Protein AF-A0A835SM93-F1 (afdb_monomer_lite)

Structure (mmCIF, N/CA/C/O backbone):
data_AF-A0A835SM93-F1
#
_entry.id   AF-A0A835SM93-F1
#
loop_
_atom_site.group_PDB
_atom_site.id
_atom_site.type_symbol
_atom_site.label_atom_id
_atom_site.label_alt_id
_atom_site.label_comp_id
_atom_site.label_asym_id
_atom_site.label_entity_id
_atom_site.label_seq_id
_atom_site.pdbx_PDB_ins_code
_atom_site.Cartn_x
_atom_site.Cartn_y
_atom_site.Cartn_z
_atom_site.occupancy
_atom_site.B_iso_or_equiv
_atom_site.auth_seq_id
_atom_site.auth_comp_id
_atom_site.auth_asym_id
_atom_site.auth_atom_id
_atom_site.pdbx_PDB_model_num
ATOM 1 N N . MET A 1 1 ? 12.686 -13.646 3.441 1.00 88.31 1 MET A N 1
ATOM 2 C CA . MET A 1 1 ? 11.476 -13.352 2.632 1.00 88.31 1 MET A CA 1
ATOM 3 C C . MET A 1 1 ? 10.496 -14.499 2.816 1.00 88.31 1 MET A C 1
ATOM 5 O O . MET A 1 1 ? 10.968 -15.622 2.887 1.00 88.31 1 MET A O 1
ATOM 9 N N . THR A 1 2 ? 9.187 -14.256 2.920 1.00 92.12 2 THR A N 1
ATOM 10 C CA . THR A 1 2 ? 8.188 -15.347 3.016 1.00 92.12 2 THR A CA 1
ATOM 11 C C . THR A 1 2 ? 7.530 -15.619 1.652 1.00 92.12 2 THR A C 1
ATOM 13 O O . THR A 1 2 ? 7.617 -14.755 0.773 1.00 92.12 2 THR A O 1
ATOM 16 N N . PRO A 1 3 ? 6.853 -16.768 1.450 1.00 95.62 3 PRO A N 1
ATOM 17 C CA . PRO A 1 3 ? 6.221 -17.107 0.168 1.00 95.62 3 PRO A CA 1
ATOM 18 C C . PRO A 1 3 ? 5.255 -16.037 -0.363 1.00 95.62 3 PRO A C 1
ATOM 20 O O . PRO A 1 3 ? 5.251 -15.752 -1.559 1.00 95.62 3 PRO A O 1
ATOM 23 N N . ILE A 1 4 ? 4.506 -15.365 0.521 1.00 96.00 4 ILE A N 1
ATOM 24 C CA . ILE A 1 4 ? 3.588 -14.283 0.128 1.00 96.00 4 ILE A CA 1
ATOM 25 C C . ILE A 1 4 ? 4.323 -13.075 -0.477 1.00 96.00 4 ILE A C 1
ATOM 27 O O . ILE A 1 4 ? 3.801 -12.450 -1.393 1.00 96.00 4 ILE A O 1
ATOM 31 N N . HIS A 1 5 ? 5.559 -12.780 -0.052 1.00 95.00 5 HIS A N 1
ATOM 32 C CA . HIS A 1 5 ? 6.361 -11.701 -0.646 1.00 95.00 5 HIS A CA 1
ATOM 33 C C . HIS A 1 5 ? 6.790 -12.038 -2.078 1.00 95.00 5 HIS A C 1
ATOM 35 O O . HIS A 1 5 ? 6.758 -11.169 -2.946 1.00 95.00 5 HIS A O 1
ATOM 41 N N . LEU A 1 6 ? 7.186 -13.293 -2.325 1.00 95.19 6 LEU A N 1
ATOM 42 C CA . LEU A 1 6 ? 7.558 -13.769 -3.661 1.00 95.19 6 LEU A CA 1
ATOM 43 C C . LEU A 1 6 ? 6.355 -13.726 -4.603 1.00 95.19 6 LEU A C 1
ATOM 45 O O . LEU A 1 6 ? 6.448 -13.154 -5.686 1.00 95.19 6 LEU A O 1
ATOM 49 N N . ALA A 1 7 ? 5.216 -14.267 -4.166 1.00 97.19 7 ALA A N 1
ATOM 50 C CA . ALA A 1 7 ? 3.980 -14.248 -4.941 1.00 97.19 7 ALA A CA 1
ATOM 51 C C . ALA A 1 7 ? 3.511 -12.813 -5.234 1.00 97.19 7 ALA A C 1
ATOM 53 O O . ALA A 1 7 ? 3.139 -12.511 -6.370 1.00 97.19 7 ALA A O 1
ATOM 54 N N . ALA A 1 8 ? 3.604 -11.917 -4.243 1.00 96.75 8 ALA A N 1
ATOM 55 C CA . ALA A 1 8 ? 3.247 -10.514 -4.406 1.00 96.75 8 ALA A CA 1
ATOM 56 C C . ALA A 1 8 ? 4.185 -9.777 -5.369 1.00 96.75 8 ALA A C 1
ATOM 58 O O . ALA A 1 8 ? 3.712 -9.065 -6.250 1.00 96.75 8 ALA A O 1
ATOM 59 N N . SER A 1 9 ? 5.503 -9.991 -5.267 1.00 95.06 9 SER A N 1
ATOM 60 C CA . SER A 1 9 ? 6.461 -9.418 -6.222 1.00 95.06 9 SER A CA 1
ATOM 61 C C . SER A 1 9 ? 6.273 -9.971 -7.637 1.00 95.06 9 SER A C 1
ATOM 63 O O . SER A 1 9 ? 6.574 -9.268 -8.600 1.00 95.06 9 SER A O 1
ATOM 65 N N . ALA A 1 10 ? 5.821 -11.218 -7.773 1.00 95.88 10 ALA A N 1
ATOM 66 C CA . ALA A 1 10 ? 5.598 -11.874 -9.057 1.00 95.88 10 ALA A CA 1
ATOM 67 C C . ALA A 1 10 ? 4.234 -11.548 -9.691 1.00 95.88 10 ALA A C 1
ATOM 69 O O . ALA A 1 10 ? 3.959 -12.032 -10.783 1.00 95.88 10 ALA A O 1
ATOM 70 N N . GLY A 1 11 ? 3.366 -10.780 -9.021 1.00 96.94 11 GLY A N 1
ATOM 71 C CA . GLY A 1 11 ? 2.047 -10.430 -9.560 1.00 96.94 11 GLY A CA 1
ATOM 72 C C . GLY A 1 11 ? 1.027 -11.574 -9.528 1.00 96.94 11 GLY A C 1
ATOM 73 O O . GLY A 1 11 ? 0.002 -11.504 -10.194 1.00 96.94 11 GLY A O 1
ATOM 74 N N . ARG A 1 12 ? 1.274 -12.650 -8.767 1.00 98.06 12 ARG A N 1
ATOM 75 C CA . ARG A 1 12 ? 0.413 -13.847 -8.756 1.00 98.06 12 ARG A CA 1
ATOM 76 C C . ARG A 1 12 ? -0.746 -13.697 -7.768 1.00 98.06 12 ARG A C 1
ATOM 78 O O . ARG A 1 12 ? -0.719 -14.283 -6.685 1.00 98.06 12 ARG A O 1
ATOM 85 N N . ALA A 1 13 ? -1.769 -12.927 -8.143 1.00 97.75 13 ALA A N 1
ATOM 86 C CA . ALA A 1 13 ? -2.907 -12.598 -7.275 1.00 97.75 13 ALA A CA 1
ATOM 87 C C . ALA A 1 13 ? -3.620 -13.834 -6.688 1.00 97.75 13 ALA A C 1
ATOM 89 O O . ALA A 1 13 ? -3.911 -13.856 -5.493 1.00 97.75 13 ALA A O 1
ATOM 90 N N . HIS A 1 14 ? -3.817 -14.892 -7.481 1.00 97.75 14 HIS A N 1
ATOM 91 C CA . HIS A 1 14 ? -4.445 -16.141 -7.026 1.00 97.75 14 HIS A CA 1
ATOM 92 C C . HIS A 1 14 ? -3.629 -16.862 -5.939 1.00 97.75 14 HIS A C 1
ATOM 94 O O . HIS A 1 14 ? -4.188 -17.295 -4.934 1.00 97.75 14 HIS A O 1
ATOM 100 N N . VAL A 1 15 ? -2.298 -16.935 -6.087 1.00 97.75 15 VAL A N 1
ATOM 101 C CA . VAL A 1 15 ? -1.414 -17.535 -5.070 1.00 97.75 15 VAL A CA 1
ATOM 102 C C . VAL A 1 15 ? -1.450 -16.708 -3.792 1.00 97.75 15 VAL A C 1
ATOM 104 O O . VAL A 1 15 ? -1.527 -17.266 -2.702 1.00 97.75 15 VAL A O 1
ATOM 107 N N . VAL A 1 16 ? -1.424 -15.377 -3.912 1.00 97.62 16 VAL A N 1
ATOM 108 C CA . VAL A 1 16 ? -1.524 -14.481 -2.752 1.00 97.62 16 VAL A CA 1
ATOM 109 C C . VAL A 1 16 ? -2.851 -14.691 -2.021 1.00 97.62 16 VAL A C 1
ATOM 111 O O . VAL A 1 16 ? -2.835 -14.842 -0.803 1.00 97.62 16 VAL A O 1
ATOM 114 N N . ALA A 1 17 ? -3.974 -14.777 -2.739 1.00 96.50 17 ALA A N 1
ATOM 115 C CA . ALA A 1 17 ? -5.285 -15.044 -2.146 1.00 96.50 17 ALA A CA 1
ATOM 116 C C . ALA A 1 17 ? -5.317 -16.390 -1.404 1.00 96.50 17 ALA A C 1
ATOM 118 O O . ALA A 1 17 ? -5.751 -16.447 -0.255 1.00 96.50 17 ALA A O 1
ATOM 119 N N . HIS A 1 18 ? -4.786 -17.453 -2.019 1.00 96.75 18 HIS A N 1
ATOM 120 C CA . HIS A 1 18 ? -4.710 -18.776 -1.398 1.00 96.75 18 HIS A CA 1
ATOM 121 C C . HIS A 1 18 ? -3.828 -18.777 -0.140 1.00 96.75 18 HIS A C 1
ATOM 123 O O . HIS A 1 18 ? -4.218 -19.317 0.890 1.00 96.75 18 HIS A O 1
ATOM 129 N N . LEU A 1 19 ? -2.656 -18.132 -0.184 1.00 95.81 19 LEU A N 1
ATOM 130 C CA . LEU A 1 19 ? -1.766 -18.015 0.978 1.00 95.81 19 LEU A CA 1
ATOM 131 C C . LEU A 1 19 ? -2.404 -17.206 2.116 1.00 95.81 19 LEU A C 1
ATOM 133 O O . LEU A 1 19 ? -2.233 -17.557 3.283 1.00 95.81 19 LEU A O 1
ATOM 137 N N . CYS A 1 20 ? -3.146 -16.143 1.794 1.00 94.44 20 CYS A N 1
ATOM 138 C CA . CYS A 1 20 ? -3.901 -15.370 2.779 1.00 94.44 20 CYS A CA 1
ATOM 139 C C . CYS A 1 20 ? -5.024 -16.198 3.417 1.00 94.44 20 CYS A C 1
ATOM 141 O O . CYS A 1 20 ? -5.178 -16.157 4.636 1.00 94.44 20 CYS A O 1
ATOM 143 N N . ALA A 1 21 ? -5.785 -16.954 2.618 1.00 93.50 21 ALA A N 1
ATOM 144 C CA . ALA A 1 21 ? -6.846 -17.833 3.108 1.00 93.50 21 ALA A CA 1
ATOM 145 C C . ALA A 1 21 ? -6.283 -18.936 4.017 1.00 93.50 21 ALA A C 1
ATOM 147 O O . ALA A 1 21 ? -6.725 -19.079 5.154 1.00 93.50 21 ALA A O 1
ATOM 148 N N . TRP A 1 22 ? -5.230 -19.623 3.565 1.00 94.00 22 TRP A N 1
ATOM 149 C CA . TRP A 1 22 ? -4.547 -20.654 4.345 1.00 94.00 22 TRP A CA 1
ATOM 150 C C . TRP A 1 22 ? -4.009 -20.108 5.677 1.00 94.00 22 TRP A C 1
ATOM 152 O O . TRP A 1 22 ? -4.176 -20.729 6.726 1.00 94.00 22 TRP A O 1
ATOM 162 N N . SER A 1 23 ? -3.417 -18.906 5.660 1.00 91.31 23 SER A N 1
ATOM 163 C CA . SER A 1 23 ? -2.930 -18.240 6.874 1.00 91.31 23 SER A CA 1
ATOM 164 C C . SER A 1 23 ? -4.042 -17.880 7.855 1.00 91.31 23 SER A C 1
ATOM 166 O O . SER A 1 23 ? -3.779 -17.862 9.056 1.00 91.31 23 SER A O 1
ATOM 168 N N . ALA A 1 24 ? -5.232 -17.525 7.366 1.00 89.88 24 ALA A N 1
ATOM 169 C CA . ALA A 1 24 ? -6.360 -17.171 8.221 1.00 89.88 24 ALA A CA 1
ATOM 170 C C . ALA A 1 24 ? -6.893 -18.394 8.985 1.00 89.88 24 ALA A C 1
ATOM 172 O O . ALA A 1 24 ? -7.287 -18.260 10.137 1.00 89.88 24 ALA A O 1
ATOM 173 N N . GLU A 1 25 ? -6.850 -19.574 8.364 1.00 90.94 25 GLU A N 1
ATOM 174 C CA . GLU A 1 25 ? -7.295 -20.838 8.959 1.00 90.94 25 GLU A CA 1
ATOM 175 C C . GLU A 1 25 ? -6.279 -21.406 9.965 1.00 90.94 25 GLU A C 1
ATOM 177 O O . GLU A 1 25 ? -6.645 -21.825 11.059 1.00 90.94 25 GLU A O 1
ATOM 182 N N . HIS A 1 26 ? -4.986 -21.378 9.631 1.00 88.31 26 HIS A N 1
ATOM 183 C CA . HIS A 1 26 ? -3.964 -22.124 10.379 1.00 88.31 26 HIS A CA 1
ATOM 184 C C . HIS A 1 26 ? -3.197 -21.293 11.413 1.00 88.31 26 HIS A C 1
ATOM 186 O O . HIS A 1 26 ? -2.392 -21.833 12.175 1.00 88.31 26 HIS A O 1
ATOM 192 N N . ALA A 1 27 ? -3.379 -19.972 11.435 1.00 79.19 27 ALA A N 1
ATOM 193 C CA . ALA A 1 27 ? -2.607 -19.096 12.309 1.00 79.19 27 ALA A CA 1
ATOM 194 C C . ALA A 1 27 ? -3.456 -18.011 12.998 1.00 79.19 27 ALA A C 1
ATOM 196 O O . ALA A 1 27 ? -3.082 -16.838 12.936 1.00 79.19 27 ALA A O 1
ATOM 197 N N . PRO A 1 28 ? -4.541 -18.373 13.716 1.00 67.75 28 PRO A N 1
ATOM 198 C CA . PRO A 1 28 ? -5.418 -17.402 14.381 1.00 67.75 28 PRO A CA 1
ATOM 199 C C . PRO A 1 28 ? -4.686 -16.548 15.432 1.00 67.75 28 PRO A C 1
ATOM 201 O O . PRO A 1 28 ? -5.064 -15.406 15.671 1.00 67.75 28 PRO A O 1
ATOM 204 N N . GLN A 1 29 ? -3.599 -17.068 16.016 1.00 60.97 29 GLN A N 1
ATOM 205 C CA . GLN A 1 29 ? -2.785 -16.372 17.021 1.00 60.97 29 GLN A CA 1
ATOM 206 C C . GLN A 1 29 ? -1.531 -15.683 16.455 1.00 60.97 29 GLN A C 1
ATOM 208 O O . GLN A 1 29 ? -0.891 -14.900 17.159 1.00 60.97 29 GLN A O 1
ATOM 213 N N . ARG A 1 30 ? -1.125 -15.941 15.199 1.00 55.41 30 ARG A N 1
ATOM 214 C CA . ARG A 1 30 ? 0.058 -15.260 14.642 1.00 55.41 30 ARG A CA 1
ATOM 215 C C . ARG A 1 30 ? -0.357 -13.952 13.986 1.00 55.41 30 ARG A C 1
ATOM 217 O O . ARG A 1 30 ? -1.356 -13.876 13.280 1.00 55.41 30 ARG A O 1
ATOM 224 N N . ARG A 1 31 ? 0.479 -12.922 14.169 1.00 65.44 31 ARG A N 1
ATOM 225 C CA . ARG A 1 31 ? 0.413 -11.658 13.418 1.00 65.44 31 ARG A CA 1
ATOM 226 C C . ARG A 1 31 ? 0.125 -11.959 11.945 1.00 65.44 31 ARG A C 1
ATOM 228 O O . ARG A 1 31 ? 0.890 -12.700 11.330 1.00 65.44 31 ARG A O 1
ATOM 235 N N . SER A 1 32 ? -0.956 -11.378 11.418 1.00 81.81 32 SER A N 1
ATOM 236 C CA . SER A 1 32 ? -1.393 -11.548 10.028 1.00 81.81 32 SER A CA 1
ATOM 237 C C . SER A 1 32 ? -0.194 -11.501 9.077 1.00 81.81 32 SER A C 1
ATOM 239 O O . SER A 1 32 ? 0.492 -10.477 8.991 1.00 81.81 32 SER A O 1
ATOM 241 N N . LEU A 1 33 ? 0.071 -12.615 8.376 1.00 88.06 33 LEU A N 1
ATOM 242 C CA . LEU A 1 33 ? 1.203 -12.749 7.445 1.00 88.06 33 LEU A CA 1
ATOM 243 C C . LEU A 1 33 ? 1.197 -11.663 6.363 1.00 88.06 33 LEU A C 1
ATOM 245 O O . LEU A 1 33 ? 2.248 -11.309 5.833 1.00 88.06 33 LEU A O 1
ATOM 249 N N . VAL A 1 34 ? 0.021 -11.100 6.087 1.00 92.81 34 VAL A N 1
ATOM 250 C CA . VAL A 1 34 ? -0.216 -9.995 5.155 1.00 92.81 34 VAL A CA 1
ATOM 251 C C . VAL A 1 34 ? 0.557 -8.728 5.552 1.00 92.81 34 VAL A C 1
ATOM 253 O O . VAL A 1 34 ? 0.983 -7.965 4.689 1.00 92.81 34 VAL A O 1
ATOM 256 N N . ASN A 1 35 ? 0.787 -8.530 6.852 1.00 93.25 35 ASN A N 1
ATOM 257 C CA . ASN A 1 35 ? 1.483 -7.371 7.417 1.00 93.25 35 ASN A CA 1
ATOM 258 C C . ASN A 1 35 ? 2.913 -7.689 7.869 1.00 93.25 35 ASN A C 1
ATOM 260 O O . ASN A 1 35 ? 3.593 -6.827 8.424 1.00 93.25 35 ASN A O 1
ATOM 264 N N . LEU A 1 36 ? 3.386 -8.920 7.662 1.00 92.50 36 LEU A N 1
ATOM 265 C CA . LEU A 1 36 ? 4.725 -9.303 8.080 1.00 92.50 36 LEU A CA 1
ATOM 266 C C . LEU A 1 36 ? 5.759 -8.691 7.136 1.00 92.50 36 LEU A C 1
ATOM 268 O O . LEU A 1 36 ? 5.773 -8.990 5.947 1.00 92.50 36 LEU A O 1
ATOM 272 N N . ALA A 1 37 ? 6.642 -7.861 7.678 1.00 91.62 37 ALA A N 1
ATOM 273 C CA . ALA A 1 37 ? 7.753 -7.281 6.942 1.00 91.62 37 ALA A CA 1
ATOM 274 C C . ALA A 1 37 ? 8.840 -8.324 6.623 1.00 91.62 37 ALA A C 1
ATOM 276 O O . ALA A 1 37 ? 9.130 -9.217 7.425 1.00 91.62 37 ALA A O 1
ATOM 277 N N . CYS A 1 38 ? 9.490 -8.202 5.465 1.00 88.44 38 CYS A N 1
ATOM 278 C CA . CYS A 1 38 ? 10.579 -9.094 5.091 1.00 88.44 38 CYS A CA 1
ATOM 279 C C . CYS A 1 38 ? 11.847 -8.826 5.928 1.00 88.44 38 CYS A C 1
ATOM 281 O O . CYS A 1 38 ? 12.328 -7.705 6.030 1.00 88.44 38 CYS A O 1
ATOM 283 N N . GLY A 1 39 ? 12.460 -9.872 6.487 1.00 81.12 39 GLY A N 1
ATOM 284 C CA . GLY A 1 39 ? 13.705 -9.741 7.264 1.00 81.12 39 GLY A CA 1
ATOM 285 C C . GLY A 1 39 ? 14.975 -9.442 6.450 1.00 81.12 39 GLY A C 1
ATOM 286 O O . GLY A 1 39 ? 16.063 -9.483 7.006 1.00 81.12 39 GLY A O 1
ATOM 287 N N . LEU A 1 40 ? 14.879 -9.171 5.142 1.00 72.31 40 LEU A N 1
ATOM 288 C CA . LEU A 1 40 ? 16.038 -8.977 4.251 1.00 72.31 40 LEU A CA 1
ATOM 289 C C . LEU A 1 40 ? 16.563 -7.527 4.280 1.00 72.31 40 LEU A C 1
ATOM 291 O O . LEU A 1 40 ? 16.772 -6.917 3.237 1.00 72.31 40 LEU A O 1
ATOM 295 N N . GLY A 1 41 ? 16.698 -6.943 5.473 1.00 72.00 41 GLY A N 1
ATOM 296 C CA . GLY A 1 41 ? 17.219 -5.583 5.683 1.00 72.00 41 GLY A CA 1
ATOM 297 C C . GLY A 1 41 ? 16.263 -4.434 5.327 1.00 72.00 41 GLY A C 1
ATOM 298 O O . GLY A 1 41 ? 16.320 -3.391 5.967 1.00 72.00 41 GLY A O 1
ATOM 299 N N . ALA A 1 42 ? 15.344 -4.627 4.376 1.00 72.00 42 ALA A N 1
ATOM 300 C CA . ALA A 1 42 ? 14.434 -3.575 3.907 1.00 72.00 42 ALA A CA 1
ATOM 301 C C . ALA A 1 42 ? 13.049 -3.551 4.594 1.00 72.00 42 ALA A C 1
ATOM 303 O O . ALA A 1 42 ? 12.248 -2.663 4.310 1.00 72.00 42 ALA A O 1
ATOM 304 N N . GLN A 1 43 ? 12.730 -4.530 5.456 1.00 88.75 43 GLN A N 1
ATOM 305 C CA . GLN A 1 43 ? 11.437 -4.647 6.159 1.00 88.75 43 GLN A CA 1
ATOM 306 C C . GLN A 1 43 ? 10.215 -4.319 5.281 1.00 88.75 43 GLN A C 1
ATOM 308 O O . GLN A 1 43 ? 9.262 -3.673 5.713 1.00 88.75 43 GLN A O 1
ATOM 313 N N . LEU A 1 44 ? 10.246 -4.758 4.024 1.00 90.75 44 LEU A N 1
ATOM 314 C CA . LEU A 1 44 ? 9.181 -4.485 3.070 1.00 90.75 44 LEU A CA 1
ATOM 315 C C . LEU A 1 44 ? 8.008 -5.399 3.348 1.00 90.75 44 LEU A C 1
ATOM 317 O O . LEU A 1 44 ? 8.183 -6.605 3.507 1.00 90.75 44 LEU A O 1
ATOM 321 N N . THR A 1 45 ? 6.815 -4.829 3.353 1.00 94.62 45 THR A N 1
ATOM 322 C CA . THR A 1 45 ? 5.582 -5.603 3.426 1.00 94.62 45 THR A CA 1
ATOM 323 C C . THR A 1 45 ? 5.256 -6.187 2.045 1.00 94.62 45 THR A C 1
ATOM 325 O O . THR A 1 45 ? 5.661 -5.621 1.020 1.00 94.62 45 THR A O 1
ATOM 328 N N . PRO A 1 46 ? 4.481 -7.283 1.970 1.00 96.06 46 PRO A N 1
ATOM 329 C CA . PRO A 1 46 ? 3.975 -7.797 0.698 1.00 96.06 46 PRO A CA 1
ATOM 330 C C . PRO A 1 46 ? 3.219 -6.724 -0.100 1.00 96.06 46 PRO A C 1
ATOM 332 O O . PRO A 1 46 ? 3.360 -6.647 -1.320 1.00 96.06 46 PRO A O 1
ATOM 335 N N . LEU A 1 47 ? 2.478 -5.850 0.596 1.00 96.62 47 LEU A N 1
ATOM 336 C CA . LEU A 1 47 ? 1.750 -4.732 -0.007 1.00 96.62 47 LEU A CA 1
ATOM 337 C C . LEU A 1 47 ? 2.699 -3.727 -0.669 1.00 96.62 47 LEU A C 1
ATOM 339 O O . LEU A 1 47 ? 2.469 -3.344 -1.814 1.00 96.62 47 LEU A O 1
ATOM 343 N N . ALA A 1 48 ? 3.784 -3.335 0.007 1.00 94.62 48 ALA A N 1
ATOM 344 C CA . ALA A 1 48 ? 4.771 -2.415 -0.553 1.00 94.62 48 ALA A CA 1
ATOM 345 C C . ALA A 1 48 ? 5.464 -2.997 -1.798 1.00 94.62 48 ALA A C 1
ATOM 347 O O . ALA A 1 48 ? 5.645 -2.280 -2.779 1.00 94.62 48 ALA A O 1
ATOM 348 N N . LEU A 1 49 ? 5.788 -4.298 -1.800 1.00 94.31 49 LEU A N 1
ATOM 349 C CA . LEU A 1 49 ? 6.360 -4.976 -2.974 1.00 94.31 49 LEU A CA 1
ATOM 350 C C . LEU A 1 49 ? 5.394 -4.998 -4.163 1.00 94.31 49 LEU A C 1
ATOM 352 O O . LEU A 1 49 ? 5.801 -4.716 -5.288 1.00 94.31 49 LEU A O 1
ATOM 356 N N . ALA A 1 50 ? 4.117 -5.304 -3.925 1.00 96.50 50 ALA A N 1
ATOM 357 C CA . ALA A 1 50 ? 3.104 -5.273 -4.976 1.00 96.50 50 ALA A CA 1
ATOM 358 C C . ALA A 1 50 ? 2.931 -3.855 -5.550 1.00 96.50 50 ALA A C 1
ATOM 360 O O . ALA A 1 50 ? 2.834 -3.692 -6.766 1.00 96.50 50 ALA A O 1
ATOM 361 N N . CYS A 1 51 ? 2.975 -2.828 -4.689 1.00 95.94 51 CYS A N 1
ATOM 362 C CA . CYS A 1 51 ? 2.927 -1.428 -5.111 1.00 95.94 51 CYS A CA 1
ATOM 363 C C . CYS A 1 51 ? 4.141 -1.049 -5.961 1.00 95.94 51 CYS A C 1
ATOM 365 O O . CYS A 1 51 ? 3.966 -0.470 -7.029 1.00 95.94 51 CYS A O 1
ATOM 367 N N . ALA A 1 52 ? 5.352 -1.426 -5.539 1.00 93.62 52 ALA A N 1
ATOM 368 C CA . ALA A 1 52 ? 6.588 -1.156 -6.278 1.00 93.62 52 ALA A CA 1
ATOM 369 C C . ALA A 1 52 ? 6.562 -1.732 -7.703 1.00 93.62 52 ALA A C 1
ATOM 371 O O . ALA A 1 52 ? 7.083 -1.140 -8.642 1.00 93.62 52 ALA A O 1
ATOM 372 N N . ARG A 1 53 ? 5.914 -2.889 -7.868 1.00 94.12 53 ARG A N 1
ATOM 373 C CA . ARG A 1 53 ? 5.802 -3.606 -9.143 1.00 94.12 53 ARG A CA 1
ATOM 374 C C . ARG A 1 53 ? 4.564 -3.257 -9.964 1.00 94.12 53 ARG A C 1
ATOM 376 O O . ARG A 1 53 ? 4.406 -3.813 -11.046 1.00 94.12 53 ARG A O 1
ATOM 383 N N . ARG A 1 54 ? 3.712 -2.348 -9.478 1.00 95.44 54 ARG A N 1
ATOM 384 C CA . ARG A 1 54 ? 2.456 -1.933 -10.133 1.00 95.44 54 ARG A CA 1
ATOM 385 C C . ARG A 1 54 ? 1.427 -3.069 -10.277 1.00 95.44 54 ARG A C 1
ATOM 387 O O . ARG A 1 54 ? 0.581 -3.045 -11.165 1.00 95.44 54 ARG A O 1
ATOM 394 N N . HIS A 1 55 ? 1.461 -4.059 -9.381 1.00 97.12 55 HIS A N 1
ATOM 395 C CA . HIS A 1 55 ? 0.548 -5.211 -9.404 1.00 97.12 55 HIS A CA 1
ATOM 396 C C . HIS A 1 55 ? -0.788 -4.883 -8.726 1.00 97.12 55 HIS A C 1
ATOM 398 O O . HIS A 1 55 ? -1.042 -5.297 -7.593 1.00 97.12 55 HIS A O 1
ATOM 404 N N . ALA A 1 56 ? -1.648 -4.129 -9.415 1.00 96.69 56 ALA A N 1
ATOM 405 C CA . ALA A 1 56 ? -2.924 -3.634 -8.884 1.00 96.69 56 ALA A CA 1
ATOM 406 C C . ALA A 1 56 ? -3.848 -4.742 -8.337 1.00 96.69 56 ALA A C 1
ATOM 408 O O . ALA A 1 56 ? -4.427 -4.588 -7.262 1.00 96.69 56 ALA A O 1
ATOM 409 N N . GLU A 1 57 ? -3.936 -5.888 -9.018 1.00 97.00 57 GLU A N 1
ATOM 410 C CA . GLU A 1 57 ? -4.754 -7.030 -8.580 1.00 97.00 57 GLU A CA 1
ATOM 411 C C . GLU A 1 57 ? -4.246 -7.649 -7.273 1.00 97.00 57 GLU A C 1
ATOM 413 O O . GLU A 1 57 ? -5.023 -7.975 -6.375 1.00 97.00 57 GLU A O 1
ATOM 418 N N . VAL A 1 58 ? -2.926 -7.772 -7.123 1.00 97.62 58 VAL A N 1
ATOM 419 C CA . VAL A 1 58 ? -2.317 -8.255 -5.879 1.00 97.62 58 VAL A CA 1
ATOM 420 C C . VAL A 1 58 ? -2.580 -7.270 -4.744 1.00 97.62 58 VAL A C 1
ATOM 422 O O . VAL A 1 58 ? -2.923 -7.691 -3.640 1.00 97.62 58 VAL A O 1
ATOM 425 N N . VAL A 1 59 ? -2.445 -5.965 -5.005 1.00 97.50 59 VAL A N 1
ATOM 426 C CA . VAL A 1 59 ? -2.745 -4.909 -4.026 1.00 97.50 59 VAL A CA 1
ATOM 427 C C . VAL A 1 59 ? -4.196 -5.019 -3.559 1.00 97.50 59 VAL A C 1
ATOM 429 O O . VAL A 1 59 ? -4.443 -5.054 -2.356 1.00 97.50 59 VAL A O 1
ATOM 432 N N . ALA A 1 60 ? -5.140 -5.164 -4.488 1.00 96.25 60 ALA A N 1
ATOM 433 C CA . ALA A 1 60 ? -6.552 -5.380 -4.193 1.00 96.25 60 ALA A CA 1
ATOM 434 C C . ALA A 1 60 ? -6.787 -6.591 -3.274 1.00 96.25 60 ALA A C 1
ATOM 436 O O . ALA A 1 60 ? -7.473 -6.477 -2.255 1.00 96.25 60 ALA A O 1
ATOM 437 N N . VAL A 1 61 ? -6.193 -7.743 -3.603 1.00 96.69 61 VAL A N 1
ATOM 438 C CA . VAL A 1 61 ? -6.293 -8.966 -2.791 1.00 96.69 61 VAL A CA 1
ATOM 439 C C . VAL A 1 61 ? -5.720 -8.741 -1.390 1.00 96.69 61 VAL A C 1
ATOM 441 O O . VAL A 1 61 ? -6.395 -9.022 -0.402 1.00 96.69 61 VAL A O 1
ATOM 444 N N . LEU A 1 62 ? -4.512 -8.186 -1.276 1.00 96.75 62 LEU A N 1
ATOM 445 C CA . LEU A 1 62 ? -3.871 -7.928 0.017 1.00 96.75 62 LEU A CA 1
ATOM 446 C C . LEU A 1 62 ? -4.717 -6.994 0.897 1.00 96.75 62 LEU A C 1
ATOM 448 O O . LEU A 1 62 ? -4.911 -7.281 2.079 1.00 96.75 62 LEU A O 1
ATOM 452 N N . LEU A 1 63 ? -5.270 -5.917 0.330 1.00 95.31 63 LEU A N 1
ATOM 453 C CA . LEU A 1 63 ? -6.143 -4.986 1.053 1.00 95.31 63 LEU A CA 1
ATOM 454 C C . LEU A 1 63 ? -7.419 -5.676 1.557 1.00 95.31 63 LEU A C 1
ATOM 456 O O . LEU A 1 63 ? -7.752 -5.548 2.736 1.00 95.31 63 LEU A O 1
ATOM 460 N N . ARG A 1 64 ? -8.081 -6.492 0.721 1.00 93.81 64 ARG A N 1
ATOM 461 C CA . ARG A 1 64 ? -9.256 -7.290 1.133 1.00 93.81 64 ARG A CA 1
ATOM 462 C C . ARG A 1 64 ? -8.948 -8.232 2.303 1.00 93.81 64 ARG A C 1
ATOM 464 O O . ARG A 1 64 ? -9.817 -8.451 3.143 1.00 93.81 64 ARG A O 1
ATOM 471 N N . HIS A 1 65 ? -7.719 -8.744 2.386 1.00 94.19 65 HIS A N 1
ATOM 472 C CA . HIS A 1 65 ? -7.242 -9.599 3.480 1.00 94.19 65 HIS A CA 1
ATOM 473 C C . HIS A 1 65 ? -6.634 -8.824 4.668 1.00 94.19 65 HIS A C 1
ATOM 475 O O . HIS A 1 65 ? -5.988 -9.417 5.531 1.00 94.19 65 HIS A O 1
ATOM 481 N N . GLY A 1 66 ? -6.855 -7.507 4.758 1.00 92.88 66 GLY A N 1
ATOM 482 C CA . GLY A 1 66 ? -6.476 -6.708 5.927 1.00 92.88 66 GLY A CA 1
ATOM 483 C C . GLY A 1 66 ? -5.025 -6.223 5.928 1.00 92.88 66 GLY A C 1
ATOM 484 O O . GLY A 1 66 ? -4.455 -5.985 6.999 1.00 92.88 66 GLY A O 1
ATOM 485 N N . ALA A 1 67 ? -4.412 -6.067 4.751 1.00 94.69 67 ALA A N 1
ATOM 486 C CA . ALA A 1 67 ? -3.129 -5.384 4.642 1.00 94.69 67 ALA A CA 1
ATOM 487 C C . ALA A 1 67 ? -3.238 -3.939 5.151 1.00 94.69 67 ALA A C 1
ATOM 489 O O . ALA A 1 67 ? -4.134 -3.185 4.770 1.00 94.69 67 ALA A O 1
ATOM 490 N N . SER A 1 68 ? -2.295 -3.539 5.996 1.00 93.12 68 SER A N 1
ATOM 491 C CA . SER A 1 68 ? -2.218 -2.189 6.533 1.00 93.12 68 SER A CA 1
ATOM 492 C C . SER A 1 68 ? -1.524 -1.258 5.542 1.00 93.12 68 SER A C 1
ATOM 494 O O . SER A 1 68 ? -0.353 -1.439 5.211 1.00 93.12 68 SER A O 1
ATOM 496 N N . ILE A 1 69 ? -2.239 -0.217 5.111 1.00 94.06 69 ILE A N 1
ATOM 497 C CA . ILE A 1 69 ? -1.704 0.844 4.239 1.00 94.06 69 ILE A CA 1
ATOM 498 C C . ILE A 1 69 ? -0.701 1.725 4.996 1.00 94.06 69 ILE A C 1
ATOM 500 O O . ILE A 1 69 ? 0.228 2.277 4.407 1.00 94.06 69 ILE A O 1
ATOM 504 N N . THR A 1 70 ? -0.890 1.870 6.308 1.00 93.25 70 THR A N 1
ATOM 505 C CA . THR A 1 70 ? -0.103 2.770 7.159 1.00 93.25 70 THR A CA 1
ATOM 506 C C . THR A 1 70 ? 1.183 2.135 7.669 1.00 93.25 70 THR A C 1
ATOM 508 O O . THR A 1 70 ? 1.999 2.824 8.281 1.00 93.25 70 THR A O 1
ATOM 511 N N . LEU A 1 71 ? 1.382 0.835 7.431 1.00 93.06 71 LEU A N 1
ATOM 512 C CA . LEU A 1 71 ? 2.586 0.149 7.862 1.00 93.06 71 LEU A CA 1
ATOM 513 C C . LEU A 1 71 ? 3.788 0.670 7.067 1.00 93.06 71 LEU A C 1
ATOM 515 O O . LEU A 1 71 ? 3.787 0.687 5.833 1.00 93.06 71 LEU A O 1
ATOM 519 N N . ARG A 1 72 ? 4.807 1.124 7.796 1.00 91.69 72 ARG A N 1
ATOM 520 C CA . ARG A 1 72 ? 6.034 1.679 7.226 1.00 91.69 72 ARG A CA 1
ATOM 521 C C . ARG A 1 72 ? 7.045 0.564 7.010 1.00 91.69 72 ARG A C 1
ATOM 523 O O . ARG A 1 72 ? 7.346 -0.180 7.939 1.00 91.69 72 ARG A O 1
ATOM 530 N N . GLY A 1 73 ? 7.571 0.473 5.795 1.00 84.94 73 GLY A N 1
ATOM 531 C CA . GLY A 1 73 ? 8.719 -0.371 5.494 1.00 84.94 73 GLY A CA 1
ATOM 532 C C . GLY A 1 73 ? 10.010 0.369 5.818 1.00 84.94 73 GLY A C 1
ATOM 533 O O . GLY A 1 73 ? 10.200 1.512 5.401 1.00 84.94 73 GLY A O 1
ATOM 534 N N . HIS A 1 74 ? 10.916 -0.263 6.560 1.00 79.19 74 HIS A N 1
ATOM 535 C CA . HIS A 1 74 ? 12.251 0.289 6.784 1.00 79.19 74 HIS A CA 1
ATOM 536 C C . HIS A 1 74 ? 13.153 0.002 5.584 1.00 79.19 74 HIS A C 1
ATOM 538 O O . HIS A 1 74 ? 14.002 -0.881 5.628 1.00 79.19 74 HIS A O 1
ATOM 544 N N . CYS A 1 75 ? 13.016 0.786 4.518 1.00 66.62 75 CYS A N 1
ATOM 545 C CA . CYS A 1 75 ? 13.918 0.724 3.373 1.00 66.62 75 CYS A CA 1
ATOM 546 C C . CYS A 1 75 ? 15.269 1.395 3.680 1.00 66.62 75 CYS A C 1
ATOM 548 O O . CYS A 1 75 ? 15.641 2.367 3.034 1.00 66.62 75 CYS A O 1
ATOM 550 N N . VAL A 1 76 ? 16.024 0.897 4.664 1.00 59.69 76 VAL A N 1
ATOM 551 C CA . VAL A 1 76 ? 17.397 1.383 4.936 1.00 59.69 76 VAL A CA 1
ATOM 552 C C . VAL A 1 76 ? 18.311 1.127 3.727 1.00 59.69 76 VAL A C 1
ATOM 554 O O . VAL A 1 76 ? 19.294 1.826 3.506 1.00 59.69 76 VAL A O 1
ATOM 557 N N . CYS A 1 77 ? 17.945 0.159 2.889 1.00 53.84 77 CYS A N 1
ATOM 558 C CA . CYS A 1 77 ? 18.762 -0.339 1.794 1.00 53.84 77 CYS A CA 1
ATOM 559 C C . CYS A 1 77 ? 18.678 0.456 0.475 1.00 53.84 77 CYS A C 1
ATOM 561 O O . CYS A 1 77 ? 19.315 0.047 -0.489 1.00 53.84 77 CYS A O 1
ATOM 563 N N . LEU A 1 78 ? 17.883 1.531 0.385 1.00 53.03 78 LEU A N 1
ATOM 564 C CA . LEU A 1 78 ? 17.716 2.277 -0.877 1.00 53.03 78 LEU A CA 1
ATOM 565 C C . LEU A 1 78 ? 18.627 3.509 -0.999 1.00 53.03 78 LEU A C 1
ATOM 567 O O . LEU A 1 78 ? 18.952 3.905 -2.115 1.00 53.03 78 LEU A O 1
ATOM 571 N N . GLY A 1 79 ? 19.034 4.105 0.127 1.00 48.34 79 GLY A N 1
ATOM 572 C CA . GLY A 1 79 ? 19.775 5.374 0.140 1.00 48.34 79 GLY A CA 1
ATOM 573 C C . GLY A 1 79 ? 21.297 5.228 0.168 1.00 48.34 79 GLY A C 1
ATOM 574 O O . GLY A 1 79 ? 22.016 6.079 -0.354 1.00 48.34 79 GLY A O 1
ATOM 575 N N . THR A 1 80 ? 21.824 4.144 0.736 1.00 46.97 80 THR A N 1
ATOM 576 C CA . THR A 1 80 ? 23.253 3.850 0.636 1.00 46.97 80 THR A CA 1
ATOM 577 C C . THR A 1 80 ? 23.480 3.063 -0.641 1.00 46.97 80 THR A C 1
ATOM 579 O O . THR A 1 80 ? 22.711 2.159 -0.958 1.00 46.97 80 THR A O 1
ATOM 582 N N . ARG A 1 81 ? 24.521 3.426 -1.399 1.00 48.97 81 ARG A N 1
ATOM 583 C CA . ARG A 1 81 ? 25.045 2.653 -2.532 1.00 48.97 81 ARG A CA 1
ATOM 584 C C . ARG A 1 81 ? 25.445 1.263 -2.038 1.00 48.97 81 ARG A C 1
ATOM 586 O O . ARG A 1 81 ? 26.625 0.991 -1.835 1.00 48.97 81 ARG A O 1
ATOM 593 N N . LEU A 1 82 ? 24.476 0.397 -1.767 1.00 46.56 82 LEU A N 1
ATOM 594 C CA . LEU A 1 82 ? 24.766 -0.973 -1.426 1.00 46.56 82 LEU A CA 1
ATOM 595 C C . LEU A 1 82 ? 25.437 -1.567 -2.664 1.00 46.56 82 LEU A C 1
ATOM 597 O O . LEU A 1 82 ? 24.886 -1.461 -3.763 1.00 46.56 82 LEU A O 1
ATOM 601 N N . PRO A 1 83 ? 26.610 -2.198 -2.513 1.00 49.88 83 PRO A N 1
ATOM 602 C CA . PRO A 1 83 ? 27.373 -2.781 -3.615 1.00 49.88 83 PRO A CA 1
ATOM 603 C C . PRO A 1 83 ? 26.687 -4.028 -4.200 1.00 49.88 83 PRO A C 1
ATOM 605 O O . PRO A 1 83 ? 27.329 -4.881 -4.803 1.00 49.88 83 PRO A O 1
ATOM 608 N N . HIS A 1 84 ? 25.385 -4.202 -3.968 1.00 49.12 84 HIS A N 1
ATOM 609 C CA . HIS A 1 84 ? 24.610 -5.358 -4.380 1.00 49.12 84 HIS A CA 1
ATOM 610 C C . HIS A 1 84 ? 23.571 -4.908 -5.410 1.00 49.12 84 HIS A C 1
ATOM 612 O O . HIS A 1 84 ? 22.482 -4.464 -5.032 1.00 49.12 84 HIS A O 1
ATOM 618 N N . PRO A 1 85 ? 23.872 -5.049 -6.718 1.00 55.66 85 PRO A N 1
ATOM 619 C CA . PRO A 1 85 ? 22.949 -4.697 -7.802 1.00 55.66 85 PRO A CA 1
ATOM 620 C C . PRO A 1 85 ? 21.602 -5.440 -7.719 1.00 55.66 85 PRO A C 1
ATOM 622 O O . PRO A 1 85 ? 20.622 -5.020 -8.333 1.00 55.66 85 PRO A O 1
ATOM 625 N N . GLY A 1 86 ? 21.512 -6.493 -6.901 1.00 53.66 86 GLY A N 1
ATOM 626 C CA . GLY A 1 86 ? 20.303 -7.275 -6.671 1.00 53.66 86 GLY A CA 1
ATOM 627 C C . GLY A 1 86 ? 19.161 -6.547 -5.956 1.00 53.66 86 GLY A C 1
ATOM 628 O O . GLY A 1 86 ? 18.039 -7.004 -6.056 1.00 53.66 86 GLY A O 1
ATOM 629 N N . LEU A 1 87 ? 19.333 -5.412 -5.268 1.00 52.91 87 LEU A N 1
ATOM 630 C CA . LEU A 1 87 ? 18.158 -4.722 -4.688 1.00 52.91 87 LEU A CA 1
ATOM 631 C C . LEU A 1 87 ? 17.365 -3.909 -5.721 1.00 52.91 87 LEU A C 1
ATOM 633 O O . LEU A 1 87 ? 16.147 -3.774 -5.576 1.00 52.91 87 LEU A O 1
ATOM 637 N N . SER A 1 88 ? 18.011 -3.498 -6.822 1.00 61.03 88 SER A N 1
ATOM 638 C CA . SER A 1 88 ? 17.303 -3.016 -8.018 1.00 61.03 88 SER A CA 1
ATOM 639 C C . SER A 1 88 ? 16.326 -4.067 -8.550 1.00 61.03 88 SER A C 1
ATOM 641 O O . SER A 1 88 ? 15.289 -3.718 -9.114 1.00 61.03 88 SER A O 1
ATOM 643 N N . GLN A 1 89 ? 16.599 -5.357 -8.286 1.00 65.69 89 GLN A N 1
ATOM 644 C CA . GLN A 1 89 ? 15.779 -6.457 -8.773 1.00 65.69 89 GLN A CA 1
ATOM 645 C C . GLN A 1 89 ? 14.346 -6.354 -8.281 1.00 65.69 89 GLN A C 1
ATOM 647 O O . GLN A 1 89 ? 13.483 -6.872 -8.972 1.00 65.69 89 GLN A O 1
ATOM 652 N N . TYR A 1 90 ? 14.082 -5.704 -7.138 1.00 69.25 90 TYR A N 1
ATOM 653 C CA . TYR A 1 90 ? 12.739 -5.550 -6.573 1.00 69.25 90 TYR A CA 1
ATOM 654 C C . TYR A 1 90 ? 11.966 -4.350 -7.135 1.00 69.25 90 TYR A C 1
ATOM 656 O O . TYR A 1 90 ? 10.783 -4.214 -6.830 1.00 69.25 90 TYR A O 1
ATOM 664 N N . GLY A 1 91 ? 12.596 -3.520 -7.974 1.00 72.38 91 GLY A N 1
ATOM 665 C CA . GLY A 1 91 ? 11.950 -2.386 -8.640 1.00 72.38 91 GLY A CA 1
ATOM 666 C C . GLY A 1 91 ? 11.527 -1.259 -7.697 1.00 72.38 91 GLY A C 1
ATOM 667 O O . GLY A 1 91 ? 10.612 -0.511 -8.023 1.00 72.38 91 GLY A O 1
ATOM 668 N N . LEU A 1 92 ? 12.141 -1.150 -6.515 1.00 79.31 92 LEU A N 1
ATOM 669 C CA . LEU A 1 92 ? 11.831 -0.066 -5.588 1.00 79.31 92 LEU A CA 1
ATOM 670 C C . LEU A 1 92 ? 12.526 1.224 -6.024 1.00 79.31 92 LEU A C 1
ATOM 672 O O . LEU A 1 92 ? 13.739 1.207 -6.247 1.00 79.31 92 LEU A O 1
ATOM 676 N N . PRO A 1 93 ? 11.792 2.342 -6.119 1.00 79.38 93 PRO A N 1
ATOM 677 C CA . PRO A 1 93 ? 12.388 3.608 -6.489 1.00 79.38 93 PRO A CA 1
ATOM 678 C C . PRO A 1 93 ? 13.283 4.096 -5.338 1.00 79.38 93 PRO A C 1
ATOM 680 O O . PRO A 1 93 ? 12.833 4.124 -4.188 1.00 79.38 93 PRO A O 1
ATOM 683 N N . PRO A 1 94 ? 14.534 4.506 -5.614 1.00 79.00 94 PRO A N 1
ATOM 684 C CA . PRO A 1 94 ? 15.446 5.001 -4.581 1.00 79.00 94 PRO A CA 1
ATOM 685 C C . PRO A 1 94 ? 14.905 6.260 -3.892 1.00 79.00 94 PRO A C 1
ATOM 687 O O . PRO A 1 94 ? 15.220 6.513 -2.736 1.00 79.00 94 PRO A O 1
ATOM 690 N N . SER A 1 95 ? 14.035 7.006 -4.578 1.00 81.50 95 SER A N 1
ATOM 691 C CA . SER A 1 95 ? 13.392 8.215 -4.070 1.00 81.50 95 SER A CA 1
ATOM 692 C C . SER A 1 95 ? 12.368 7.969 -2.967 1.00 81.50 95 SER A C 1
ATOM 694 O O . SER A 1 95 ? 12.025 8.915 -2.282 1.00 81.50 95 SER A O 1
ATOM 696 N N . ALA A 1 96 ? 11.860 6.747 -2.756 1.00 84.50 96 ALA A N 1
ATOM 697 C CA . ALA A 1 96 ? 10.835 6.524 -1.728 1.00 84.50 96 ALA A CA 1
ATOM 698 C C . ALA A 1 96 ? 11.332 6.817 -0.298 1.00 84.50 96 ALA A C 1
ATOM 700 O O . ALA A 1 96 ? 10.514 7.056 0.596 1.00 84.50 96 ALA A O 1
ATOM 701 N N . GLY A 1 97 ? 12.651 6.803 -0.091 1.00 85.81 97 GLY A N 1
ATOM 702 C CA . GLY A 1 97 ? 13.301 7.065 1.185 1.00 85.81 97 GLY A CA 1
ATOM 703 C C . GLY A 1 97 ? 13.110 5.957 2.223 1.00 85.81 97 GLY A C 1
ATOM 704 O O . GLY A 1 97 ? 12.543 4.887 1.970 1.00 85.81 97 GLY A O 1
ATOM 705 N N . THR A 1 98 ? 13.611 6.204 3.432 1.00 89.06 98 THR A N 1
ATOM 706 C CA . THR A 1 98 ? 13.424 5.296 4.575 1.00 89.06 98 THR A CA 1
ATOM 707 C C . THR A 1 98 ? 12.002 5.404 5.135 1.00 89.06 98 THR A C 1
ATOM 709 O O . THR A 1 98 ? 11.308 6.388 4.906 1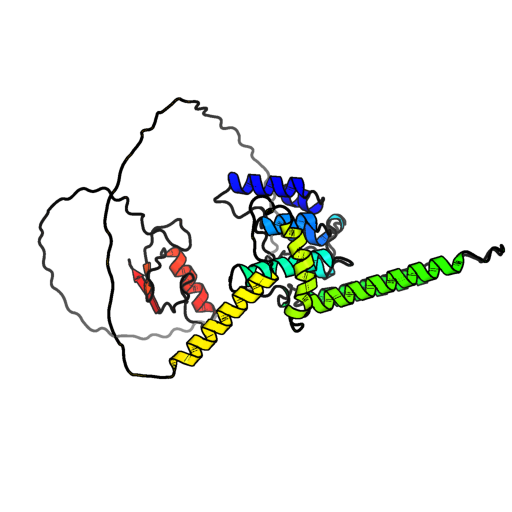.00 89.06 98 THR A O 1
ATOM 712 N N . HIS A 1 99 ? 11.526 4.396 5.874 1.00 90.25 99 HIS A N 1
ATOM 713 C CA . HIS A 1 99 ? 10.200 4.408 6.523 1.00 90.25 99 HIS A CA 1
ATOM 714 C C . HIS A 1 99 ? 9.008 4.726 5.593 1.00 90.25 99 HIS A C 1
ATOM 716 O O . HIS A 1 99 ? 7.994 5.274 6.037 1.00 90.25 99 HIS A O 1
ATOM 722 N N . ALA A 1 100 ? 9.113 4.389 4.308 1.00 92.88 100 ALA A N 1
ATOM 723 C CA . ALA A 1 100 ? 8.068 4.626 3.324 1.00 92.88 100 ALA A CA 1
ATOM 724 C C . ALA A 1 100 ? 6.840 3.740 3.596 1.00 92.88 100 ALA A C 1
ATOM 726 O O . ALA A 1 100 ? 6.962 2.546 3.884 1.00 92.88 100 ALA A O 1
ATOM 727 N N . THR A 1 101 ? 5.637 4.307 3.490 1.00 95.00 101 THR A N 1
ATOM 728 C CA . THR A 1 101 ? 4.398 3.506 3.443 1.00 95.00 101 THR A CA 1
ATOM 729 C C . THR A 1 101 ? 4.152 2.972 2.033 1.00 95.00 101 THR A C 1
ATOM 731 O O . THR A 1 101 ? 4.766 3.432 1.069 1.00 95.00 101 THR A O 1
ATOM 734 N N . ALA A 1 102 ? 3.191 2.056 1.885 1.00 95.44 102 ALA A N 1
ATOM 735 C CA . ALA A 1 102 ? 2.762 1.575 0.570 1.00 95.44 102 ALA A CA 1
ATOM 736 C C . ALA A 1 102 ? 2.353 2.721 -0.379 1.00 95.44 102 ALA A C 1
ATOM 738 O O . ALA A 1 102 ? 2.646 2.658 -1.570 1.00 95.44 102 ALA A O 1
ATOM 739 N N . LEU A 1 103 ? 1.751 3.797 0.152 1.00 96.31 103 LEU A N 1
ATOM 740 C CA . LEU A 1 103 ? 1.372 4.970 -0.641 1.00 96.31 103 LEU A CA 1
ATOM 741 C C . LEU A 1 103 ? 2.589 5.774 -1.123 1.00 96.31 103 LEU A C 1
ATOM 743 O O . LEU A 1 103 ? 2.599 6.205 -2.270 1.00 96.31 103 LEU A O 1
ATOM 747 N N . HIS A 1 104 ? 3.628 5.935 -0.294 1.00 95.56 104 HIS A N 1
ATOM 748 C CA . HIS A 1 104 ? 4.879 6.586 -0.716 1.00 95.56 104 HIS A CA 1
ATOM 749 C C . HIS A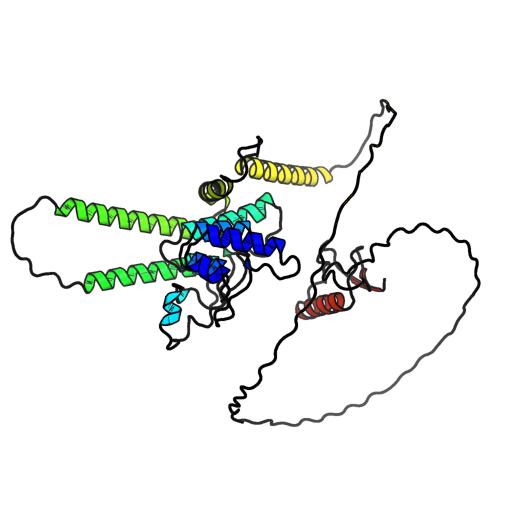 1 104 ? 5.558 5.792 -1.836 1.00 95.56 104 HIS A C 1
ATOM 751 O O . HIS A 1 104 ? 5.974 6.369 -2.836 1.00 95.56 104 HIS A O 1
ATOM 757 N N . VAL A 1 105 ? 5.618 4.463 -1.693 1.00 94.75 105 VAL A N 1
ATOM 758 C CA . VAL A 1 105 ? 6.169 3.577 -2.727 1.00 94.75 105 VAL A CA 1
ATOM 759 C C . VAL A 1 105 ? 5.356 3.686 -4.014 1.00 94.75 105 VAL A C 1
ATOM 761 O O . VAL A 1 105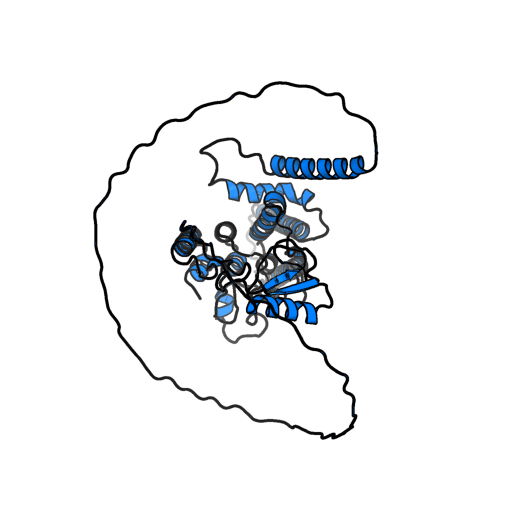 ? 5.940 3.832 -5.081 1.00 94.75 105 VAL A O 1
ATOM 764 N N . ALA A 1 106 ? 4.023 3.662 -3.927 1.00 95.31 106 ALA A N 1
ATOM 765 C CA . ALA A 1 106 ? 3.169 3.813 -5.099 1.00 95.31 106 ALA A CA 1
ATOM 766 C C . ALA A 1 106 ? 3.388 5.165 -5.795 1.00 95.31 106 ALA A C 1
ATOM 768 O O . ALA A 1 106 ? 3.543 5.201 -7.007 1.00 95.31 106 ALA A O 1
ATOM 769 N N . ALA A 1 107 ? 3.467 6.254 -5.029 1.00 95.25 107 ALA A N 1
ATOM 770 C CA . ALA A 1 107 ? 3.660 7.605 -5.547 1.00 95.25 107 ALA A CA 1
ATOM 771 C C . ALA A 1 107 ? 5.033 7.827 -6.205 1.00 95.25 107 ALA A C 1
ATOM 773 O O . ALA A 1 107 ? 5.131 8.581 -7.171 1.00 95.25 107 ALA A O 1
ATOM 774 N N . ALA A 1 108 ? 6.077 7.170 -5.694 1.00 93.94 108 ALA A N 1
ATOM 775 C CA . ALA A 1 108 ? 7.441 7.280 -6.205 1.00 93.94 108 ALA A CA 1
ATOM 776 C C . ALA A 1 108 ? 7.693 6.465 -7.489 1.00 93.94 108 ALA A C 1
ATOM 778 O O . ALA A 1 108 ? 8.694 6.699 -8.167 1.00 93.94 108 ALA A O 1
ATOM 779 N N . VAL A 1 109 ? 6.827 5.498 -7.818 1.00 92.56 109 VAL A N 1
ATOM 780 C CA . VAL A 1 109 ? 6.922 4.712 -9.058 1.00 92.56 109 VAL A CA 1
ATOM 781 C C . VAL A 1 109 ? 6.166 5.436 -10.182 1.00 92.56 109 VAL A C 1
ATOM 783 O O . VAL A 1 109 ? 4.986 5.750 -10.006 1.00 92.56 109 VAL A O 1
ATOM 786 N N . PRO A 1 110 ? 6.791 5.667 -11.352 1.00 89.00 110 PRO A N 1
ATOM 787 C CA . PRO A 1 110 ? 6.110 6.278 -12.491 1.00 89.00 110 PRO A CA 1
ATOM 788 C C . PRO A 1 110 ? 4.973 5.386 -13.020 1.00 89.00 110 PRO A C 1
ATOM 790 O O . PRO A 1 110 ? 5.033 4.152 -12.949 1.00 89.00 110 PRO A O 1
ATOM 793 N N . ASP A 1 111 ? 3.924 6.025 -13.542 1.00 89.62 111 ASP A N 1
ATOM 794 C CA . ASP A 1 111 ? 2.722 5.388 -14.107 1.00 89.62 111 ASP A CA 1
ATOM 795 C C . ASP A 1 111 ? 1.944 4.486 -13.132 1.00 89.62 111 ASP A C 1
ATOM 797 O O . ASP A 1 111 ? 1.203 3.588 -13.531 1.00 89.62 111 ASP A O 1
ATOM 801 N N . ASN A 1 112 ? 2.091 4.707 -11.823 1.00 93.56 112 ASN A N 1
ATOM 802 C CA . ASN A 1 112 ? 1.466 3.872 -10.793 1.00 93.56 112 ASN A CA 1
ATOM 803 C C . ASN A 1 112 ? 0.174 4.469 -10.204 1.00 93.56 112 ASN A C 1
ATOM 805 O O . ASN A 1 112 ? -0.253 4.131 -9.094 1.00 93.56 112 ASN A O 1
ATOM 809 N N . ALA A 1 113 ? -0.472 5.362 -10.956 1.00 92.19 113 ALA A N 1
ATOM 810 C CA . ALA A 1 113 ? -1.723 5.999 -10.556 1.00 92.19 113 ALA A CA 1
ATOM 811 C C . ALA A 1 113 ? -2.844 5.002 -10.190 1.00 92.19 113 ALA A C 1
ATOM 813 O O . ALA A 1 113 ? -3.521 5.246 -9.188 1.00 92.19 113 ALA A O 1
ATOM 814 N N . PRO A 1 114 ? -3.041 3.865 -10.895 1.00 94.31 114 PRO A N 1
ATOM 815 C CA . PRO A 1 114 ? -4.090 2.907 -10.538 1.00 94.31 114 PRO A CA 1
ATOM 816 C C . PRO A 1 114 ? -3.927 2.329 -9.128 1.00 94.31 114 PRO A C 1
ATOM 818 O O . PRO A 1 114 ? -4.900 2.229 -8.382 1.00 94.31 114 PRO A O 1
ATOM 821 N N . VAL A 1 115 ? -2.698 1.997 -8.723 1.00 95.94 115 VAL A N 1
ATOM 822 C CA . VAL A 1 115 ? -2.422 1.446 -7.389 1.00 95.94 115 VAL A CA 1
ATOM 823 C C . VAL A 1 115 ? -2.646 2.495 -6.307 1.00 95.94 115 VAL A C 1
ATOM 825 O O . VAL A 1 115 ? -3.259 2.197 -5.284 1.00 95.94 115 VAL A O 1
ATOM 828 N N . ALA A 1 116 ? -2.201 3.732 -6.529 1.00 95.44 116 ALA A N 1
ATOM 829 C CA . ALA A 1 116 ? -2.443 4.817 -5.584 1.00 95.44 116 ALA A CA 1
ATOM 830 C C . ALA A 1 116 ? -3.947 5.108 -5.418 1.00 95.44 116 ALA A C 1
ATOM 832 O O . ALA A 1 116 ? -4.416 5.249 -4.287 1.00 95.44 116 ALA A O 1
ATOM 833 N N . LYS A 1 117 ? -4.718 5.100 -6.519 1.00 94.06 117 LYS A N 1
ATOM 834 C CA . LYS A 1 117 ? -6.188 5.205 -6.491 1.00 94.06 117 LYS A CA 1
ATOM 835 C C . LYS A 1 117 ? -6.821 4.074 -5.682 1.00 94.06 117 LYS A C 1
ATOM 837 O O . LYS A 1 117 ? -7.693 4.341 -4.862 1.00 94.06 117 LYS A O 1
ATOM 842 N N . LEU A 1 118 ? -6.354 2.834 -5.851 1.00 95.25 118 LEU A N 1
ATOM 843 C CA . LEU A 1 118 ? -6.829 1.687 -5.067 1.00 95.25 118 LEU A CA 1
ATOM 844 C C . LEU A 1 118 ? -6.523 1.830 -3.569 1.00 95.25 118 LEU A C 1
ATOM 846 O O . LEU A 1 118 ? -7.401 1.581 -2.745 1.00 95.25 118 LEU A O 1
ATOM 850 N N . LEU A 1 119 ? -5.308 2.253 -3.204 1.00 95.69 119 LEU A N 1
ATOM 851 C CA . LEU A 1 119 ? -4.918 2.454 -1.804 1.00 95.69 119 LEU A CA 1
ATOM 852 C C . LEU A 1 119 ? -5.766 3.539 -1.132 1.00 95.69 119 LEU A C 1
ATOM 854 O O . LEU A 1 119 ? -6.283 3.326 -0.034 1.00 95.69 119 LEU A O 1
ATOM 858 N N . LEU A 1 120 ? -5.924 4.691 -1.791 1.00 94.06 120 LEU A N 1
ATOM 859 C CA . LEU A 1 120 ? -6.742 5.790 -1.280 1.00 94.06 120 LEU A CA 1
ATOM 860 C C . LEU A 1 120 ? -8.220 5.404 -1.230 1.00 94.06 120 LEU A C 1
ATOM 862 O O . LEU A 1 120 ? -8.873 5.659 -0.224 1.00 94.06 120 LEU A O 1
ATOM 866 N N . GLY A 1 121 ? -8.732 4.723 -2.255 1.00 91.94 121 GLY A N 1
ATOM 867 C CA . GLY A 1 121 ? -10.113 4.253 -2.273 1.00 91.94 121 GLY A CA 1
ATOM 868 C C . GLY A 1 121 ? -10.430 3.288 -1.147 1.00 91.94 121 GLY A C 1
ATOM 869 O O . GLY A 1 121 ? -11.402 3.494 -0.427 1.00 91.94 121 GLY A O 1
ATOM 870 N N . PHE A 1 122 ? -9.559 2.309 -0.908 1.00 92.56 122 PHE A N 1
ATOM 871 C CA . PHE A 1 122 ? -9.723 1.393 0.215 1.00 92.56 122 PHE A CA 1
ATOM 872 C C . PHE A 1 122 ? -9.624 2.111 1.567 1.00 92.56 122 PHE A C 1
ATOM 874 O O . PHE A 1 122 ? -10.364 1.794 2.499 1.00 92.56 122 PHE A O 1
ATOM 881 N N . TYR A 1 123 ? -8.728 3.093 1.705 1.00 91.31 123 TYR A N 1
ATOM 882 C CA . TYR A 1 123 ? -8.655 3.916 2.914 1.00 91.31 123 TYR A CA 1
ATOM 883 C C . TYR A 1 123 ? -9.977 4.658 3.165 1.00 91.31 123 TYR A C 1
ATOM 885 O O . TYR A 1 123 ? -10.523 4.575 4.264 1.00 91.31 123 TYR A O 1
ATOM 893 N N . LEU A 1 124 ? -10.524 5.313 2.142 1.00 87.69 124 LEU A N 1
ATOM 894 C CA . LEU A 1 124 ? -11.767 6.079 2.240 1.00 87.69 124 LEU A CA 1
ATOM 895 C C . LEU A 1 124 ? -12.968 5.190 2.517 1.00 87.69 124 LEU A C 1
ATOM 897 O O . LEU A 1 124 ? -13.780 5.527 3.369 1.00 87.69 124 LEU A O 1
ATOM 901 N N . GLU A 1 125 ? -13.051 4.034 1.864 1.00 87.62 125 GLU A N 1
ATOM 902 C CA . GLU A 1 125 ? -14.093 3.050 2.133 1.00 87.62 125 GLU A CA 1
ATOM 903 C C . GLU A 1 125 ? -14.054 2.606 3.602 1.00 87.62 125 GLU A C 1
ATOM 905 O O . GLU A 1 125 ? -15.077 2.603 4.280 1.00 87.62 125 GLU A O 1
ATOM 910 N N . ASN A 1 126 ? -12.872 2.324 4.158 1.00 85.44 126 ASN A N 1
ATOM 911 C CA . ASN A 1 126 ? -12.760 1.961 5.573 1.00 85.44 126 ASN A CA 1
ATOM 912 C C . ASN A 1 126 ? -13.125 3.107 6.525 1.00 85.44 126 ASN A C 1
ATOM 914 O O . ASN A 1 126 ? -13.719 2.856 7.573 1.00 85.44 126 ASN A O 1
ATOM 918 N N . VAL A 1 127 ? -12.769 4.346 6.187 1.00 84.81 127 VAL A N 1
ATOM 919 C CA . VAL A 1 127 ? -13.086 5.519 7.012 1.00 84.81 127 VAL A CA 1
ATOM 920 C C . VAL A 1 127 ? -14.579 5.831 6.979 1.00 84.81 127 VAL A C 1
ATOM 922 O O . VAL A 1 127 ? -15.189 6.023 8.029 1.00 84.81 127 VAL A O 1
ATOM 925 N N . LEU A 1 128 ? -15.168 5.860 5.783 1.00 79.38 128 LEU A N 1
ATOM 926 C CA . LEU A 1 128 ? -16.555 6.258 5.563 1.00 79.38 128 LEU A CA 1
ATOM 927 C C . LEU A 1 128 ? -17.534 5.143 5.933 1.00 79.38 128 LEU A C 1
ATOM 929 O O . LEU A 1 128 ? -18.494 5.394 6.653 1.00 79.38 128 LEU A O 1
ATOM 933 N N . VAL A 1 129 ? -17.290 3.913 5.471 1.00 80.69 129 VAL A N 1
ATOM 934 C CA . VAL A 1 129 ? -18.244 2.802 5.621 1.00 80.69 129 VAL A CA 1
ATOM 935 C C . VAL A 1 129 ? -18.141 2.165 6.999 1.00 80.69 129 VAL A C 1
ATOM 937 O O . VAL A 1 129 ? -19.156 1.855 7.613 1.00 80.69 129 VAL A O 1
ATOM 940 N N . ARG A 1 130 ? -16.925 1.968 7.523 1.00 76.88 130 ARG A N 1
ATOM 941 C CA . ARG A 1 130 ? -16.749 1.272 8.812 1.00 76.88 130 ARG A CA 1
ATOM 942 C C . ARG A 1 130 ? -16.772 2.210 10.014 1.00 76.88 130 ARG A C 1
ATOM 944 O O . ARG A 1 130 ? -16.572 1.733 11.129 1.00 76.88 130 ARG A O 1
ATOM 951 N N . ALA A 1 131 ? -16.949 3.517 9.788 1.00 73.62 131 ALA A N 1
ATOM 952 C CA . ALA A 1 131 ? -16.903 4.576 10.800 1.00 73.62 131 ALA A CA 1
ATOM 953 C C . ALA A 1 131 ? -15.692 4.472 11.749 1.00 73.62 131 ALA A C 1
ATOM 955 O O . ALA A 1 131 ? -15.701 4.976 12.876 1.00 73.62 131 ALA A O 1
ATOM 956 N N . ARG A 1 132 ? -14.620 3.803 11.307 1.00 71.81 132 ARG A N 1
ATOM 957 C CA . ARG A 1 132 ? 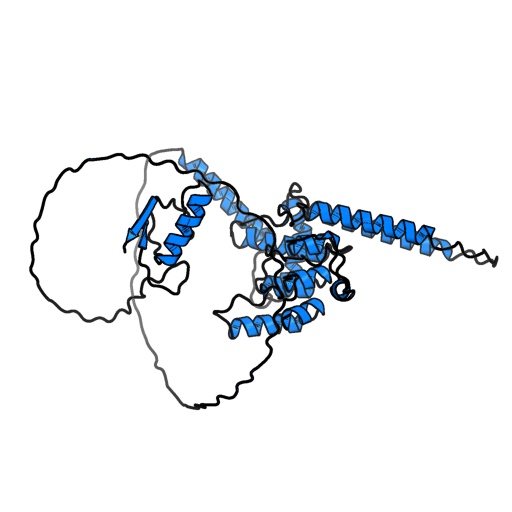-13.388 3.708 12.075 1.00 71.81 132 ARG A CA 1
ATOM 958 C C . ARG A 1 132 ? -12.699 5.041 11.902 1.00 71.81 132 ARG A C 1
ATOM 960 O O . ARG A 1 132 ? -12.237 5.348 10.807 1.00 71.81 132 ARG A O 1
ATOM 967 N N . ALA A 1 133 ? -12.646 5.820 12.981 1.00 64.44 133 ALA A N 1
ATOM 968 C CA . ALA A 1 133 ? -11.867 7.047 13.011 1.00 64.44 133 ALA A CA 1
ATOM 969 C C . ALA A 1 133 ? -10.462 6.724 12.471 1.00 64.44 133 ALA A C 1
ATOM 971 O O . ALA A 1 133 ? -9.776 5.881 13.066 1.00 64.44 133 ALA A O 1
ATOM 972 N N . PRO A 1 134 ? -10.053 7.300 11.327 1.00 67.50 134 PRO A N 1
ATOM 973 C CA . PRO A 1 134 ? -8.744 7.018 10.783 1.00 67.50 134 PRO A CA 1
ATOM 974 C C . PRO A 1 134 ? -7.726 7.457 11.816 1.00 67.50 134 PRO A C 1
ATOM 976 O O . PRO A 1 134 ? -7.695 8.621 12.206 1.00 67.50 134 PRO A O 1
ATOM 979 N N . ILE A 1 135 ? -6.896 6.520 12.265 1.00 71.56 135 ILE A N 1
ATOM 980 C CA . ILE A 1 135 ? -5.848 6.855 13.226 1.00 71.56 135 ILE A CA 1
ATOM 981 C C . ILE A 1 135 ? -4.878 7.854 12.568 1.00 71.56 135 ILE A C 1
ATOM 983 O O . ILE A 1 135 ? -4.415 8.772 13.233 1.00 71.56 135 ILE A O 1
ATOM 987 N N . TYR A 1 136 ? -4.642 7.730 11.252 1.00 87.25 136 TYR A N 1
ATOM 988 C CA . TYR A 1 136 ? -3.820 8.652 10.462 1.00 87.25 136 TYR A CA 1
ATOM 989 C C . TYR A 1 136 ? -4.277 8.701 8.992 1.00 87.25 136 TYR A C 1
ATOM 991 O O . TYR A 1 136 ? -4.587 7.654 8.419 1.00 87.25 136 TYR A O 1
ATOM 999 N N . ASP A 1 137 ? -4.275 9.885 8.366 1.00 91.00 137 ASP A N 1
ATOM 1000 C CA . ASP A 1 137 ? -4.430 10.035 6.907 1.00 91.00 137 ASP A CA 1
ATOM 1001 C C . ASP A 1 137 ? -3.115 9.637 6.213 1.00 91.00 137 ASP A C 1
ATOM 1003 O O . ASP A 1 137 ? -2.079 10.253 6.490 1.00 91.00 137 ASP A O 1
ATOM 1007 N N . PRO A 1 138 ? -3.105 8.611 5.337 1.00 92.69 138 PRO A N 1
ATOM 1008 C CA . PRO A 1 138 ? -1.897 8.179 4.644 1.00 92.69 138 PRO A CA 1
ATOM 1009 C C . PRO A 1 138 ? -1.289 9.271 3.748 1.00 92.69 138 PRO A C 1
ATOM 1011 O O . PRO A 1 138 ? -0.081 9.226 3.527 1.00 92.69 138 PRO A O 1
ATOM 1014 N N . ARG A 1 139 ? -2.069 10.263 3.288 1.00 94.44 139 ARG A N 1
ATOM 1015 C CA . ARG A 1 139 ? -1.586 11.405 2.483 1.00 94.44 139 ARG A CA 1
ATOM 1016 C C . ARG A 1 139 ? -0.747 12.393 3.294 1.00 94.44 139 ARG A C 1
ATOM 1018 O O . ARG A 1 139 ? 0.155 13.033 2.759 1.00 94.44 139 ARG A O 1
ATOM 1025 N N . LEU A 1 140 ? -1.035 12.516 4.591 1.00 94.62 140 LEU A N 1
ATOM 1026 C CA . LEU A 1 140 ? -0.329 13.423 5.502 1.00 94.62 140 LEU A CA 1
ATOM 1027 C C . LEU A 1 140 ? 0.921 12.797 6.122 1.00 94.62 140 LEU A C 1
ATOM 1029 O O . LEU A 1 140 ? 1.707 13.494 6.767 1.00 94.62 140 LEU A O 1
ATOM 1033 N N . GLN A 1 141 ? 1.110 11.488 5.958 1.00 94.19 141 GLN A N 1
ATOM 1034 C CA . GLN A 1 141 ? 2.295 10.827 6.477 1.00 94.19 141 GLN A CA 1
ATOM 1035 C C . GLN A 1 141 ? 3.537 11.297 5.724 1.00 94.19 141 GLN A C 1
ATOM 1037 O O . GLN A 1 141 ? 3.513 11.475 4.510 1.00 94.19 141 GLN A O 1
ATOM 1042 N N . ARG A 1 142 ? 4.620 11.477 6.479 1.00 94.94 142 ARG A N 1
ATOM 1043 C CA . ARG A 1 142 ? 5.958 11.712 5.947 1.00 94.94 142 ARG A CA 1
ATOM 1044 C C . ARG A 1 142 ? 6.773 10.423 6.044 1.00 94.94 142 ARG A C 1
ATOM 1046 O O . ARG A 1 142 ? 6.644 9.691 7.036 1.00 94.94 142 ARG A O 1
ATOM 1053 N N . ASN A 1 143 ? 7.589 10.151 5.030 1.00 93.62 143 ASN A N 1
ATOM 1054 C CA . ASN A 1 143 ? 8.625 9.123 5.087 1.00 93.62 143 ASN A CA 1
ATOM 1055 C C . ASN A 1 143 ? 9.752 9.558 6.056 1.00 93.62 143 ASN A C 1
ATOM 1057 O O . ASN A 1 143 ? 9.679 10.604 6.705 1.00 93.62 143 ASN A O 1
ATOM 1061 N N . GLY A 1 144 ? 10.795 8.746 6.190 1.00 90.00 144 GLY A N 1
ATOM 1062 C CA . GLY A 1 144 ? 11.943 9.031 7.054 1.00 90.00 144 GLY A CA 1
ATOM 1063 C C . GLY A 1 144 ? 12.820 10.188 6.570 1.00 90.00 144 GLY A C 1
ATOM 1064 O O . GLY A 1 144 ? 13.580 10.734 7.358 1.00 90.00 144 GLY A O 1
ATOM 1065 N N . GLU A 1 145 ? 12.666 10.607 5.314 1.00 90.56 145 GLU A N 1
ATOM 1066 C CA . GLU A 1 145 ? 13.288 11.815 4.754 1.00 90.56 145 GLU A CA 1
ATOM 1067 C C . GLU A 1 145 ? 12.407 13.058 4.945 1.00 90.56 145 GLU A C 1
ATOM 1069 O O . GLU A 1 145 ? 12.747 14.153 4.509 1.00 90.56 145 GLU A O 1
ATOM 1074 N N . GLY A 1 146 ? 11.256 12.905 5.604 1.00 94.50 146 GLY A N 1
ATOM 1075 C CA . GLY A 1 146 ? 10.323 13.994 5.830 1.00 94.50 146 GLY A CA 1
ATOM 1076 C C . GLY A 1 146 ? 9.461 14.330 4.615 1.00 94.50 146 GLY A C 1
ATOM 1077 O O . GLY A 1 146 ? 8.712 15.291 4.695 1.00 94.50 146 GLY A O 1
ATOM 1078 N N . GLN A 1 147 ? 9.494 13.568 3.526 1.00 94.75 147 GLN A N 1
ATOM 1079 C CA . GLN A 1 147 ? 8.704 13.836 2.325 1.00 94.75 147 GLN A CA 1
ATOM 1080 C C . GLN A 1 147 ? 7.319 13.195 2.391 1.00 94.75 147 GLN A C 1
ATOM 1082 O O . GLN A 1 147 ? 7.159 12.082 2.897 1.00 94.75 147 GLN A O 1
ATOM 1087 N N . ARG A 1 148 ? 6.310 13.887 1.857 1.00 95.69 148 ARG A N 1
ATOM 1088 C CA . ARG A 1 148 ? 4.956 13.338 1.661 1.00 95.69 148 ARG A CA 1
ATOM 1089 C C . ARG A 1 148 ? 4.864 12.545 0.358 1.00 95.69 148 ARG A C 1
ATOM 1091 O O . ARG A 1 148 ? 5.632 12.768 -0.574 1.00 95.69 148 ARG A O 1
ATOM 1098 N N . ALA A 1 149 ? 3.850 11.687 0.243 1.00 94.56 149 ALA A N 1
ATOM 1099 C CA . ALA A 1 149 ? 3.578 10.951 -0.995 1.00 94.56 149 ALA A CA 1
ATOM 1100 C C . ALA A 1 149 ? 3.409 11.878 -2.220 1.00 94.56 149 ALA A C 1
ATOM 1102 O O . ALA A 1 149 ? 3.937 11.576 -3.286 1.00 94.56 149 ALA A O 1
ATOM 1103 N N . LEU A 1 150 ? 2.747 13.033 -2.068 1.00 94.88 150 LEU A N 1
ATOM 1104 C CA . LEU A 1 150 ? 2.623 14.027 -3.144 1.00 94.88 150 LEU A CA 1
ATOM 1105 C C . LEU A 1 150 ? 3.988 14.585 -3.581 1.00 94.88 150 LEU A C 1
ATOM 1107 O O . LEU A 1 150 ? 4.291 14.621 -4.771 1.00 94.88 150 LEU A O 1
ATOM 1111 N N . GLU A 1 151 ? 4.819 14.991 -2.620 1.00 95.12 151 GLU A N 1
ATOM 1112 C CA . GLU A 1 151 ? 6.152 15.558 -2.873 1.00 95.12 151 GLU A CA 1
ATOM 1113 C C . GLU A 1 151 ? 7.050 14.540 -3.600 1.00 95.12 151 GLU A C 1
ATOM 1115 O O . GLU A 1 151 ? 7.758 14.888 -4.549 1.00 95.12 151 GLU A O 1
ATOM 1120 N N . LEU A 1 152 ? 6.952 13.260 -3.221 1.00 92.81 152 LEU A N 1
ATOM 1121 C CA . LEU A 1 152 ? 7.614 12.148 -3.907 1.00 92.81 152 LEU A CA 1
ATOM 1122 C C . LEU A 1 152 ? 7.126 11.955 -5.340 1.00 92.81 152 LEU A C 1
ATOM 1124 O O . LEU A 1 152 ? 7.937 11.720 -6.239 1.00 92.81 152 LEU A O 1
ATOM 1128 N N . HIS A 1 153 ? 5.816 12.048 -5.569 1.00 94.06 153 HIS A N 1
ATOM 1129 C CA . HIS A 1 153 ? 5.257 11.908 -6.908 1.00 94.06 153 HIS A CA 1
ATOM 1130 C C . HIS A 1 153 ? 5.749 13.015 -7.841 1.00 94.06 153 HIS A C 1
ATOM 1132 O O . HIS A 1 153 ? 6.223 12.737 -8.941 1.00 94.06 153 HIS A O 1
ATOM 1138 N N . VAL A 1 154 ? 5.709 14.268 -7.384 1.00 93.38 154 VAL A N 1
ATOM 1139 C CA . VAL A 1 154 ? 6.205 15.411 -8.162 1.00 93.38 154 VAL A CA 1
ATOM 1140 C C . VAL A 1 154 ? 7.699 15.248 -8.456 1.00 93.38 154 VAL A C 1
ATOM 1142 O O . VAL A 1 154 ? 8.120 15.382 -9.604 1.00 93.38 154 VAL A O 1
ATOM 1145 N N . SER A 1 155 ? 8.492 14.871 -7.450 1.00 91.94 155 SER A N 1
ATOM 1146 C CA . SER A 1 155 ? 9.943 14.690 -7.596 1.00 91.94 155 SER A CA 1
ATOM 1147 C C . SER A 1 155 ? 10.304 13.559 -8.566 1.00 91.94 155 SER A C 1
ATOM 1149 O O . SER A 1 155 ? 11.171 13.728 -9.422 1.00 91.94 155 SER A O 1
ATOM 1151 N N . SER A 1 156 ? 9.628 12.410 -8.469 1.00 89.19 156 SER A N 1
ATOM 1152 C CA . SER A 1 156 ? 9.850 11.265 -9.366 1.00 89.19 156 SER A CA 1
ATOM 1153 C C . SER A 1 156 ? 9.413 11.558 -10.803 1.00 89.19 156 SER A C 1
ATOM 1155 O O . SER A 1 156 ? 10.125 11.200 -11.740 1.00 89.19 156 SER A O 1
ATOM 1157 N N . SER A 1 157 ? 8.304 12.278 -10.981 1.00 89.06 157 SER A N 1
ATOM 1158 C CA . SER A 1 157 ? 7.805 12.689 -12.299 1.00 89.06 157 SER A CA 1
ATOM 1159 C C . SER A 1 157 ? 8.756 13.674 -12.983 1.00 89.06 157 SER A C 1
ATOM 1161 O O . SER A 1 157 ? 9.068 13.527 -14.164 1.00 89.06 157 SER A O 1
ATOM 1163 N N . LEU A 1 158 ? 9.291 14.643 -12.229 1.00 89.69 158 LEU A N 1
ATOM 1164 C CA . LEU A 1 158 ? 10.318 15.563 -12.724 1.00 89.69 158 LEU A CA 1
ATOM 1165 C C . LEU A 1 158 ? 11.604 14.820 -13.107 1.00 89.69 158 LEU A C 1
ATOM 1167 O O . LEU A 1 158 ? 12.173 15.084 -14.166 1.00 89.69 158 LEU A O 1
ATOM 1171 N N . ALA A 1 159 ? 12.047 13.868 -12.281 1.00 87.94 159 ALA A N 1
ATOM 1172 C CA . ALA A 1 159 ? 13.231 13.064 -12.570 1.00 87.94 159 ALA A CA 1
ATOM 1173 C C . ALA A 1 159 ? 13.067 12.230 -13.854 1.00 87.94 159 ALA A C 1
ATOM 1175 O O . ALA A 1 159 ? 13.985 12.194 -14.676 1.00 87.94 159 ALA A O 1
ATOM 1176 N N . ALA A 1 160 ? 11.893 11.623 -14.062 1.00 86.19 160 ALA A N 1
ATOM 1177 C CA . ALA A 1 160 ? 11.570 10.889 -15.285 1.00 86.19 160 ALA A CA 1
ATOM 1178 C C . ALA A 1 160 ? 11.604 11.804 -16.524 1.00 86.19 160 ALA A C 1
ATOM 1180 O O . ALA A 1 160 ? 12.290 11.500 -17.499 1.00 86.19 160 ALA A O 1
ATOM 1181 N N . ALA A 1 161 ? 10.973 12.983 -16.448 1.00 86.25 161 ALA A N 1
ATOM 1182 C CA . ALA A 1 161 ? 10.952 13.949 -17.549 1.00 86.25 161 ALA A CA 1
ATOM 1183 C C . ALA A 1 161 ? 12.355 14.469 -17.933 1.00 86.25 161 ALA A C 1
ATOM 1185 O O . ALA A 1 161 ? 12.641 14.708 -19.110 1.00 86.25 161 ALA A O 1
ATOM 1186 N N . VAL A 1 162 ? 13.251 14.646 -16.954 1.00 89.06 162 VAL A N 1
ATOM 1187 C CA . VAL A 1 162 ? 14.651 15.036 -17.204 1.00 89.06 162 VAL A CA 1
ATOM 1188 C C . VAL A 1 162 ? 15.442 13.894 -17.851 1.00 89.06 162 VAL A C 1
ATOM 1190 O O . VAL A 1 162 ? 16.246 14.150 -18.753 1.00 89.06 162 VAL A O 1
ATOM 1193 N N . GLY A 1 163 ? 15.207 12.648 -17.426 1.00 86.94 163 GLY A N 1
ATOM 1194 C CA . GLY A 1 163 ? 15.818 11.453 -18.016 1.00 86.94 163 GLY A CA 1
ATOM 1195 C C . GLY A 1 163 ? 15.513 11.321 -19.509 1.00 86.94 163 GLY A C 1
ATOM 1196 O O . GLY A 1 163 ? 16.437 11.199 -20.317 1.00 86.94 163 GLY A O 1
ATOM 1197 N N . ASP A 1 164 ? 14.243 11.481 -19.885 1.00 85.69 164 ASP A N 1
ATOM 1198 C CA . ASP A 1 164 ? 13.795 11.398 -21.279 1.00 85.69 164 ASP A CA 1
ATOM 1199 C C . ASP A 1 164 ? 14.440 12.462 -22.178 1.00 85.69 164 ASP A C 1
ATOM 1201 O O . ASP A 1 164 ? 14.818 12.180 -23.318 1.00 85.69 164 ASP A O 1
ATOM 1205 N N . ARG A 1 165 ? 14.622 13.694 -21.677 1.00 86.12 165 ARG A N 1
ATOM 1206 C CA . ARG A 1 165 ? 15.302 14.758 -22.438 1.00 86.12 165 ARG A CA 1
ATOM 1207 C C . ARG A 1 165 ? 16.762 14.421 -22.717 1.00 86.12 165 ARG A C 1
ATOM 1209 O O . ARG A 1 165 ? 17.221 14.627 -23.839 1.00 86.12 165 ARG A O 1
ATOM 1216 N N . ARG A 1 166 ? 17.483 13.886 -21.726 1.00 88.69 166 ARG A N 1
ATOM 1217 C CA . ARG A 1 166 ? 18.881 13.463 -21.908 1.00 88.69 166 ARG A CA 1
ATOM 1218 C C . ARG A 1 166 ? 18.989 12.321 -22.909 1.00 88.69 166 ARG A C 1
ATOM 1220 O O . ARG A 1 166 ? 19.867 12.356 -23.763 1.00 88.69 166 ARG A O 1
ATOM 1227 N N . GLN A 1 167 ? 18.079 11.350 -22.849 1.00 86.50 167 GLN A N 1
ATOM 1228 C CA . GLN A 1 167 ? 18.074 10.229 -23.785 1.00 86.50 167 GLN A CA 1
ATOM 1229 C C . GLN A 1 167 ? 17.779 10.677 -25.226 1.00 86.50 167 GLN A C 1
ATOM 1231 O O . GLN A 1 167 ? 18.421 10.189 -26.153 1.00 86.50 167 GLN A O 1
ATOM 1236 N N . ARG A 1 168 ? 16.889 11.663 -25.418 1.00 85.38 168 ARG A N 1
ATOM 1237 C CA . ARG A 1 168 ? 16.636 12.278 -26.735 1.00 85.38 168 ARG A CA 1
ATOM 1238 C C . ARG A 1 168 ? 17.832 13.068 -27.270 1.00 85.38 168 ARG A C 1
ATOM 1240 O O . ARG A 1 168 ? 18.098 13.004 -28.460 1.00 85.38 168 ARG A O 1
ATOM 1247 N N . GLN A 1 169 ? 18.554 13.795 -26.415 1.00 86.81 169 GLN A N 1
ATOM 1248 C CA . GLN A 1 169 ? 19.757 14.537 -26.823 1.00 86.81 169 GLN A CA 1
ATOM 1249 C C . GLN A 1 169 ? 20.950 13.620 -27.127 1.00 86.81 169 GLN A C 1
ATOM 1251 O O . GLN A 1 169 ? 21.798 13.974 -27.939 1.00 86.81 169 GLN A O 1
ATOM 1256 N N . ALA A 1 170 ? 21.020 12.454 -26.479 1.00 87.88 170 ALA A N 1
ATOM 1257 C CA . ALA A 1 170 ? 22.102 11.492 -26.661 1.00 87.88 170 ALA A CA 1
ATOM 1258 C C . ALA A 1 170 ? 21.910 10.557 -27.866 1.00 87.88 170 ALA A C 1
ATOM 1260 O O . ALA A 1 170 ? 22.864 9.876 -28.235 1.00 87.88 170 ALA A O 1
ATOM 1261 N N . GLN A 1 171 ? 20.721 10.492 -28.481 1.00 83.62 171 GLN A N 1
ATOM 1262 C CA . GLN A 1 171 ? 20.552 9.770 -29.742 1.00 83.62 171 GLN A CA 1
ATOM 1263 C C . GLN A 1 171 ? 21.208 10.580 -30.870 1.00 83.62 171 GLN A C 1
ATOM 1265 O O . GLN A 1 171 ? 20.694 11.645 -31.219 1.00 83.62 171 GLN A O 1
ATOM 1270 N N . PRO A 1 172 ? 22.337 10.117 -31.444 1.00 79.94 172 PRO A N 1
ATOM 1271 C CA . PRO A 1 172 ? 22.967 10.810 -32.554 1.00 79.94 172 PRO A CA 1
ATOM 1272 C C . PRO A 1 172 ? 21.977 10.843 -33.717 1.00 79.94 172 PRO A C 1
ATOM 1274 O O . PRO A 1 172 ? 21.446 9.807 -34.120 1.00 79.94 172 PRO A O 1
ATOM 1277 N N . SER A 1 173 ? 21.710 12.039 -34.237 1.00 77.62 173 SER A N 1
ATOM 1278 C CA . SER A 1 173 ? 20.955 12.238 -35.470 1.00 77.62 173 SER A CA 1
ATOM 1279 C C . SER A 1 173 ? 21.591 11.383 -36.564 1.00 77.62 173 SER A C 1
ATOM 1281 O O . SER A 1 173 ? 22.690 11.695 -37.028 1.00 77.62 173 SER A O 1
ATOM 1283 N N . ALA A 1 174 ? 20.942 10.272 -36.919 1.00 76.88 174 ALA A N 1
ATOM 1284 C CA . ALA A 1 174 ? 21.415 9.391 -37.975 1.00 76.88 174 ALA A CA 1
ATOM 1285 C C . ALA A 1 174 ? 21.627 10.214 -39.260 1.00 76.88 174 ALA A C 1
ATOM 1287 O O . ALA A 1 174 ? 20.797 11.079 -39.562 1.00 76.88 174 ALA A O 1
ATOM 1288 N N . PRO A 1 175 ? 22.726 9.993 -40.003 1.00 74.00 175 PRO A N 1
ATOM 1289 C CA . PRO A 1 175 ? 22.999 10.749 -41.215 1.00 74.00 175 PRO A CA 1
ATOM 1290 C C . PRO A 1 175 ? 21.855 10.530 -42.206 1.00 74.00 175 PRO A C 1
ATOM 1292 O O . PRO A 1 175 ? 21.524 9.395 -42.555 1.00 74.00 175 PRO A O 1
ATOM 1295 N N . ALA A 1 176 ? 21.231 11.634 -42.616 1.00 62.12 176 ALA A N 1
ATOM 1296 C CA . ALA A 1 176 ? 20.119 11.668 -43.550 1.00 62.12 176 ALA A CA 1
ATOM 1297 C C . ALA A 1 176 ? 20.546 11.069 -44.899 1.00 62.12 176 ALA A C 1
ATOM 1299 O O . ALA A 1 176 ? 21.101 11.752 -45.756 1.00 62.12 176 ALA A O 1
ATOM 1300 N N . SER A 1 177 ? 20.298 9.775 -45.089 1.00 66.12 177 SER A N 1
ATOM 1301 C CA . SER A 1 177 ? 20.362 9.143 -46.402 1.00 66.12 177 SER A CA 1
ATOM 1302 C C . SER A 1 177 ? 19.054 9.461 -47.122 1.00 66.12 177 SER A C 1
ATOM 1304 O O . SER A 1 177 ? 17.982 8.959 -46.788 1.00 66.12 177 SER A O 1
ATOM 1306 N N . ALA A 1 178 ? 19.148 10.388 -48.071 1.00 62.72 178 ALA A N 1
ATOM 1307 C CA . ALA A 1 178 ? 18.044 10.865 -48.883 1.00 62.72 178 ALA A CA 1
ATOM 1308 C C . ALA A 1 178 ? 17.412 9.712 -49.682 1.00 62.72 178 ALA A C 1
ATOM 1310 O O . ALA A 1 178 ? 17.970 9.251 -50.673 1.00 62.72 178 ALA A O 1
ATOM 1311 N N . SER A 1 179 ? 16.231 9.257 -49.269 1.00 59.16 179 SER A N 1
ATOM 1312 C CA . SER A 1 179 ? 15.323 8.503 -50.135 1.00 59.16 179 SER A CA 1
ATOM 1313 C C . SER A 1 179 ? 13.883 8.950 -49.878 1.00 59.16 179 SER A C 1
ATOM 1315 O O . SER A 1 179 ? 13.354 8.924 -48.770 1.00 59.16 179 SER A O 1
ATOM 1317 N N . THR A 1 180 ? 13.284 9.480 -50.935 1.00 60.16 180 THR A N 1
ATOM 1318 C CA . THR A 1 180 ? 11.972 10.119 -51.014 1.00 60.16 180 THR A CA 1
ATOM 1319 C C . THR A 1 180 ? 10.827 9.128 -50.782 1.00 60.16 180 THR A C 1
ATOM 1321 O O . THR A 1 180 ? 10.507 8.340 -51.667 1.00 60.16 180 THR A O 1
ATOM 1324 N N . SER A 1 181 ? 10.162 9.197 -49.625 1.00 61.31 181 SER A N 1
ATOM 1325 C CA . SER A 1 181 ? 8.780 8.714 -49.437 1.00 61.31 181 SER A CA 1
ATOM 1326 C C . SER A 1 181 ? 8.103 9.496 -48.296 1.00 61.31 181 SER A C 1
ATOM 1328 O O . SER A 1 181 ? 8.381 9.311 -47.117 1.00 61.31 181 SER A O 1
ATOM 1330 N N . SER A 1 182 ? 7.264 10.469 -48.656 1.00 62.06 182 SER A N 1
ATOM 1331 C CA . SER A 1 182 ? 6.877 11.626 -47.829 1.00 62.06 182 SER A CA 1
ATOM 1332 C C . SER A 1 182 ? 5.548 11.496 -47.062 1.00 62.06 182 SER A C 1
ATOM 1334 O O . SER A 1 182 ? 4.989 12.505 -46.640 1.00 62.06 182 SER A O 1
ATOM 1336 N N . SER A 1 183 ? 5.021 10.288 -46.836 1.00 64.88 183 SER A N 1
ATOM 1337 C CA . SER A 1 183 ? 3.627 10.121 -46.366 1.00 64.88 183 SER A CA 1
ATOM 1338 C C . SER A 1 183 ? 3.447 9.584 -44.937 1.00 64.88 183 SER A C 1
ATOM 1340 O O . SER A 1 183 ? 2.338 9.652 -44.418 1.00 64.88 183 SER A O 1
ATOM 1342 N N . SER A 1 184 ? 4.483 9.046 -44.277 1.00 61.34 184 SER A N 1
ATOM 1343 C CA . SER A 1 184 ? 4.333 8.303 -43.003 1.00 61.34 184 SER A CA 1
ATOM 1344 C C . SER A 1 184 ? 4.827 9.031 -41.741 1.00 61.34 184 SER A C 1
ATOM 1346 O O . SER A 1 184 ? 4.535 8.596 -40.627 1.00 61.34 184 SER A O 1
ATOM 1348 N N . ALA A 1 185 ? 5.533 10.160 -41.871 1.00 62.25 185 ALA A N 1
ATOM 1349 C CA . ALA A 1 185 ? 6.155 10.853 -40.734 1.00 62.25 185 ALA A CA 1
ATOM 1350 C C . ALA A 1 185 ? 5.165 11.634 -39.840 1.00 62.25 185 ALA A C 1
ATOM 1352 O O . ALA A 1 185 ? 5.422 11.830 -38.651 1.00 62.25 185 ALA A O 1
ATOM 1353 N N . SER A 1 186 ? 4.021 12.061 -40.381 1.00 71.44 186 SER A N 1
ATOM 1354 C CA . SER A 1 186 ? 3.011 12.852 -39.660 1.00 71.44 186 SER A CA 1
ATOM 1355 C C . SER A 1 186 ? 2.177 12.027 -38.670 1.00 71.44 186 SER A C 1
ATOM 1357 O O . SER A 1 186 ? 1.744 12.558 -37.650 1.00 71.44 186 SER A O 1
ATOM 1359 N N . ALA A 1 187 ? 1.992 10.725 -38.907 1.00 73.62 187 ALA A N 1
ATOM 1360 C CA . ALA A 1 187 ? 1.234 9.859 -37.999 1.00 73.62 187 ALA A CA 1
ATOM 1361 C C . ALA A 1 187 ? 2.007 9.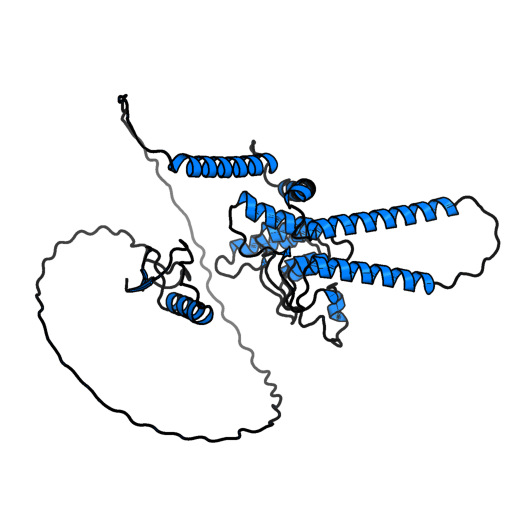549 -36.700 1.00 73.62 187 ALA A C 1
ATOM 1363 O O . ALA A 1 187 ? 1.437 9.572 -35.607 1.00 73.62 187 ALA A O 1
ATOM 1364 N N . SER A 1 188 ? 3.321 9.321 -36.798 1.00 77.56 188 SER A N 1
ATOM 1365 C CA . SER A 1 188 ? 4.172 8.986 -35.647 1.00 77.56 188 SER A CA 1
ATOM 1366 C C . SER A 1 188 ? 4.366 10.159 -34.678 1.00 77.56 188 SER A C 1
ATOM 1368 O O . SER A 1 188 ? 4.440 9.950 -33.465 1.00 77.56 188 SER A O 1
ATOM 1370 N N . SER A 1 189 ? 4.412 11.401 -35.177 1.00 80.19 189 SER A N 1
ATOM 1371 C CA . SER A 1 189 ? 4.534 12.592 -34.323 1.00 80.19 189 SER A CA 1
ATOM 1372 C C . SER A 1 189 ? 3.253 12.865 -33.527 1.00 80.19 189 SER A C 1
ATOM 1374 O O . SER A 1 189 ? 3.327 13.159 -32.332 1.00 80.19 189 SER A O 1
ATOM 1376 N N . LEU A 1 190 ? 2.083 12.684 -34.150 1.00 82.00 190 LEU A N 1
ATOM 1377 C CA . LEU A 1 190 ? 0.781 12.814 -33.493 1.00 82.00 190 LEU A CA 1
ATOM 1378 C C . LEU A 1 190 ? 0.574 11.746 -32.409 1.00 82.00 190 LEU A C 1
ATOM 1380 O O . LEU A 1 190 ? 0.125 12.076 -31.312 1.00 82.00 190 LEU A O 1
ATOM 1384 N N . ALA A 1 191 ? 0.962 10.491 -32.666 1.00 78.31 191 ALA A N 1
ATOM 1385 C CA . ALA A 1 191 ? 0.866 9.414 -31.677 1.00 78.31 191 ALA A CA 1
ATOM 1386 C C . ALA A 1 191 ? 1.743 9.674 -30.435 1.00 78.31 191 ALA A C 1
ATOM 1388 O O . ALA A 1 191 ? 1.296 9.483 -29.303 1.00 78.31 191 ALA A O 1
ATOM 1389 N N . MET A 1 192 ? 2.970 10.175 -30.627 1.00 78.69 192 MET A N 1
ATOM 1390 C CA . MET A 1 192 ? 3.848 10.568 -29.517 1.00 78.69 192 MET A CA 1
ATOM 1391 C C . MET A 1 192 ? 3.283 11.758 -28.731 1.00 78.69 192 MET A C 1
ATOM 1393 O O . MET A 1 192 ? 3.290 11.732 -27.499 1.00 78.69 192 MET A O 1
ATOM 1397 N N . ALA A 1 193 ? 2.766 12.785 -29.413 1.00 79.56 193 ALA A N 1
ATOM 1398 C CA . ALA A 1 193 ? 2.152 13.940 -28.758 1.00 79.56 193 ALA A CA 1
ATOM 1399 C C . ALA A 1 193 ? 0.936 13.530 -27.909 1.00 79.56 193 ALA A C 1
ATOM 1401 O O . ALA A 1 193 ? 0.827 13.945 -26.755 1.00 79.56 193 ALA A O 1
ATOM 1402 N N . ALA A 1 194 ? 0.083 12.644 -28.434 1.00 80.56 194 ALA A N 1
ATOM 1403 C CA . ALA A 1 194 ? -1.060 12.096 -27.710 1.00 80.56 194 ALA A CA 1
ATOM 1404 C C . ALA A 1 194 ? -0.638 11.280 -26.474 1.00 80.56 194 ALA A C 1
ATOM 1406 O O . ALA A 1 194 ? -1.198 11.473 -25.396 1.00 80.56 194 ALA A O 1
ATOM 1407 N N . ALA A 1 195 ? 0.386 10.424 -26.588 1.00 76.56 195 ALA A N 1
ATOM 1408 C CA . ALA A 1 195 ? 0.914 9.662 -25.451 1.00 76.56 195 ALA A CA 1
ATOM 1409 C C . ALA A 1 195 ? 1.495 10.576 -24.355 1.00 76.56 195 ALA A C 1
ATOM 1411 O O . ALA A 1 195 ? 1.276 10.347 -23.167 1.00 76.56 195 ALA A O 1
ATOM 1412 N N . THR A 1 196 ? 2.179 11.652 -24.755 1.00 79.38 196 THR A N 1
ATOM 1413 C CA . THR A 1 196 ? 2.755 12.634 -23.821 1.00 79.38 196 THR A CA 1
ATOM 1414 C C . THR A 1 196 ? 1.657 13.417 -23.094 1.00 79.38 196 THR A C 1
ATOM 1416 O O . THR A 1 196 ? 1.738 13.624 -21.884 1.00 79.38 196 THR A O 1
ATOM 1419 N N . ALA A 1 197 ? 0.597 13.805 -23.811 1.00 78.50 197 ALA A N 1
ATOM 1420 C CA . ALA A 1 197 ? -0.570 14.462 -23.226 1.00 78.50 197 ALA A CA 1
ATOM 1421 C C . ALA A 1 197 ? -1.318 13.538 -22.247 1.00 78.50 197 ALA A C 1
ATOM 1423 O O . ALA A 1 197 ? -1.678 13.968 -21.152 1.00 78.50 197 ALA A O 1
ATOM 1424 N N . ALA A 1 198 ? -1.487 12.257 -22.595 1.00 77.38 198 ALA A N 1
ATOM 1425 C CA . ALA A 1 198 ? -2.118 11.268 -21.724 1.00 77.38 198 ALA A CA 1
ATOM 1426 C C . ALA A 1 198 ? -1.316 11.036 -20.431 1.00 77.38 198 ALA A C 1
ATOM 1428 O O . ALA A 1 198 ? -1.900 11.016 -19.347 1.00 77.38 198 ALA A O 1
ATOM 1429 N N . ALA A 1 199 ? 0.014 10.925 -20.521 1.00 74.75 199 ALA A N 1
ATOM 1430 C CA . ALA A 1 199 ? 0.884 10.816 -19.350 1.00 74.75 199 ALA A CA 1
ATOM 1431 C C . ALA A 1 199 ? 0.781 12.066 -18.459 1.00 74.75 199 ALA A C 1
ATOM 1433 O O . ALA A 1 199 ? 0.558 11.956 -17.253 1.00 74.75 199 ALA A O 1
ATOM 1434 N N . ALA A 1 200 ? 0.837 13.266 -19.049 1.00 77.69 200 ALA A N 1
ATOM 1435 C CA . ALA A 1 200 ? 0.667 14.520 -18.314 1.00 77.69 200 ALA A CA 1
ATOM 1436 C C . ALA A 1 200 ? -0.687 14.583 -17.583 1.00 77.69 200 ALA A C 1
ATOM 1438 O O . ALA A 1 200 ? -0.746 14.960 -16.412 1.00 77.69 200 ALA A O 1
ATOM 1439 N N . GLN A 1 201 ? -1.768 14.144 -18.230 1.00 81.56 201 GLN A N 1
ATOM 1440 C CA . GLN A 1 201 ? -3.098 14.105 -17.623 1.00 81.56 201 GLN A CA 1
ATOM 1441 C C . GLN A 1 201 ? -3.185 13.096 -16.464 1.00 81.56 201 GLN A C 1
ATOM 1443 O O . GLN A 1 201 ? -3.819 13.379 -15.445 1.00 81.56 201 GLN A O 1
ATOM 1448 N N . GLN A 1 202 ? -2.509 11.946 -16.568 1.00 79.81 202 GLN A N 1
ATOM 1449 C CA . GLN A 1 202 ? -2.415 10.976 -15.470 1.00 79.81 202 GLN A CA 1
ATOM 1450 C C . GLN A 1 202 ? -1.654 11.537 -14.259 1.00 79.81 202 GLN A C 1
ATOM 1452 O O . GLN A 1 202 ? -2.096 11.337 -13.125 1.00 79.81 202 GLN A O 1
ATOM 1457 N N . HIS A 1 203 ? -0.567 12.280 -14.483 1.00 79.25 203 HIS A N 1
ATOM 1458 C CA . HIS A 1 203 ? 0.183 12.951 -13.417 1.00 79.25 203 HIS A CA 1
ATOM 1459 C C . HIS A 1 203 ? -0.655 14.005 -12.688 1.00 79.25 203 HIS A C 1
ATOM 1461 O O . HIS A 1 203 ? -0.669 14.037 -11.457 1.00 79.25 203 HIS A O 1
ATOM 1467 N N . VAL A 1 204 ? -1.404 14.828 -13.430 1.00 78.88 204 VAL A N 1
ATOM 1468 C CA . VAL A 1 204 ? -2.305 15.834 -12.842 1.00 78.88 204 VAL A CA 1
ATOM 1469 C C . VAL A 1 204 ? -3.400 15.164 -12.005 1.00 78.88 204 VAL A C 1
ATOM 1471 O O . VAL A 1 204 ? -3.653 15.588 -10.878 1.00 78.88 204 VAL A O 1
ATOM 1474 N N . SER A 1 205 ? -3.993 14.072 -12.504 1.00 85.00 205 SER A N 1
ATOM 1475 C CA . SER A 1 205 ? -5.006 13.299 -11.767 1.00 85.00 205 SER A CA 1
ATOM 1476 C C . SER A 1 205 ? -4.444 12.726 -10.462 1.00 85.00 205 SER A C 1
ATOM 1478 O O . SER A 1 205 ? -5.079 12.839 -9.413 1.00 85.00 205 SER A O 1
ATOM 1480 N N . LEU A 1 206 ? -3.236 12.152 -10.486 1.00 86.31 206 LEU A N 1
ATOM 1481 C CA . LEU A 1 206 ? -2.639 11.573 -9.283 1.00 86.31 206 LEU A CA 1
ATOM 1482 C C . LEU A 1 206 ? -2.207 12.639 -8.267 1.00 86.31 206 LEU A C 1
ATOM 1484 O O . LEU A 1 206 ? -2.420 12.452 -7.070 1.00 86.31 206 LEU A O 1
ATOM 1488 N N . ALA A 1 207 ? -1.635 13.755 -8.721 1.00 89.00 207 ALA A N 1
ATOM 1489 C CA . ALA A 1 207 ? -1.276 14.866 -7.845 1.00 89.00 207 ALA A CA 1
ATOM 1490 C C . ALA A 1 207 ? -2.511 15.432 -7.126 1.00 89.00 207 ALA A C 1
ATOM 1492 O O . ALA A 1 207 ? -2.487 15.589 -5.907 1.00 89.00 207 ALA A O 1
ATOM 1493 N N . ALA A 1 208 ? -3.616 15.629 -7.853 1.00 88.19 208 ALA A N 1
ATOM 1494 C CA . ALA A 1 208 ? -4.884 16.060 -7.268 1.00 88.19 208 ALA A CA 1
ATOM 1495 C C . ALA A 1 208 ? -5.431 15.053 -6.241 1.00 88.19 208 ALA A C 1
ATOM 1497 O O . ALA A 1 208 ? -5.999 15.452 -5.234 1.00 88.19 208 ALA A O 1
ATOM 1498 N N . LEU A 1 209 ? -5.234 13.750 -6.449 1.00 87.12 209 LEU A N 1
ATOM 1499 C CA . LEU A 1 209 ? -5.628 12.705 -5.493 1.00 87.12 209 LEU A CA 1
ATOM 1500 C C . LEU A 1 209 ? -4.762 12.665 -4.225 1.00 87.12 209 LEU A C 1
ATOM 1502 O O . LEU A 1 209 ? -5.250 12.323 -3.146 1.00 87.12 209 LEU A O 1
ATOM 1506 N N . LEU A 1 210 ? -3.466 12.951 -4.359 1.00 88.69 210 LEU A N 1
ATOM 1507 C CA . LEU A 1 210 ? -2.510 12.925 -3.251 1.00 88.69 210 LEU A CA 1
ATOM 1508 C C . LEU A 1 210 ? -2.511 14.219 -2.430 1.00 88.69 210 LEU A C 1
ATOM 1510 O O . LEU A 1 210 ? -2.056 14.196 -1.284 1.00 88.69 210 LEU A O 1
ATOM 1514 N N . ASP A 1 211 ? -3.011 15.323 -2.986 1.00 88.31 211 ASP A N 1
ATOM 1515 C CA . ASP A 1 211 ? -3.188 16.570 -2.253 1.00 88.31 211 ASP A CA 1
ATOM 1516 C C . ASP A 1 211 ? -4.192 16.363 -1.097 1.00 88.31 211 ASP A C 1
ATOM 1518 O O . ASP A 1 211 ? -5.279 15.816 -1.289 1.00 88.31 211 ASP A O 1
ATOM 1522 N N . PRO A 1 212 ? -3.830 16.696 0.154 1.00 82.56 212 PRO A N 1
ATOM 1523 C CA . PRO A 1 212 ? -4.771 16.651 1.265 1.00 82.56 212 PRO A CA 1
ATOM 1524 C C . PRO A 1 212 ? -5.866 17.723 1.186 1.00 82.56 212 PRO A C 1
ATOM 1526 O O . PRO A 1 212 ? -6.914 17.524 1.804 1.00 82.56 212 PRO A O 1
ATOM 1529 N N . ASN A 1 213 ? -5.624 18.830 0.474 1.00 80.81 213 ASN A N 1
ATOM 1530 C CA . ASN A 1 213 ? -6.525 19.983 0.401 1.00 80.81 213 ASN A CA 1
ATOM 1531 C C . ASN A 1 213 ? -7.605 19.838 -0.669 1.00 80.81 213 ASN A C 1
ATOM 1533 O O . ASN A 1 213 ? -8.662 20.457 -0.551 1.00 80.81 213 ASN A O 1
ATOM 1537 N N . THR A 1 214 ? -7.369 19.025 -1.699 1.00 82.75 214 THR A N 1
ATOM 1538 C CA . THR A 1 214 ? -8.434 18.628 -2.617 1.00 82.75 214 THR A CA 1
ATOM 1539 C C . THR A 1 214 ? -9.477 17.861 -1.820 1.00 82.75 214 THR A C 1
ATOM 1541 O O . THR A 1 214 ? -9.189 16.870 -1.130 1.00 82.75 214 THR A O 1
ATOM 1544 N N . LEU A 1 215 ? -10.713 18.360 -1.872 1.00 69.19 215 LEU A N 1
ATOM 1545 C CA . LEU A 1 215 ? -11.816 17.701 -1.206 1.00 69.19 215 LEU A CA 1
ATOM 1546 C C . LEU A 1 215 ? -11.922 16.300 -1.793 1.00 69.19 215 LEU A C 1
ATOM 1548 O O . LEU A 1 215 ? -12.119 16.097 -2.987 1.00 69.19 215 LEU A O 1
ATOM 1552 N N . LEU A 1 216 ? -11.809 15.309 -0.916 1.00 63.78 216 LEU A N 1
ATOM 1553 C CA . LEU A 1 216 ? -11.956 13.901 -1.271 1.00 63.78 216 LEU A CA 1
ATOM 1554 C C . LEU A 1 216 ? -13.280 13.609 -1.991 1.00 63.78 216 LEU A C 1
ATOM 1556 O O . LEU A 1 216 ? -13.371 12.629 -2.723 1.00 63.78 216 LEU A O 1
ATOM 1560 N N . GLN A 1 217 ? -14.279 14.474 -1.797 1.00 59.16 217 GLN A N 1
ATOM 1561 C CA . GLN A 1 217 ? -15.568 14.453 -2.481 1.00 59.16 217 GLN A CA 1
ATOM 1562 C C . GLN A 1 217 ? -15.448 14.692 -3.995 1.00 59.16 217 GLN A C 1
ATOM 1564 O O . GLN A 1 217 ? -16.157 14.040 -4.757 1.00 59.16 217 GLN A O 1
ATOM 1569 N N . ASP A 1 218 ? -14.503 15.518 -4.442 1.00 63.94 218 ASP A N 1
ATOM 1570 C CA . ASP A 1 218 ? -14.290 15.797 -5.868 1.00 63.94 218 ASP A CA 1
ATOM 1571 C C . ASP A 1 218 ? -13.548 14.644 -6.559 1.00 63.94 218 ASP A C 1
ATOM 1573 O O . ASP A 1 218 ? -13.787 14.331 -7.724 1.00 63.94 218 ASP A O 1
ATOM 1577 N N . ALA A 1 219 ? -12.693 13.940 -5.810 1.00 61.53 219 ALA A N 1
ATOM 1578 C CA . ALA A 1 219 ? -12.013 12.726 -6.265 1.00 61.53 219 ALA A CA 1
ATOM 1579 C C . ALA A 1 219 ? -12.889 11.461 -6.144 1.00 61.53 219 ALA A C 1
ATOM 1581 O O . ALA A 1 219 ? -12.557 10.402 -6.692 1.00 61.53 219 ALA A O 1
ATOM 1582 N N . LEU A 1 220 ? -14.018 11.553 -5.433 1.00 63.97 220 LEU A N 1
ATOM 1583 C CA . LEU A 1 220 ? -14.880 10.426 -5.092 1.00 63.97 220 LEU A CA 1
ATOM 1584 C C . LEU A 1 220 ? -15.425 9.665 -6.310 1.00 63.97 220 LEU A C 1
ATOM 1586 O O . LEU A 1 220 ? -15.490 8.444 -6.212 1.00 63.97 220 LEU A O 1
ATOM 1590 N N . PRO A 1 221 ? -15.780 10.276 -7.460 1.00 70.56 221 PRO A N 1
ATOM 1591 C CA . PRO A 1 221 ? -16.279 9.530 -8.618 1.00 70.56 221 PRO A CA 1
ATOM 1592 C C . PRO A 1 221 ? -15.234 8.569 -9.200 1.00 70.56 221 PRO A C 1
ATOM 1594 O O . PRO A 1 221 ? -15.543 7.418 -9.516 1.00 70.56 221 PRO A O 1
ATOM 1597 N N . GLU A 1 222 ? -13.978 9.009 -9.303 1.00 63.28 222 GLU A N 1
ATOM 1598 C CA . GLU A 1 222 ? -12.882 8.170 -9.801 1.00 63.28 222 GLU A CA 1
ATOM 1599 C C . GLU A 1 222 ? -12.517 7.075 -8.803 1.00 63.28 222 GLU A C 1
ATOM 1601 O O . GLU A 1 222 ? -12.315 5.917 -9.178 1.00 63.28 222 GLU A O 1
ATOM 1606 N N . VAL A 1 223 ? -12.481 7.438 -7.522 1.00 62.25 223 VAL A N 1
ATOM 1607 C CA . VAL A 1 223 ? -12.229 6.509 -6.424 1.00 62.25 223 VAL A CA 1
ATOM 1608 C C . VAL A 1 223 ? -13.335 5.459 -6.328 1.00 62.25 223 VAL A C 1
ATOM 1610 O O . VAL A 1 223 ? -13.048 4.273 -6.194 1.00 62.25 223 VAL A O 1
ATOM 1613 N N . THR A 1 224 ? -14.595 5.867 -6.457 1.00 63.53 224 THR A N 1
ATOM 1614 C CA . THR A 1 224 ? -15.762 4.978 -6.413 1.00 63.53 224 THR A CA 1
ATOM 1615 C C . THR A 1 224 ? -15.761 4.035 -7.610 1.00 63.53 224 THR A C 1
ATOM 1617 O O . THR A 1 224 ? -16.063 2.855 -7.454 1.00 63.53 224 THR A O 1
ATOM 1620 N N . ARG A 1 225 ? -15.345 4.489 -8.800 1.00 69.12 225 ARG A N 1
ATOM 1621 C CA . ARG A 1 225 ? -15.169 3.610 -9.968 1.00 69.12 225 ARG A CA 1
ATOM 1622 C C . ARG A 1 225 ? -14.076 2.556 -9.735 1.00 69.12 225 ARG A C 1
ATOM 1624 O O . ARG A 1 225 ? -14.261 1.391 -10.075 1.00 69.12 225 ARG A O 1
ATOM 1631 N N . ALA A 1 226 ? -12.962 2.935 -9.108 1.00 59.72 226 ALA A N 1
ATOM 1632 C CA . ALA A 1 226 ? -11.905 1.989 -8.744 1.00 59.72 226 ALA A CA 1
ATOM 1633 C C . ALA A 1 226 ? -12.351 1.011 -7.637 1.00 59.72 226 ALA A C 1
ATOM 1635 O O . ALA A 1 226 ? -12.053 -0.180 -7.707 1.00 59.72 226 ALA A O 1
ATOM 1636 N N . ALA A 1 227 ? -13.109 1.489 -6.646 1.00 56.28 227 ALA A N 1
ATOM 1637 C CA . ALA A 1 227 ? -13.629 0.675 -5.549 1.00 56.28 227 ALA A CA 1
ATOM 1638 C C . ALA A 1 227 ? -14.751 -0.278 -5.996 1.00 56.28 227 ALA A C 1
ATOM 1640 O O . ALA A 1 227 ? -14.787 -1.428 -5.580 1.00 56.28 227 ALA A O 1
ATOM 1641 N N . THR A 1 228 ? -15.635 0.133 -6.904 1.00 62.62 228 THR A N 1
ATOM 1642 C CA . THR A 1 228 ? -16.688 -0.746 -7.451 1.00 62.62 228 THR A CA 1
ATOM 1643 C C . THR A 1 228 ? -16.111 -1.909 -8.262 1.00 62.62 228 THR A C 1
ATOM 1645 O O . THR A 1 228 ? -16.625 -3.023 -8.171 1.00 62.62 228 THR A O 1
ATOM 1648 N N . SER A 1 229 ? -14.968 -1.712 -8.930 1.00 57.09 229 SER A N 1
ATOM 1649 C CA . SER A 1 229 ? -14.181 -2.810 -9.517 1.00 57.09 229 SER A CA 1
ATOM 1650 C C . SER A 1 229 ? -13.679 -3.812 -8.457 1.00 57.09 229 SER A C 1
ATOM 1652 O O . SER A 1 229 ? -13.634 -5.019 -8.696 1.00 57.09 229 SER A O 1
ATOM 1654 N N . LEU A 1 230 ? -13.401 -3.358 -7.226 1.00 55.16 230 LEU A N 1
ATOM 1655 C CA . LEU A 1 230 ? -13.072 -4.248 -6.105 1.00 55.16 230 LEU A CA 1
ATOM 1656 C C . LEU A 1 230 ? -14.283 -5.027 -5.568 1.00 55.16 230 LEU A C 1
ATOM 1658 O O . LEU A 1 230 ? -14.085 -6.081 -4.961 1.00 55.16 230 LEU A O 1
ATOM 1662 N N . VAL A 1 231 ? -15.508 -4.547 -5.762 1.00 53.78 231 VAL A N 1
ATOM 1663 C CA . VAL A 1 231 ? -16.726 -5.154 -5.194 1.00 53.78 231 VAL A CA 1
ATOM 1664 C C . VAL A 1 231 ? -17.347 -6.203 -6.128 1.00 53.78 231 VAL A C 1
ATOM 1666 O O . VAL A 1 231 ? -18.050 -7.099 -5.657 1.00 53.78 231 VAL A O 1
ATOM 1669 N N . GLY A 1 232 ? -16.998 -6.192 -7.421 1.00 44.03 232 GLY A N 1
ATOM 1670 C CA . GLY A 1 232 ? -17.582 -7.034 -8.479 1.00 44.03 232 GLY A CA 1
ATOM 1671 C C . GLY A 1 232 ? -17.494 -8.563 -8.329 1.00 44.03 232 GLY A C 1
ATOM 1672 O O . GLY A 1 232 ? -17.959 -9.272 -9.211 1.00 44.03 232 GLY A O 1
ATOM 1673 N N . HIS A 1 233 ? -16.956 -9.101 -7.231 1.00 39.84 233 HIS A N 1
ATOM 1674 C CA . HIS A 1 233 ? -16.866 -10.548 -7.001 1.00 39.84 233 HIS A CA 1
ATOM 1675 C C . HIS A 1 233 ? -17.584 -11.073 -5.752 1.00 39.84 233 HIS A C 1
ATOM 1677 O O . HIS A 1 233 ? -17.483 -12.269 -5.483 1.00 39.84 233 HIS A O 1
ATOM 1683 N N . ARG A 1 234 ? -18.314 -10.247 -4.981 1.00 42.47 234 ARG A N 1
ATOM 1684 C CA . ARG A 1 234 ? -18.967 -10.751 -3.753 1.00 42.47 234 ARG A CA 1
ATOM 1685 C C . ARG A 1 234 ? -20.473 -10.558 -3.594 1.00 42.47 234 ARG A C 1
ATOM 1687 O O . ARG A 1 234 ? -21.005 -11.136 -2.654 1.00 42.47 234 ARG A O 1
ATOM 1694 N N . THR A 1 235 ? -21.186 -9.858 -4.477 1.00 40.66 235 THR A N 1
ATOM 1695 C CA . THR A 1 235 ? -22.628 -9.606 -4.249 1.00 40.66 235 THR A CA 1
ATOM 1696 C C . THR A 1 235 ? -23.470 -9.511 -5.529 1.00 40.66 235 THR A C 1
ATOM 1698 O O . THR A 1 235 ? -24.085 -8.483 -5.792 1.00 40.66 235 THR A O 1
ATOM 1701 N N . LEU A 1 236 ? -23.547 -10.596 -6.306 1.00 38.09 236 LEU A N 1
ATOM 1702 C CA . LEU A 1 236 ? -24.634 -10.820 -7.281 1.00 38.09 236 LEU A CA 1
ATOM 1703 C C . LEU A 1 236 ? -25.279 -12.201 -7.096 1.00 38.09 236 LEU A C 1
ATOM 1705 O O . LEU A 1 236 ? -25.597 -12.878 -8.066 1.00 38.09 236 LEU A O 1
ATOM 1709 N N . VAL A 1 237 ? -25.457 -12.637 -5.845 1.00 35.31 237 VAL A N 1
ATOM 1710 C CA . VAL A 1 237 ? -26.298 -13.816 -5.570 1.00 35.31 237 VAL A CA 1
ATOM 1711 C C . VAL A 1 237 ? -27.522 -13.484 -4.725 1.00 35.31 237 VAL A C 1
ATOM 1713 O O . VAL A 1 237 ? -28.534 -14.117 -4.950 1.00 35.31 237 VAL A O 1
ATOM 1716 N N . ASN A 1 238 ? -27.535 -12.456 -3.866 1.00 36.34 238 ASN A N 1
ATOM 1717 C CA . ASN A 1 238 ? -28.762 -12.071 -3.150 1.00 36.34 238 ASN A CA 1
ATOM 1718 C C . ASN A 1 238 ? -28.848 -10.540 -3.019 1.00 36.34 238 ASN A C 1
ATOM 1720 O O . ASN A 1 238 ? -27.910 -9.911 -2.539 1.00 36.34 238 ASN A O 1
ATOM 1724 N N . GLY A 1 239 ? -29.928 -9.959 -3.547 1.00 43.19 239 GLY A N 1
ATOM 1725 C CA . GLY A 1 239 ? -30.047 -8.557 -3.958 1.00 43.19 239 GLY A CA 1
ATOM 1726 C C . GLY A 1 239 ? -30.022 -7.465 -2.878 1.00 43.19 239 GLY A C 1
ATOM 1727 O O . GLY A 1 239 ? -30.062 -7.718 -1.679 1.00 43.19 239 GLY A O 1
ATOM 1728 N N . ASN A 1 240 ? -29.989 -6.227 -3.389 1.00 44.72 240 ASN A N 1
ATOM 1729 C CA . ASN A 1 240 ? -30.002 -4.929 -2.701 1.00 44.72 240 ASN A CA 1
ATOM 1730 C C . ASN A 1 240 ? -28.835 -4.656 -1.743 1.00 44.72 240 ASN A C 1
ATOM 1732 O O . ASN A 1 240 ? -28.999 -4.592 -0.528 1.00 44.72 240 ASN A O 1
ATOM 1736 N N . VAL A 1 241 ? -27.665 -4.353 -2.313 1.00 41.50 241 VAL A N 1
ATOM 1737 C CA . VAL A 1 241 ? -26.640 -3.580 -1.599 1.00 41.50 241 VAL A CA 1
ATOM 1738 C C . VAL A 1 241 ? -26.764 -2.120 -2.042 1.00 41.50 241 VAL A C 1
ATOM 1740 O O . VAL A 1 241 ? -26.673 -1.863 -3.246 1.00 41.50 241 VAL A O 1
ATOM 1743 N N . PRO A 1 242 ? -26.990 -1.162 -1.122 1.00 52.53 242 PRO A N 1
ATOM 1744 C CA . PRO A 1 242 ? -27.012 0.248 -1.475 1.00 52.53 242 PRO A CA 1
ATOM 1745 C C . PRO A 1 242 ? -25.681 0.634 -2.122 1.00 52.53 242 PRO A C 1
ATOM 1747 O O . PRO A 1 242 ? -24.608 0.240 -1.660 1.00 52.53 242 PRO A O 1
ATOM 1750 N N . THR A 1 243 ? -25.746 1.396 -3.211 1.00 66.94 243 THR A N 1
ATOM 1751 C CA . THR A 1 243 ? -24.548 1.915 -3.880 1.00 66.94 243 THR A CA 1
ATOM 1752 C C . THR A 1 243 ? -23.681 2.681 -2.876 1.00 66.94 243 THR A C 1
ATOM 1754 O O . THR A 1 243 ? -24.189 3.260 -1.916 1.00 66.94 243 THR A O 1
ATOM 1757 N N . LEU A 1 244 ? -22.363 2.735 -3.091 1.00 50.31 244 LEU A N 1
ATOM 1758 C CA . LEU A 1 244 ? -21.443 3.530 -2.257 1.00 50.31 244 LEU A CA 1
ATOM 1759 C C . LEU A 1 244 ? -21.935 4.982 -2.082 1.00 50.31 244 LEU A C 1
ATOM 1761 O O . LEU A 1 244 ? -21.770 5.574 -1.020 1.00 50.31 244 LEU A O 1
ATOM 1765 N N . GLN A 1 245 ? -22.619 5.510 -3.099 1.00 50.91 245 GLN A N 1
ATOM 1766 C CA . GLN A 1 245 ? -23.285 6.808 -3.088 1.00 50.91 245 GLN A CA 1
ATOM 1767 C C . GLN A 1 245 ? -24.505 6.853 -2.149 1.00 50.91 245 GLN A C 1
ATOM 1769 O O . GLN A 1 245 ? -24.660 7.824 -1.418 1.00 50.91 245 GLN A O 1
ATOM 1774 N N . GLN A 1 246 ? -25.330 5.803 -2.101 1.00 53.03 246 GLN A N 1
ATOM 1775 C CA . GLN A 1 246 ? -26.439 5.668 -1.145 1.00 53.03 246 GLN A CA 1
ATOM 1776 C C . GLN A 1 246 ? -25.951 5.458 0.294 1.00 53.03 246 GLN A C 1
ATOM 1778 O O . GLN A 1 246 ? -26.534 6.019 1.213 1.00 53.03 246 GLN A O 1
ATOM 1783 N N . LEU A 1 247 ? -24.863 4.713 0.504 1.00 53.53 247 LEU A N 1
ATOM 1784 C CA . LEU A 1 247 ? -24.228 4.562 1.819 1.00 53.53 247 LEU A CA 1
ATOM 1785 C C . LEU A 1 247 ? -23.589 5.871 2.299 1.00 53.53 247 LEU A C 1
ATOM 1787 O O . LEU A 1 247 ? -23.751 6.240 3.459 1.00 53.53 247 LEU A O 1
ATOM 1791 N N . ALA A 1 248 ? -22.917 6.606 1.409 1.00 50.97 248 ALA A N 1
ATOM 1792 C CA . ALA A 1 248 ? -22.382 7.931 1.711 1.00 50.97 248 ALA A CA 1
ATOM 1793 C C . ALA A 1 248 ? -23.502 8.946 1.997 1.00 50.97 248 ALA A C 1
ATOM 1795 O O . ALA A 1 248 ? -23.404 9.703 2.962 1.00 50.97 248 ALA A O 1
ATOM 1796 N N . ALA A 1 249 ? -24.588 8.921 1.216 1.00 50.28 249 ALA A N 1
ATOM 1797 C CA . ALA A 1 249 ? -25.770 9.751 1.438 1.00 50.28 249 ALA A CA 1
ATOM 1798 C C . ALA A 1 249 ? -26.477 9.403 2.758 1.00 50.28 249 ALA A C 1
ATOM 1800 O O . ALA A 1 249 ? -26.831 10.306 3.508 1.00 50.28 249 ALA A O 1
ATOM 1801 N N . ALA A 1 250 ? -26.616 8.118 3.093 1.00 52.25 250 ALA A N 1
ATOM 1802 C CA . ALA A 1 250 ? -27.196 7.669 4.358 1.00 52.25 250 ALA A CA 1
ATOM 1803 C C . ALA A 1 250 ? -26.313 8.036 5.564 1.00 52.25 250 ALA A C 1
ATOM 1805 O O . ALA A 1 250 ? -26.821 8.480 6.592 1.00 52.25 250 ALA A O 1
ATOM 1806 N N . ALA A 1 251 ? -24.987 7.920 5.439 1.00 49.81 251 ALA A N 1
ATOM 1807 C CA . ALA A 1 251 ? -24.051 8.345 6.477 1.00 49.81 251 ALA A CA 1
ATOM 1808 C C . ALA A 1 251 ? -24.069 9.871 6.684 1.00 49.81 251 ALA A C 1
ATOM 1810 O O . ALA A 1 251 ? -23.986 10.337 7.820 1.00 49.81 251 ALA A O 1
ATOM 1811 N N . LEU A 1 252 ? -24.212 10.655 5.610 1.00 50.53 252 LEU A N 1
ATOM 1812 C CA . LEU A 1 252 ? -24.408 12.106 5.681 1.00 50.53 252 LEU A CA 1
ATOM 1813 C C . LEU A 1 252 ? -25.756 12.468 6.307 1.00 50.53 252 LEU A C 1
ATOM 1815 O O . LEU A 1 252 ? -25.783 13.287 7.221 1.00 50.53 252 LEU A O 1
ATOM 1819 N N . ALA A 1 253 ? -26.843 11.815 5.892 1.00 49.84 253 ALA A N 1
ATOM 1820 C CA . ALA A 1 253 ? -28.171 12.004 6.471 1.00 49.84 253 ALA A CA 1
ATOM 1821 C C . ALA A 1 253 ? -28.174 11.705 7.978 1.00 49.84 253 ALA A C 1
ATOM 1823 O O . ALA A 1 253 ? -28.695 12.499 8.751 1.00 49.84 253 ALA A O 1
ATOM 1824 N N . GLY A 1 254 ? -27.493 10.636 8.410 1.00 53.78 254 GLY A N 1
ATOM 1825 C CA . GLY A 1 254 ? -27.342 10.287 9.825 1.00 53.78 254 GLY A CA 1
ATOM 1826 C C . GLY A 1 254 ? -26.465 11.250 10.640 1.00 53.78 254 GLY A C 1
ATOM 1827 O O . GLY A 1 254 ? -26.586 11.312 11.863 1.00 53.78 254 GLY A O 1
ATOM 1828 N N . ARG A 1 255 ? -25.559 12.003 10.000 1.00 46.03 255 ARG A N 1
ATOM 1829 C CA . ARG A 1 255 ? -24.777 13.064 10.665 1.00 46.03 255 ARG A CA 1
ATOM 1830 C C . ARG A 1 255 ? -25.545 14.378 10.723 1.00 46.03 255 ARG A C 1
ATOM 1832 O O . ARG A 1 255 ? -25.439 15.071 11.729 1.00 46.03 255 ARG A O 1
ATOM 1839 N N . LEU A 1 256 ? -26.325 14.681 9.685 1.00 47.28 256 LEU A N 1
ATOM 1840 C CA . LEU A 1 256 ? -27.207 15.842 9.645 1.00 47.28 256 LEU A CA 1
ATOM 1841 C C . LEU A 1 256 ? -28.351 15.703 10.652 1.00 47.28 256 LEU A C 1
ATOM 1843 O O . LEU A 1 256 ? -28.606 16.644 11.396 1.00 47.28 256 LEU A O 1
ATOM 1847 N N . SER A 1 257 ? -28.961 14.522 10.771 1.00 56.19 257 SER A N 1
ATOM 1848 C CA . SER A 1 257 ? -29.981 14.258 11.792 1.00 56.19 257 SER A CA 1
ATOM 1849 C C . SER A 1 257 ? -29.420 14.405 13.207 1.00 56.19 257 SER A C 1
ATOM 1851 O O . SER A 1 257 ? -30.021 15.093 14.019 1.00 56.19 257 SER A O 1
ATOM 1853 N N . LYS A 1 258 ? -28.211 13.894 13.480 1.00 55.09 258 LYS A N 1
ATOM 1854 C CA . LYS A 1 258 ? -27.531 14.096 14.774 1.00 55.09 258 LYS A CA 1
ATOM 1855 C C . LYS A 1 258 ? -27.156 15.554 15.046 1.00 55.09 258 LYS A C 1
ATOM 1857 O O . LYS A 1 258 ? -27.149 15.967 16.200 1.00 55.09 258 LYS A O 1
ATOM 1862 N N . SER A 1 259 ? -26.835 16.343 14.017 1.00 44.75 259 SER A N 1
ATOM 1863 C CA . SER A 1 259 ? -26.605 17.786 14.186 1.00 44.75 259 SER A CA 1
ATOM 1864 C C . SER A 1 259 ? -27.899 18.577 14.380 1.00 44.75 259 SER A C 1
ATOM 1866 O O . SER A 1 259 ? -27.881 19.579 15.084 1.00 44.75 259 SER A O 1
ATOM 1868 N N . VAL A 1 260 ? -29.016 18.114 13.809 1.00 60.78 260 VAL A N 1
ATOM 1869 C CA . VAL A 1 260 ? -30.352 18.683 14.041 1.00 60.78 260 VAL A CA 1
ATOM 1870 C C . VAL A 1 260 ? -30.847 18.324 15.445 1.00 60.78 260 VAL A C 1
ATOM 1872 O O . VAL A 1 260 ? -31.344 19.198 16.138 1.00 60.78 260 VAL A O 1
ATOM 1875 N N . GLU A 1 261 ? -30.607 17.100 15.921 1.00 58.53 261 GLU A N 1
ATOM 1876 C CA . GLU A 1 261 ? -30.897 16.684 17.303 1.00 58.53 261 GLU A CA 1
ATOM 1877 C C . GLU A 1 261 ? -30.045 17.443 18.336 1.00 58.53 261 GLU A C 1
ATOM 1879 O O . GLU A 1 261 ? -30.537 17.831 19.394 1.00 58.53 261 GLU A O 1
ATOM 1884 N N . ALA A 1 262 ? -28.775 17.716 18.017 1.00 51.31 262 ALA A N 1
ATOM 1885 C CA . ALA A 1 262 ? -27.913 18.563 18.841 1.00 51.31 262 ALA A CA 1
ATOM 1886 C C . ALA A 1 262 ? -28.344 20.043 18.832 1.00 51.31 262 ALA A C 1
ATOM 1888 O O . ALA A 1 262 ? -28.071 20.754 19.796 1.00 51.31 262 ALA A O 1
ATOM 1889 N N . ALA A 1 263 ? -29.024 20.499 17.774 1.00 44.94 263 ALA A N 1
ATOM 1890 C CA . ALA A 1 263 ? -29.611 21.835 17.695 1.00 44.94 263 ALA A CA 1
ATOM 1891 C C . ALA A 1 263 ? -30.965 21.923 18.422 1.00 44.94 263 ALA A C 1
ATOM 1893 O O . ALA A 1 263 ? -31.276 22.964 18.991 1.00 44.94 263 ALA A O 1
ATOM 1894 N N . SER A 1 264 ? -31.742 20.836 18.470 1.00 49.72 264 SER A N 1
ATOM 1895 C CA . SER A 1 264 ? -33.030 20.784 19.177 1.00 49.72 264 SER A CA 1
ATOM 1896 C C . SER A 1 264 ? -32.913 20.517 20.682 1.00 49.72 264 SER A C 1
ATOM 1898 O O . SER A 1 264 ? -33.901 20.626 21.396 1.00 49.72 264 SER A O 1
ATOM 1900 N N . ALA A 1 265 ? -31.724 20.191 21.200 1.00 48.72 265 ALA A N 1
ATOM 1901 C CA . ALA A 1 265 ? -31.490 19.989 22.635 1.00 48.72 265 ALA A CA 1
ATOM 1902 C C . ALA A 1 265 ? -31.405 21.303 23.454 1.00 48.72 265 ALA A C 1
ATOM 1904 O O . ALA A 1 265 ? -31.064 21.265 24.635 1.00 48.72 265 ALA A O 1
ATOM 1905 N N . GLY A 1 266 ? -31.687 22.458 22.833 1.00 46.19 266 GLY A N 1
ATOM 1906 C CA . GLY A 1 266 ? -31.638 23.791 23.445 1.00 46.19 266 GLY A CA 1
ATOM 1907 C C . GLY A 1 266 ? -32.991 24.449 23.746 1.00 46.19 266 GLY A C 1
ATOM 1908 O O . GLY A 1 266 ? -32.988 25.578 24.226 1.00 46.19 266 GLY A O 1
ATOM 1909 N N . GLU A 1 267 ? -34.127 23.791 23.501 1.00 36.44 267 GLU A N 1
ATOM 1910 C CA . GLU A 1 267 ? -35.457 24.351 23.791 1.00 36.44 267 GLU A CA 1
ATOM 1911 C C . GLU A 1 267 ? -36.216 23.454 24.772 1.00 36.44 267 GLU A C 1
ATOM 1913 O O . GLU A 1 267 ? -36.436 22.269 24.520 1.00 36.44 267 GLU A O 1
ATOM 1918 N N . SER A 1 268 ? -36.548 24.022 25.934 1.00 37.34 268 SER A N 1
ATOM 1919 C CA . SER A 1 268 ? -37.220 23.336 27.029 1.00 37.34 268 SER A CA 1
ATOM 1920 C C . SER A 1 268 ? -38.747 23.409 26.924 1.00 37.34 268 SER A C 1
ATOM 1922 O O . SER A 1 268 ? -39.317 24.370 26.417 1.00 37.34 268 SER A O 1
ATOM 1924 N N . ASP A 1 269 ? -39.353 22.387 27.528 1.00 34.28 269 ASP A N 1
ATOM 1925 C CA . ASP A 1 269 ? -40.577 22.430 28.331 1.00 34.28 269 ASP A CA 1
ATOM 1926 C C . ASP A 1 269 ? -41.993 22.362 27.704 1.00 34.28 269 ASP A C 1
ATOM 1928 O O . ASP A 1 269 ? -42.395 23.122 26.829 1.00 34.28 269 ASP A O 1
ATOM 1932 N N . VAL A 1 270 ? -42.772 21.494 28.384 1.00 33.56 270 VAL A N 1
ATOM 1933 C CA . VAL A 1 270 ? -44.241 21.300 28.516 1.00 33.56 270 VAL A CA 1
ATOM 1934 C C . VAL A 1 270 ? -45.014 20.506 27.415 1.00 33.56 270 VAL A C 1
ATOM 1936 O O . VAL A 1 270 ? -44.605 20.474 26.262 1.00 33.56 270 VAL A O 1
ATOM 1939 N N . PRO A 1 271 ? -46.142 19.813 27.738 1.00 36.91 271 PRO A N 1
ATOM 1940 C CA . PRO A 1 271 ? -46.195 18.463 28.315 1.00 36.91 271 PRO A CA 1
ATOM 1941 C C . PRO A 1 271 ? -47.022 17.441 27.491 1.00 36.91 271 PRO A C 1
ATOM 1943 O O . PRO A 1 271 ? -47.737 17.762 26.545 1.00 36.91 271 PRO A O 1
ATOM 1946 N N . ALA A 1 272 ? -46.946 16.182 27.932 1.00 30.17 272 ALA A N 1
ATOM 1947 C CA . ALA A 1 272 ? -47.528 14.978 27.345 1.00 30.17 272 ALA A CA 1
ATOM 1948 C C . ALA A 1 272 ? -49.071 14.870 27.381 1.00 30.17 272 ALA A C 1
ATOM 1950 O O . ALA A 1 272 ? -49.713 15.214 28.373 1.00 30.17 272 ALA A O 1
ATOM 1951 N N . ILE A 1 273 ? -49.632 14.234 26.342 1.00 29.98 273 ILE A N 1
ATOM 1952 C CA . ILE A 1 273 ? -50.961 13.598 26.343 1.00 29.98 273 ILE A CA 1
ATOM 1953 C C . ILE A 1 273 ? -50.772 12.086 26.147 1.00 29.98 273 ILE A C 1
ATOM 1955 O O . ILE A 1 273 ? -49.920 11.636 25.383 1.00 29.98 273 ILE A O 1
ATOM 1959 N N . HIS A 1 274 ? -51.550 11.319 26.904 1.00 29.97 274 HIS A N 1
ATOM 1960 C CA . HIS A 1 274 ? -51.345 9.919 27.259 1.00 29.97 274 HIS A CA 1
ATOM 1961 C C . HIS A 1 274 ? -52.376 8.989 26.579 1.00 29.97 274 HIS A C 1
ATOM 1963 O O . HIS A 1 274 ? -53.495 9.420 26.312 1.00 29.97 274 HIS A O 1
ATOM 1969 N N . LEU A 1 275 ? -52.013 7.692 26.503 1.00 28.86 275 LEU A N 1
ATOM 1970 C CA . LEU A 1 275 ? -52.847 6.466 26.371 1.00 28.86 275 LEU A CA 1
ATOM 1971 C C . LEU A 1 275 ? -53.149 5.925 24.948 1.00 28.86 275 LEU A C 1
ATOM 1973 O O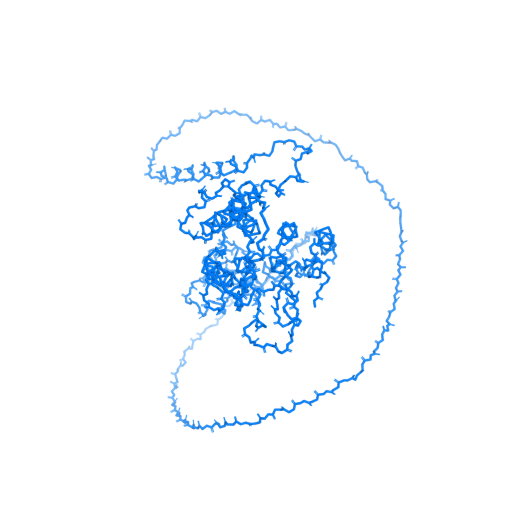 . LEU A 1 275 ? -53.176 6.678 23.985 1.00 28.86 275 LEU A O 1
ATOM 1977 N N . PRO A 1 276 ? -53.530 4.632 24.821 1.00 38.59 276 PRO A N 1
ATOM 1978 C CA . PRO A 1 276 ? -52.780 3.409 25.166 1.00 38.59 276 PRO A CA 1
ATOM 1979 C C . PRO A 1 276 ? -52.873 2.374 24.005 1.00 38.59 276 PRO A C 1
ATOM 1981 O O . PRO A 1 276 ? -53.454 2.683 22.974 1.00 38.59 276 PRO A O 1
ATOM 1984 N N . VAL A 1 277 ? -52.362 1.137 24.159 1.00 30.41 277 VAL A N 1
ATOM 1985 C CA . VAL A 1 277 ? -53.077 -0.135 23.840 1.00 30.41 277 VAL A CA 1
ATOM 1986 C C . VAL A 1 277 ? -52.134 -1.357 23.751 1.00 30.41 277 VAL A C 1
ATOM 1988 O O . VAL A 1 277 ? -51.235 -1.439 22.925 1.00 30.41 277 VAL A O 1
ATOM 1991 N N . LYS A 1 278 ? -52.466 -2.311 24.634 1.00 32.81 278 LYS A N 1
ATOM 1992 C CA . LYS A 1 278 ? -52.439 -3.790 24.616 1.00 32.81 278 LYS A CA 1
ATOM 1993 C C . LYS A 1 278 ? -51.202 -4.604 24.210 1.00 32.81 278 LYS A C 1
ATOM 1995 O O . LYS A 1 278 ? -50.815 -4.718 23.056 1.00 32.81 278 LYS A O 1
ATOM 2000 N N . ALA A 1 279 ? -50.796 -5.371 25.222 1.00 35.72 279 ALA A N 1
ATOM 2001 C CA . ALA A 1 279 ? -50.113 -6.653 25.187 1.00 35.72 279 ALA A CA 1
ATOM 2002 C C . ALA A 1 279 ? -50.856 -7.751 24.398 1.00 35.72 279 ALA A C 1
ATOM 2004 O O . ALA A 1 279 ? -52.089 -7.807 24.397 1.00 35.72 279 ALA A O 1
ATOM 2005 N N . ALA A 1 280 ? -50.079 -8.690 23.855 1.00 34.53 280 ALA A N 1
ATOM 2006 C CA . ALA A 1 280 ? -50.513 -10.047 23.550 1.00 34.53 280 ALA A CA 1
ATOM 2007 C C . ALA A 1 280 ? -49.387 -11.041 23.878 1.00 34.53 280 ALA A C 1
ATOM 2009 O O . ALA A 1 280 ? -48.203 -10.775 23.681 1.00 34.53 280 ALA A O 1
ATOM 2010 N N . THR A 1 281 ? -49.815 -12.162 24.438 1.00 33.88 281 THR A N 1
ATOM 2011 C CA . THR A 1 281 ? -49.072 -13.182 25.177 1.00 33.88 281 THR A CA 1
ATOM 2012 C C . THR A 1 281 ? -48.957 -14.468 24.345 1.00 33.88 281 THR A C 1
ATOM 2014 O O . THR A 1 281 ? -49.791 -14.688 23.470 1.00 33.88 281 THR A O 1
ATOM 2017 N N . SER A 1 282 ? -48.062 -15.378 24.769 1.00 31.14 282 SER A N 1
ATOM 2018 C CA . SER A 1 282 ? -48.116 -16.858 24.601 1.00 31.14 282 SER A CA 1
ATOM 2019 C C . SER A 1 282 ? -47.699 -17.426 23.222 1.00 31.14 282 SER A C 1
ATOM 2021 O O . SER A 1 282 ? -47.935 -16.776 22.217 1.00 31.14 282 SER A O 1
ATOM 2023 N N . VAL A 1 283 ? -47.090 -18.611 23.032 1.00 33.53 283 VAL A N 1
ATOM 2024 C CA . VAL A 1 283 ? -46.666 -19.779 23.855 1.00 33.53 283 VAL A CA 1
ATOM 2025 C C . VAL A 1 283 ? -45.759 -20.683 22.947 1.00 33.53 283 VAL A C 1
ATOM 2027 O O . VAL A 1 283 ? -45.679 -20.404 21.751 1.00 33.53 283 VAL A O 1
ATOM 2030 N N . PRO A 1 284 ? -45.024 -21.700 23.464 1.00 45.19 284 PRO A N 1
ATOM 2031 C CA . PRO A 1 284 ? -43.823 -22.308 22.852 1.00 45.19 284 PRO A CA 1
ATOM 2032 C C . PRO A 1 284 ? -44.083 -23.651 22.118 1.00 45.19 284 PRO A C 1
ATOM 2034 O O . PRO A 1 284 ? -45.245 -23.962 21.878 1.00 45.19 284 PRO A O 1
ATOM 2037 N N . VAL A 1 285 ? -43.002 -24.438 21.853 1.00 31.27 285 VAL A N 1
ATOM 2038 C CA . VAL A 1 285 ? -42.880 -25.915 21.562 1.00 31.27 285 VAL A CA 1
ATOM 2039 C C . VAL A 1 285 ? -42.177 -26.207 20.198 1.00 31.27 285 VAL A C 1
ATOM 2041 O O . VAL A 1 285 ? -42.383 -25.420 19.280 1.00 31.27 285 VAL A O 1
ATOM 2044 N N . PRO A 1 286 ? -41.430 -27.324 19.949 1.00 40.31 286 PRO A N 1
ATOM 2045 C CA . PRO A 1 286 ? -40.600 -28.226 20.776 1.00 40.31 286 PRO A CA 1
ATOM 2046 C C . PRO A 1 286 ? -39.141 -28.428 20.261 1.00 40.31 286 PRO A C 1
ATOM 2048 O O . PRO A 1 286 ? -38.739 -27.966 19.197 1.00 40.31 286 PRO A O 1
ATOM 2051 N N . ARG A 1 287 ? -38.378 -29.203 21.049 1.00 33.06 287 ARG A N 1
ATOM 2052 C CA . ARG A 1 287 ? -37.076 -29.842 20.770 1.00 33.06 287 ARG A CA 1
ATOM 2053 C C . ARG A 1 287 ? -37.177 -30.969 19.728 1.00 33.06 287 ARG A C 1
ATOM 2055 O O . ARG A 1 287 ? -38.187 -31.662 19.719 1.00 33.06 287 ARG A O 1
ATOM 2062 N N . CYS A 1 288 ? -36.086 -31.227 18.999 1.00 31.75 288 CYS A N 1
ATOM 2063 C CA . CYS A 1 288 ? -35.774 -32.537 18.415 1.00 31.75 288 CYS A CA 1
ATOM 2064 C C . CYS A 1 288 ? -34.268 -32.829 18.514 1.00 31.75 288 CYS A C 1
ATOM 2066 O O . CYS A 1 288 ? -33.436 -31.930 18.387 1.00 31.75 288 CYS A O 1
ATOM 2068 N N . ASP A 1 289 ? -33.987 -34.099 18.779 1.00 31.12 289 ASP A N 1
ATOM 2069 C CA . ASP A 1 289 ? -32.740 -34.701 19.234 1.00 31.12 289 ASP A CA 1
ATOM 2070 C C . ASP A 1 289 ? -31.651 -34.898 18.166 1.00 31.12 289 ASP A C 1
ATOM 2072 O O . ASP A 1 289 ? -31.902 -34.990 16.963 1.00 31.12 289 ASP A O 1
ATOM 2076 N N . SER A 1 290 ? -30.422 -35.027 18.669 1.00 35.06 290 SER A N 1
ATOM 2077 C CA . SER A 1 290 ? -29.216 -35.515 17.992 1.00 35.06 290 SER A CA 1
ATOM 2078 C C . SER A 1 290 ? -29.338 -36.978 17.537 1.00 35.06 290 SER A C 1
ATOM 2080 O O . SER A 1 290 ? -30.094 -37.755 18.121 1.00 35.06 290 SER A O 1
ATOM 2082 N N . PRO A 1 291 ? -28.459 -37.417 16.619 1.00 42.66 291 PRO A N 1
ATOM 2083 C CA . PRO A 1 291 ? -27.647 -38.587 16.958 1.00 42.66 291 PRO A CA 1
ATOM 2084 C C . PRO A 1 291 ? -26.162 -38.455 16.586 1.00 42.66 291 PRO A C 1
ATOM 2086 O O . PRO A 1 291 ? -25.734 -37.602 15.810 1.00 42.66 291 PRO A O 1
ATOM 2089 N N . SER A 1 292 ? -25.386 -39.336 17.208 1.00 33.09 292 SER A N 1
ATOM 2090 C CA . SER A 1 292 ? -23.945 -39.276 17.432 1.00 33.09 292 SER A CA 1
ATOM 2091 C C . SER A 1 292 ? -23.149 -40.303 16.602 1.00 33.09 292 SER A C 1
ATOM 2093 O O . SER A 1 292 ? -23.653 -41.395 16.359 1.00 33.09 292 SER A O 1
ATOM 2095 N N . LEU A 1 293 ? -21.855 -39.988 16.381 1.00 35.56 293 LEU A N 1
ATOM 2096 C CA . LEU A 1 293 ? -20.668 -40.877 16.214 1.00 35.56 293 LEU A CA 1
ATOM 2097 C C . LEU A 1 293 ? -20.541 -41.712 14.916 1.00 35.56 293 LEU A C 1
ATOM 2099 O O . LEU A 1 293 ? -21.538 -41.881 14.222 1.00 35.56 293 LEU A O 1
ATOM 2103 N N . PRO A 1 294 ? -19.356 -42.297 14.579 1.00 44.03 294 PRO A N 1
ATOM 2104 C CA . PRO A 1 294 ? -18.007 -42.303 15.209 1.00 44.03 294 PRO A CA 1
ATOM 2105 C C . PRO A 1 294 ? -16.904 -41.820 14.210 1.00 44.03 294 PRO A C 1
ATOM 2107 O O . PRO A 1 294 ? -17.227 -41.429 13.100 1.00 44.03 294 PRO A O 1
ATOM 2110 N N . GLY A 1 295 ? -15.582 -41.775 14.418 1.00 31.36 295 GLY A N 1
ATOM 2111 C CA . GLY A 1 295 ? -14.639 -42.158 15.467 1.00 31.36 295 GLY A CA 1
ATOM 2112 C C . GLY A 1 295 ? -13.191 -41.978 14.940 1.00 31.36 295 GLY A C 1
ATOM 2113 O O . GLY A 1 295 ? -12.948 -42.084 13.743 1.00 31.36 295 GLY A O 1
ATOM 2114 N N . SER A 1 296 ? -12.258 -41.694 15.859 1.00 33.59 296 SER A N 1
ATOM 2115 C CA . SER A 1 296 ? -10.824 -42.072 15.886 1.00 33.59 296 SER A CA 1
ATOM 2116 C C . SER A 1 296 ? -9.932 -41.989 14.627 1.00 33.59 296 SER A C 1
ATOM 2118 O O . SER A 1 296 ? -10.056 -42.811 13.727 1.00 33.59 296 SER A O 1
ATOM 2120 N N . ALA A 1 297 ? -8.852 -41.197 14.715 1.00 33.81 297 ALA A N 1
ATOM 2121 C CA . ALA A 1 297 ? -7.483 -41.705 14.527 1.00 33.81 297 ALA A CA 1
ATOM 2122 C C . ALA A 1 297 ? -6.436 -40.725 15.087 1.00 33.81 297 ALA A C 1
ATOM 2124 O O . ALA A 1 297 ? -6.208 -39.632 14.577 1.00 33.81 297 ALA A O 1
ATOM 2125 N N . SER A 1 298 ? -5.791 -41.163 16.159 1.00 32.72 298 SER A N 1
ATOM 2126 C CA . SER A 1 298 ? -4.557 -40.641 16.731 1.00 32.72 298 SER A CA 1
ATOM 2127 C C . SER A 1 298 ? -3.339 -41.091 15.920 1.00 32.72 298 SER A C 1
ATOM 2129 O O . SER A 1 298 ? -3.212 -42.279 15.627 1.00 32.72 298 SER A O 1
ATOM 2131 N N . CYS A 1 299 ? -2.374 -40.202 15.692 1.00 31.88 299 CYS A N 1
ATOM 2132 C CA . CYS A 1 299 ? -0.998 -40.596 15.393 1.00 31.88 299 CYS A CA 1
ATOM 2133 C C . CYS A 1 299 ? -0.009 -39.663 16.099 1.00 31.88 299 CYS A C 1
ATOM 2135 O O . CYS A 1 299 ? -0.009 -38.445 15.932 1.00 31.88 299 CYS A O 1
ATOM 2137 N N . SER A 1 300 ? 0.805 -40.283 16.947 1.00 32.56 300 SER A N 1
ATOM 2138 C CA . SER A 1 300 ? 1.890 -39.700 17.724 1.00 32.56 300 SER A CA 1
ATOM 2139 C C . SER A 1 300 ? 3.224 -39.796 16.975 1.00 32.56 300 SER A C 1
ATOM 2141 O O . SER A 1 300 ? 3.401 -40.699 16.165 1.00 32.56 300 SER A O 1
ATOM 2143 N N . ARG A 1 301 ? 4.190 -38.968 17.416 1.00 29.55 301 ARG A N 1
ATOM 2144 C CA . ARG A 1 301 ? 5.659 -39.076 17.234 1.00 29.55 301 ARG A CA 1
ATOM 2145 C C . ARG A 1 301 ? 6.153 -38.819 15.793 1.00 29.55 301 ARG A C 1
ATOM 2147 O O . ARG A 1 301 ? 5.696 -39.412 14.835 1.00 29.55 301 ARG A O 1
ATOM 2154 N N . SER A 1 302 ? 7.156 -37.972 15.568 1.00 32.50 302 SER A N 1
ATOM 2155 C CA . SER A 1 302 ? 8.511 -38.220 16.063 1.00 32.50 302 SER A CA 1
ATOM 2156 C C . SER A 1 302 ? 9.395 -36.971 16.071 1.00 32.50 302 SER A C 1
ATOM 2158 O O . SER A 1 302 ? 9.410 -36.160 15.153 1.00 32.50 302 SER A O 1
ATOM 2160 N N . SER A 1 303 ? 10.175 -36.899 17.140 1.00 35.53 303 SER A N 1
ATOM 2161 C CA . SER A 1 303 ? 11.382 -36.117 17.370 1.00 35.53 303 SER A CA 1
ATOM 2162 C C . SER A 1 303 ? 12.566 -36.589 16.519 1.00 35.53 303 SER A C 1
ATOM 2164 O O . SER A 1 303 ? 12.888 -37.776 16.548 1.00 35.53 303 SER A O 1
ATOM 2166 N N . SER A 1 304 ? 13.261 -35.670 15.845 1.00 34.84 304 SER A N 1
ATOM 2167 C CA . SER A 1 304 ? 14.695 -35.701 15.460 1.00 34.84 304 SER A CA 1
ATOM 2168 C C . SER A 1 304 ? 14.974 -34.423 14.644 1.00 34.84 304 SER A C 1
ATOM 2170 O O . SER A 1 304 ? 14.104 -33.968 13.921 1.00 34.84 304 SER A O 1
ATOM 2172 N N . GLY A 1 305 ? 16.102 -33.725 14.708 1.00 32.81 305 GLY A N 1
ATOM 2173 C CA . GLY A 1 305 ? 17.367 -33.956 15.377 1.00 32.81 305 GLY A CA 1
ATOM 2174 C C . GLY A 1 305 ? 18.191 -32.660 15.371 1.00 32.81 305 GLY A C 1
ATOM 2175 O O . GLY A 1 305 ? 17.914 -31.709 14.643 1.00 32.81 305 GLY A O 1
ATOM 2176 N N . ARG A 1 306 ? 19.182 -32.640 16.258 1.00 34.56 306 ARG A N 1
ATOM 2177 C CA . ARG A 1 306 ? 20.175 -31.586 16.479 1.00 34.56 306 ARG A CA 1
ATOM 2178 C C . ARG A 1 306 ? 21.147 -31.460 15.297 1.00 34.56 306 ARG A C 1
ATOM 2180 O O . ARG A 1 306 ? 21.530 -32.472 14.722 1.00 34.56 306 ARG A O 1
ATOM 2187 N N . SER A 1 307 ? 21.636 -30.247 15.046 1.00 38.53 307 SER A N 1
ATOM 2188 C CA . SER A 1 307 ? 22.973 -29.914 14.504 1.00 38.53 307 SER A CA 1
ATOM 2189 C C . SER A 1 307 ? 23.167 -28.413 14.778 1.00 38.53 307 SER A C 1
ATOM 2191 O O . SER A 1 307 ? 22.378 -27.612 14.295 1.00 38.53 307 SER A O 1
ATOM 2193 N N . SER A 1 308 ? 23.917 -27.968 15.788 1.00 36.53 308 SER A N 1
ATOM 2194 C CA . SER A 1 308 ? 25.374 -28.009 16.004 1.00 36.53 308 SER A CA 1
ATOM 2195 C C . SER A 1 308 ? 26.191 -27.194 14.993 1.00 36.53 308 SER A C 1
ATOM 2197 O O . SER A 1 308 ? 26.232 -27.521 13.816 1.00 36.53 308 SER A O 1
ATOM 2199 N N . ALA A 1 309 ? 26.925 -26.233 15.568 1.00 34.00 309 ALA A N 1
ATOM 2200 C CA . ALA A 1 309 ? 28.166 -25.596 15.120 1.00 34.00 309 ALA A CA 1
ATOM 2201 C C . ALA A 1 309 ? 28.106 -24.505 14.032 1.00 34.00 309 ALA A C 1
ATOM 2203 O O . ALA A 1 309 ? 27.717 -24.723 12.893 1.00 34.00 309 ALA A O 1
ATOM 2204 N N . GLY A 1 310 ? 28.601 -23.323 14.410 1.00 31.91 310 GLY A N 1
ATOM 2205 C CA . GLY A 1 310 ? 28.858 -22.197 13.514 1.00 31.91 310 GLY A CA 1
ATOM 2206 C C . GLY A 1 310 ? 29.185 -20.915 14.275 1.00 31.91 310 GLY A C 1
ATOM 2207 O O . GLY A 1 310 ? 28.543 -19.894 14.061 1.00 31.91 310 GLY A O 1
ATOM 2208 N N . GLY A 1 311 ? 30.122 -20.983 15.227 1.00 34.16 311 GLY A N 1
ATOM 2209 C CA . GLY A 1 311 ? 30.669 -19.797 15.880 1.00 34.16 311 GLY A CA 1
ATOM 2210 C C . GLY A 1 311 ? 31.510 -18.995 14.891 1.00 34.16 311 GLY A C 1
ATOM 2211 O O . GLY A 1 311 ? 32.328 -19.555 14.165 1.00 34.16 311 GLY A O 1
ATOM 2212 N N . SER A 1 312 ? 31.312 -17.683 14.845 1.00 37.06 312 SER A N 1
ATOM 2213 C CA . SER A 1 312 ? 32.232 -16.759 14.182 1.00 37.06 312 SER A CA 1
ATOM 2214 C C . SER A 1 312 ? 32.196 -15.436 14.927 1.00 37.06 312 SER A C 1
ATOM 2216 O O . SER A 1 312 ? 31.298 -14.613 14.774 1.00 37.06 312 SER A O 1
ATOM 2218 N N . SER A 1 313 ? 33.180 -15.311 15.806 1.00 36.06 313 SER A N 1
ATOM 2219 C CA . SER A 1 313 ? 33.571 -14.118 16.532 1.00 36.06 313 SER A CA 1
ATOM 2220 C C . SER A 1 313 ? 34.119 -13.086 15.546 1.00 36.06 313 SER A C 1
ATOM 2222 O O . SER A 1 313 ? 35.042 -13.392 14.796 1.00 36.06 313 SER A O 1
ATOM 2224 N N . CYS A 1 314 ? 33.627 -11.850 15.584 1.00 33.91 314 CYS A N 1
ATOM 2225 C CA . CYS A 1 314 ? 34.347 -10.717 15.010 1.00 33.91 314 CYS A CA 1
ATOM 2226 C C . CYS A 1 314 ? 34.305 -9.521 15.968 1.00 33.91 314 CYS A C 1
ATOM 2228 O O . CYS A 1 314 ? 33.269 -8.908 16.208 1.00 33.91 314 CYS A O 1
ATOM 2230 N N . ALA A 1 315 ? 35.486 -9.303 16.542 1.00 34.06 315 ALA A N 1
ATOM 2231 C CA . ALA A 1 315 ? 36.054 -8.131 17.186 1.00 34.06 315 ALA A CA 1
ATOM 2232 C C . ALA A 1 315 ? 35.238 -6.824 17.201 1.00 34.06 315 ALA A C 1
ATOM 2234 O O . ALA A 1 315 ? 34.960 -6.214 16.169 1.00 34.06 315 ALA A O 1
ATOM 2235 N N . SER A 1 316 ? 35.024 -6.323 18.417 1.00 34.81 316 SER A N 1
ATOM 2236 C CA . SER A 1 316 ? 34.902 -4.895 18.710 1.00 34.81 316 SER A CA 1
ATOM 2237 C C . SER A 1 316 ? 36.255 -4.197 18.529 1.00 34.81 316 SER A C 1
ATOM 2239 O O . SER A 1 316 ? 37.267 -4.744 18.975 1.00 34.81 316 SER A O 1
ATOM 2241 N N . PRO A 1 317 ? 36.299 -2.950 18.037 1.00 49.47 317 PRO A N 1
ATOM 2242 C CA . PRO A 1 317 ? 37.332 -2.016 18.432 1.00 49.47 317 PRO A CA 1
ATOM 2243 C C . PRO A 1 317 ? 36.835 -1.145 19.589 1.00 49.47 317 PRO A C 1
ATOM 2245 O O . PRO A 1 317 ? 35.777 -0.516 19.540 1.00 49.47 317 PRO A O 1
ATOM 2248 N N . ALA A 1 318 ? 37.640 -1.159 20.644 1.00 33.84 318 ALA A N 1
ATOM 2249 C CA . ALA A 1 318 ? 37.627 -0.214 21.740 1.00 33.84 318 ALA A CA 1
ATOM 2250 C C . ALA A 1 318 ? 37.873 1.217 21.240 1.00 33.84 318 ALA A C 1
ATOM 2252 O O . ALA A 1 318 ? 38.606 1.428 20.274 1.00 33.84 318 ALA A O 1
ATOM 2253 N N . GLY A 1 319 ? 37.328 2.198 21.955 1.00 30.81 319 GLY A N 1
ATOM 2254 C CA . GLY A 1 319 ? 37.741 3.582 21.781 1.00 30.81 319 GLY A CA 1
ATOM 2255 C C . GLY A 1 319 ? 36.823 4.588 22.454 1.00 30.81 319 GLY A C 1
ATOM 2256 O O . GLY A 1 319 ? 35.773 4.917 21.916 1.00 30.81 319 GLY A O 1
ATOM 2257 N N . SER A 1 320 ? 37.319 5.126 23.567 1.00 35.72 320 SER A N 1
ATOM 2258 C CA . SER A 1 320 ? 37.175 6.534 23.962 1.00 35.72 320 SER A CA 1
ATOM 2259 C C . SER A 1 320 ? 36.216 6.888 25.110 1.00 35.72 320 SER A C 1
ATOM 2261 O O . SER A 1 320 ? 35.056 7.243 24.934 1.00 35.72 320 SER A O 1
ATOM 2263 N N . SER A 1 321 ? 36.841 6.861 26.293 1.00 33.62 321 SER A N 1
ATOM 2264 C CA . SER A 1 321 ? 36.939 7.952 27.281 1.00 33.62 321 SER A CA 1
ATOM 2265 C C . SER A 1 321 ? 35.690 8.398 28.045 1.00 33.62 321 SER A C 1
ATOM 2267 O O . SER A 1 321 ? 34.933 9.274 27.639 1.00 33.62 321 SER A O 1
ATOM 2269 N N . CYS A 1 322 ? 35.603 7.887 29.271 1.00 30.33 322 CYS A N 1
ATOM 2270 C CA . CYS A 1 322 ? 34.944 8.516 30.404 1.00 30.33 322 CYS A CA 1
ATOM 2271 C C . CYS A 1 322 ? 35.872 9.553 31.065 1.00 30.33 322 CYS A C 1
ATOM 2273 O O . CYS A 1 322 ? 36.998 9.230 31.444 1.00 30.33 322 CYS A O 1
ATOM 2275 N N . SER A 1 323 ? 35.361 10.766 31.269 1.00 35.69 323 SER A N 1
ATOM 2276 C CA . SER A 1 323 ? 35.955 11.790 32.131 1.00 35.69 323 SER A CA 1
ATOM 2277 C C . SER A 1 323 ? 34.861 12.411 32.990 1.00 35.69 323 SER A C 1
ATOM 2279 O O . SER A 1 323 ? 33.800 12.752 32.474 1.00 35.69 323 SER A O 1
ATOM 2281 N N . GLY A 1 324 ? 35.163 12.640 34.269 1.00 29.36 324 GLY A N 1
ATOM 2282 C CA . GLY A 1 324 ? 34.593 13.777 34.994 1.00 29.36 324 GLY A CA 1
ATOM 2283 C C . GLY A 1 324 ? 33.681 13.450 36.167 1.00 29.36 324 GLY A C 1
ATOM 2284 O O . GLY A 1 324 ? 32.463 13.484 36.061 1.00 29.36 324 GLY A O 1
ATOM 2285 N N . SER A 1 325 ? 34.311 13.221 37.313 1.00 33.53 325 SER A N 1
ATOM 2286 C CA . SER A 1 325 ? 33.767 13.301 38.666 1.00 33.53 325 SER A CA 1
ATOM 2287 C C . SER A 1 325 ? 32.894 14.537 38.912 1.00 33.53 325 SER A C 1
ATOM 2289 O O . SER A 1 325 ? 33.254 15.631 38.488 1.00 33.53 325 SER A O 1
ATOM 2291 N N . SER A 1 326 ? 31.858 14.401 39.744 1.00 34.06 326 SER A N 1
ATOM 2292 C CA . SER A 1 326 ? 31.527 15.386 40.788 1.00 34.06 326 SER A CA 1
ATOM 2293 C C . SER A 1 326 ? 30.634 14.754 41.852 1.00 34.06 326 SER A C 1
ATOM 2295 O O . SER A 1 326 ? 29.490 14.382 41.615 1.00 34.06 326 SER A O 1
ATOM 2297 N N . ARG A 1 327 ? 31.219 14.627 43.044 1.00 34.97 327 ARG A N 1
ATOM 2298 C CA . ARG A 1 327 ? 30.542 14.404 44.319 1.00 34.97 327 ARG A CA 1
ATOM 2299 C C . ARG A 1 327 ? 29.775 15.673 44.686 1.00 34.97 327 ARG A C 1
ATOM 2301 O O . ARG A 1 327 ? 30.322 16.757 44.515 1.00 34.97 327 ARG A O 1
ATOM 2308 N N . SER A 1 328 ? 28.599 15.542 45.288 1.00 35.81 328 SER A N 1
ATOM 2309 C CA . SER A 1 328 ? 28.113 16.475 46.311 1.00 35.81 328 SER A CA 1
ATOM 2310 C C . SER A 1 328 ? 27.021 15.799 47.127 1.00 35.81 328 SER A C 1
ATOM 2312 O O . SER A 1 328 ? 25.950 15.469 46.629 1.00 35.81 328 SER A O 1
ATOM 2314 N N . SER A 1 329 ? 27.366 15.560 48.384 1.00 38.09 329 SER A N 1
ATOM 2315 C CA . SER A 1 329 ? 26.484 15.181 49.473 1.00 38.09 329 SER A CA 1
ATOM 2316 C C . SER A 1 329 ? 25.576 16.353 49.850 1.00 38.09 329 SER A C 1
ATOM 2318 O O . SER A 1 329 ? 26.053 17.483 49.929 1.00 38.09 329 SER A O 1
ATOM 2320 N N . SER A 1 330 ? 24.335 16.079 50.239 1.00 39.91 330 SER A N 1
ATOM 2321 C CA . SER A 1 330 ? 23.677 16.862 51.286 1.00 39.91 330 SER A CA 1
ATOM 2322 C C . SER A 1 330 ? 22.627 16.031 52.023 1.00 39.91 330 SER A C 1
ATOM 2324 O O . SER A 1 330 ? 21.760 15.381 51.446 1.00 39.91 330 SER A O 1
ATOM 2326 N N . ASN A 1 331 ? 22.812 16.044 53.340 1.00 35.78 331 ASN A N 1
ATOM 2327 C CA . ASN A 1 331 ? 21.959 15.521 54.392 1.00 35.78 331 ASN A CA 1
ATOM 2328 C C . ASN A 1 331 ? 20.635 16.289 54.509 1.00 35.78 331 ASN A C 1
ATOM 2330 O O . ASN A 1 331 ? 20.573 17.483 54.229 1.00 35.78 331 ASN A O 1
ATOM 2334 N N . GLY A 1 332 ? 19.650 15.612 55.100 1.00 29.67 332 GLY A N 1
ATOM 2335 C CA . GLY A 1 332 ? 18.449 16.179 55.723 1.00 29.67 332 GLY A CA 1
ATOM 2336 C C . GLY A 1 332 ? 17.317 15.155 55.615 1.00 29.67 332 GLY A C 1
ATOM 2337 O O . GLY A 1 332 ? 16.862 14.879 54.518 1.00 29.67 332 GLY A O 1
ATOM 2338 N N . GLY A 1 333 ? 16.860 14.450 56.648 1.00 30.14 333 GLY A N 1
ATOM 2339 C CA . GLY A 1 333 ? 16.778 14.810 58.056 1.00 30.14 333 GLY A CA 1
ATOM 2340 C C . GLY A 1 333 ? 15.309 15.045 58.421 1.00 30.14 333 GLY A C 1
ATOM 2341 O O . GLY A 1 333 ? 14.808 16.140 58.217 1.00 30.14 333 GLY A O 1
ATOM 2342 N N . SER A 1 334 ? 14.683 14.006 58.988 1.00 33.25 334 SER A N 1
ATOM 2343 C CA . SER A 1 334 ? 13.601 14.069 59.989 1.00 33.25 334 SER A CA 1
ATOM 2344 C C . SER A 1 334 ? 12.189 14.502 59.549 1.00 33.25 334 SER A C 1
ATOM 2346 O O . SER A 1 334 ? 11.933 15.671 59.294 1.00 33.25 334 SER A O 1
ATOM 2348 N N . SER A 1 335 ? 11.194 13.619 59.699 1.00 32.69 335 SER A N 1
ATOM 2349 C CA . SER A 1 335 ? 10.367 13.570 60.927 1.00 32.69 335 SER A CA 1
ATOM 2350 C C . SER A 1 335 ? 9.132 12.673 60.772 1.00 32.69 335 SER A C 1
ATOM 2352 O O . SER A 1 335 ? 8.421 12.678 59.774 1.00 32.69 335 SER A O 1
ATOM 2354 N N . SER A 1 336 ? 8.908 11.908 61.829 1.00 36.78 336 SER A N 1
ATOM 2355 C CA . SER A 1 336 ? 7.850 10.951 62.140 1.00 36.78 336 SER A CA 1
ATOM 2356 C C . SER A 1 336 ? 6.594 11.596 62.742 1.00 36.78 336 SER A C 1
ATOM 2358 O O . SER A 1 336 ? 6.745 12.435 63.624 1.00 36.78 336 SER A O 1
ATOM 2360 N N . VAL A 1 337 ? 5.394 11.099 62.402 1.00 39.62 337 VAL A N 1
ATOM 2361 C CA . VAL A 1 337 ? 4.176 11.083 63.257 1.00 39.62 337 VAL A CA 1
ATOM 2362 C C . VAL A 1 337 ? 3.334 9.860 62.822 1.00 39.62 337 VAL A C 1
ATOM 2364 O O . VAL A 1 337 ? 3.016 9.745 61.645 1.00 39.62 337 VAL A O 1
ATOM 2367 N N . GLY A 1 338 ? 3.220 8.783 63.619 1.00 30.56 338 GLY A N 1
ATOM 2368 C CA . GLY A 1 338 ? 2.079 8.470 64.511 1.00 30.56 338 GLY A CA 1
ATOM 2369 C C . GLY A 1 338 ? 0.782 8.214 63.716 1.00 30.56 338 GLY A C 1
ATOM 2370 O O . GLY A 1 338 ? 0.286 9.133 63.092 1.00 30.56 338 GLY A O 1
ATOM 2371 N N . GLY A 1 339 ? 0.166 7.032 63.608 1.00 33.81 339 GLY A N 1
ATOM 2372 C CA . GLY A 1 339 ? -0.071 5.956 64.570 1.00 33.81 339 GLY A CA 1
ATOM 2373 C C . GLY A 1 339 ? -1.581 5.891 64.863 1.00 33.81 339 GLY A C 1
ATOM 2374 O O . GLY A 1 339 ? -2.104 6.869 65.386 1.00 33.81 339 GLY A O 1
ATOM 2375 N N . ARG A 1 340 ? -2.274 4.783 64.531 1.00 37.41 340 ARG A N 1
ATOM 2376 C CA . ARG A 1 340 ? -3.441 4.228 65.265 1.00 37.41 340 ARG A CA 1
ATOM 2377 C C . ARG A 1 340 ? -4.029 2.975 64.604 1.00 37.41 340 ARG A C 1
ATOM 2379 O O . ARG A 1 340 ? -3.994 2.801 63.392 1.00 37.41 340 ARG A O 1
ATOM 2386 N N . SER A 1 341 ? -4.547 2.116 65.474 1.00 36.72 341 SER A N 1
ATOM 2387 C CA . SER A 1 341 ? -4.843 0.698 65.297 1.00 36.72 341 SER A CA 1
ATOM 2388 C C . SER A 1 341 ? -6.350 0.417 65.381 1.00 36.72 341 SER A C 1
ATOM 2390 O O . SER A 1 341 ? -6.999 0.978 66.257 1.00 36.72 341 SER A O 1
ATOM 2392 N N . GLY A 1 342 ? -6.834 -0.540 64.572 1.00 32.56 342 GLY A N 1
ATOM 2393 C CA . GLY A 1 342 ? -7.989 -1.436 64.820 1.00 32.56 342 GLY A CA 1
ATOM 2394 C C . GLY A 1 342 ? -9.418 -0.849 64.814 1.00 32.56 342 GLY A C 1
ATOM 2395 O O . GLY A 1 342 ? -9.562 0.368 64.875 1.00 32.56 342 GLY A O 1
ATOM 2396 N N . PRO A 1 343 ? -10.486 -1.691 64.789 1.00 48.97 343 PRO A N 1
ATOM 2397 C CA . PRO A 1 343 ? -10.498 -3.154 64.940 1.00 48.97 343 PRO A CA 1
ATOM 2398 C C . PRO A 1 343 ? -11.263 -3.960 63.852 1.00 48.97 343 PRO A C 1
ATOM 2400 O O . PRO A 1 343 ? -12.006 -3.436 63.028 1.00 48.97 343 PRO A O 1
ATOM 2403 N N . LYS A 1 344 ? -11.056 -5.285 63.918 1.00 41.84 344 LYS A N 1
ATOM 2404 C CA . LYS A 1 344 ? -11.815 -6.400 63.308 1.00 41.84 344 LYS A CA 1
ATOM 2405 C C . LYS A 1 344 ? -13.281 -6.439 63.787 1.00 41.84 344 LYS A C 1
ATOM 2407 O O . LYS A 1 344 ? -13.548 -6.018 64.912 1.00 41.84 344 LYS A O 1
ATOM 2412 N N . PRO A 1 345 ? -14.172 -7.115 63.038 1.00 51.88 345 PRO A N 1
ATOM 2413 C CA . PRO A 1 345 ? -14.764 -8.340 63.587 1.00 51.88 345 PRO A CA 1
ATOM 2414 C C . PRO A 1 345 ? -14.880 -9.495 62.575 1.00 51.88 345 PRO A C 1
ATOM 2416 O O . PRO A 1 345 ? -14.696 -9.344 61.371 1.00 51.88 345 PRO A O 1
ATOM 2419 N N . SER A 1 346 ? -15.133 -10.676 63.132 1.00 43.91 346 SER A N 1
ATOM 2420 C CA . SER A 1 346 ? -15.159 -12.006 62.518 1.00 43.91 346 SER A CA 1
ATOM 2421 C C . SER A 1 346 ? -16.541 -12.667 62.637 1.00 43.91 346 SER A C 1
ATOM 2423 O O . SER A 1 346 ? -17.351 -12.235 63.452 1.00 43.91 346 SER A O 1
ATOM 2425 N N . SER A 1 347 ? -16.697 -13.792 61.918 1.00 41.91 347 SER A N 1
ATOM 2426 C CA . SER A 1 347 ? -17.792 -14.795 61.869 1.00 41.91 347 SER A CA 1
ATOM 2427 C C . SER A 1 347 ? -18.917 -14.469 60.870 1.00 41.91 347 SER A C 1
ATOM 2429 O O . SER A 1 347 ? -19.471 -13.383 60.924 1.00 41.91 347 SER A O 1
ATOM 2431 N N . ALA A 1 348 ? -19.182 -15.229 59.798 1.00 43.03 348 ALA A N 1
ATOM 2432 C CA . ALA A 1 348 ? -19.335 -16.673 59.517 1.00 43.03 348 ALA A CA 1
ATOM 2433 C C . ALA A 1 348 ? -20.825 -17.021 59.374 1.00 43.03 348 ALA A C 1
ATOM 2435 O O . ALA A 1 348 ? -21.569 -16.876 60.338 1.00 43.03 348 ALA A O 1
ATOM 2436 N N . SER A 1 349 ? -21.233 -17.494 58.189 1.00 46.34 349 SER A N 1
ATOM 2437 C CA . SER A 1 349 ? -22.306 -18.480 57.977 1.00 46.34 349 SER A CA 1
ATOM 2438 C C . SER A 1 349 ? -22.314 -18.949 56.519 1.00 46.34 349 SER A C 1
ATOM 2440 O O . SER A 1 349 ? -22.448 -18.149 55.595 1.00 46.34 349 SER A O 1
ATOM 2442 N N . ASP A 1 350 ? -22.147 -20.261 56.370 1.00 41.59 350 ASP A N 1
ATOM 2443 C CA . ASP A 1 350 ? -22.389 -21.089 55.191 1.00 41.59 350 ASP A CA 1
ATOM 2444 C C . ASP A 1 350 ? -23.838 -21.003 54.698 1.00 41.59 350 ASP A C 1
ATOM 2446 O O . ASP A 1 350 ? -24.763 -20.957 55.509 1.00 41.59 350 ASP A O 1
ATOM 2450 N N . SER A 1 351 ? -24.034 -21.123 53.381 1.00 49.50 351 SER A N 1
ATOM 2451 C CA . SER A 1 351 ? -25.135 -21.885 52.766 1.00 49.50 351 SER A CA 1
ATOM 2452 C C . SER A 1 351 ? -24.853 -22.078 51.275 1.00 49.50 351 SER A C 1
ATOM 2454 O O . SER A 1 351 ? -24.722 -21.116 50.521 1.00 49.50 351 SER A O 1
ATOM 2456 N N . GLY A 1 352 ? -24.721 -23.341 50.872 1.00 45.78 352 GLY A N 1
ATOM 2457 C CA . GLY A 1 352 ? -24.380 -23.760 49.519 1.00 45.78 352 GLY A CA 1
ATOM 2458 C C . GLY A 1 352 ? -25.486 -23.548 48.483 1.00 45.78 352 GLY A C 1
ATOM 2459 O O . GLY A 1 352 ? -26.677 -23.574 48.779 1.00 45.78 352 GLY A O 1
ATOM 2460 N N . GLY A 1 353 ? -25.048 -23.406 47.235 1.00 41.28 353 GLY A N 1
ATOM 2461 C CA . GLY A 1 353 ? -25.891 -23.364 46.046 1.00 41.28 353 GLY A CA 1
ATOM 2462 C C . GLY A 1 353 ? -25.028 -23.549 44.805 1.00 41.28 353 GLY A C 1
ATOM 2463 O O . GLY A 1 353 ? -24.529 -22.586 44.235 1.00 41.28 353 GLY A O 1
ATOM 2464 N N . SER A 1 354 ? -24.797 -24.809 44.439 1.00 49.91 354 SER A N 1
ATOM 2465 C CA . SER A 1 354 ? -24.066 -25.214 43.240 1.00 49.91 354 SER A CA 1
ATOM 2466 C C . SER A 1 354 ? -24.898 -24.924 41.990 1.00 49.91 354 SER A C 1
ATOM 2468 O O . SER A 1 354 ? -25.899 -25.589 41.731 1.00 49.91 354 SER A O 1
ATOM 2470 N N . SER A 1 355 ? -24.455 -23.954 41.197 1.00 42.56 355 SER A N 1
ATOM 2471 C CA . SER A 1 355 ? -24.747 -23.874 39.769 1.00 42.56 355 SER A CA 1
ATOM 2472 C C . SER A 1 355 ? -23.468 -23.425 39.079 1.00 42.56 355 SER A C 1
ATOM 2474 O O . SER A 1 355 ? -23.057 -22.275 39.226 1.00 42.56 355 SER A O 1
ATOM 2476 N N . GLY A 1 356 ? -22.810 -24.360 38.392 1.00 50.75 356 GLY A N 1
ATOM 2477 C CA . GLY A 1 356 ? -21.618 -24.117 37.587 1.00 50.75 356 GLY A CA 1
ATOM 2478 C C . GLY A 1 356 ? -21.939 -23.201 36.412 1.00 50.75 356 GLY A C 1
ATOM 2479 O O . GLY A 1 356 ? -22.192 -23.663 35.307 1.00 50.75 356 GLY A O 1
ATOM 2480 N N . VAL A 1 357 ? -21.956 -21.900 36.678 1.00 55.44 357 VAL A N 1
ATOM 2481 C CA . VAL A 1 357 ? -21.713 -20.868 35.679 1.00 55.44 357 VAL A CA 1
ATOM 2482 C C . VAL A 1 357 ? -20.204 -20.803 35.536 1.00 55.44 357 VAL A C 1
ATOM 2484 O O . VAL A 1 357 ? -19.508 -20.446 36.487 1.00 55.44 357 VAL A O 1
ATOM 2487 N N . GLU A 1 358 ? -19.696 -21.207 34.376 1.00 46.78 358 GLU A N 1
ATOM 2488 C CA . GLU A 1 358 ? -18.321 -20.928 33.986 1.00 46.78 358 GLU A CA 1
ATOM 2489 C C . GLU A 1 358 ? -18.143 -19.409 34.072 1.00 46.78 358 GLU A C 1
ATOM 2491 O O . GLU A 1 358 ? -18.635 -18.666 33.227 1.00 46.78 358 GLU A O 1
ATOM 2496 N N . SER A 1 359 ? -17.544 -18.932 35.170 1.00 55.66 359 SER A N 1
ATOM 2497 C CA . SER A 1 359 ? -17.108 -17.547 35.282 1.00 55.66 359 SER A CA 1
ATOM 2498 C C . SER A 1 359 ? -16.093 -17.353 34.178 1.00 55.66 359 SER A C 1
ATOM 2500 O O . SER A 1 359 ? -14.952 -17.790 34.315 1.00 55.66 359 SER A O 1
ATOM 2502 N N . GLU A 1 360 ? -16.543 -16.765 33.071 1.00 57.94 360 GLU A N 1
ATOM 2503 C CA . GLU A 1 360 ? -15.706 -16.214 32.019 1.00 57.94 360 GLU A CA 1
ATOM 2504 C C . GLU A 1 360 ? -14.750 -15.251 32.715 1.00 57.94 360 GLU A C 1
ATOM 2506 O O . GLU A 1 360 ? -15.082 -14.107 33.029 1.00 57.94 360 GLU A O 1
ATOM 2511 N N . SER A 1 361 ? -13.602 -15.795 33.110 1.00 58.75 361 SER A N 1
ATOM 2512 C CA . SER A 1 361 ? -12.610 -15.118 33.916 1.00 58.75 361 SER A CA 1
ATOM 2513 C C . SER A 1 361 ? -12.270 -13.835 33.196 1.00 58.75 361 SER A C 1
ATOM 2515 O O . SER A 1 361 ? -11.917 -13.883 32.020 1.00 58.75 361 SER A O 1
ATOM 2517 N N . GLU A 1 362 ? -12.435 -12.711 33.891 1.00 78.81 362 GLU A N 1
ATOM 2518 C CA . GLU A 1 362 ? -12.232 -11.365 33.375 1.00 78.81 362 GLU A CA 1
ATOM 2519 C C . GLU A 1 362 ? -10.838 -11.280 32.736 1.00 78.81 362 GLU A C 1
ATOM 2521 O O . GLU A 1 362 ? -9.843 -11.020 33.405 1.00 78.81 362 GLU A O 1
ATOM 2526 N N . GLN A 1 363 ? -10.731 -11.568 31.441 1.00 94.12 363 GLN A N 1
ATOM 2527 C CA . GLN A 1 363 ? -9.467 -11.623 30.719 1.00 94.12 363 GLN A CA 1
ATOM 2528 C C . GLN A 1 363 ? -9.065 -10.193 30.357 1.00 94.12 363 GLN A C 1
ATOM 2530 O O . GLN A 1 363 ? -9.909 -9.368 30.001 1.00 94.12 363 GLN A O 1
ATOM 2535 N N . CYS A 1 364 ? -7.774 -9.876 30.438 1.00 94.06 364 CYS A N 1
ATOM 2536 C CA . CYS A 1 364 ? -7.255 -8.555 30.111 1.00 94.06 364 CYS A CA 1
ATOM 2537 C C . CYS A 1 364 ? -7.691 -8.148 28.703 1.00 94.06 364 CYS A C 1
ATOM 2539 O O . CYS A 1 364 ? -7.291 -8.777 27.726 1.00 94.06 364 CYS A O 1
ATOM 2541 N N . CYS A 1 365 ? -8.430 -7.045 28.570 1.00 91.62 365 CYS A N 1
ATOM 2542 C CA . CYS A 1 365 ? -8.969 -6.644 27.269 1.00 91.62 365 CYS A CA 1
ATOM 2543 C C . CYS A 1 365 ? -7.876 -6.273 26.241 1.00 91.62 365 CYS A C 1
ATOM 2545 O O . CYS A 1 365 ? -8.160 -6.168 25.050 1.00 91.62 365 CYS A O 1
ATOM 2547 N N . ILE A 1 366 ? -6.631 -6.039 26.685 1.00 93.12 366 ILE A N 1
ATOM 2548 C CA . ILE A 1 366 ? -5.509 -5.614 25.831 1.00 93.12 366 ILE A CA 1
ATOM 2549 C C . ILE A 1 366 ? -4.696 -6.802 25.307 1.00 93.12 366 ILE A C 1
ATOM 2551 O O . ILE A 1 366 ? -4.423 -6.844 24.109 1.00 93.12 366 ILE A O 1
ATOM 2555 N N . CYS A 1 367 ? -4.266 -7.726 26.174 1.00 94.81 367 CYS A N 1
ATOM 2556 C CA . CYS A 1 367 ? -3.484 -8.893 25.744 1.00 94.81 367 CYS A CA 1
ATOM 2557 C C . CYS A 1 367 ? -4.333 -10.144 25.515 1.00 94.81 367 CYS A C 1
ATOM 2559 O O . CYS A 1 367 ? -3.895 -11.007 24.773 1.00 94.81 367 CYS A O 1
ATOM 2561 N N . ALA A 1 368 ? -5.516 -10.245 26.127 1.00 92.00 368 ALA A N 1
ATOM 2562 C CA . ALA A 1 368 ? -6.349 -11.450 26.171 1.00 92.00 368 ALA A CA 1
ATOM 2563 C C . ALA A 1 368 ? -5.656 -12.708 26.743 1.00 92.00 368 ALA A C 1
ATOM 2565 O O . ALA A 1 368 ? -6.241 -13.785 26.730 1.00 92.00 368 ALA A O 1
ATOM 2566 N N . ASP A 1 369 ? -4.446 -12.572 27.289 1.00 90.50 369 ASP A N 1
ATOM 2567 C CA . ASP A 1 369 ? -3.650 -13.694 27.795 1.00 90.50 369 ASP A CA 1
ATOM 2568 C C . ASP A 1 369 ? -3.734 -13.808 29.326 1.00 90.50 369 ASP A C 1
ATOM 2570 O O . ASP A 1 369 ? -3.867 -14.902 29.867 1.00 90.50 369 ASP A O 1
ATOM 2574 N N . ASP A 1 370 ? -3.720 -12.672 30.030 1.00 93.88 370 ASP A N 1
ATOM 2575 C CA . ASP A 1 370 ? -3.681 -12.609 31.496 1.00 93.88 370 ASP A CA 1
ATOM 2576 C C . ASP A 1 370 ? -5.050 -12.279 32.108 1.00 93.88 370 ASP A C 1
ATOM 2578 O O . ASP A 1 370 ? -5.886 -11.628 31.480 1.00 93.88 370 ASP A O 1
ATOM 2582 N N . VAL A 1 371 ? -5.241 -12.625 33.383 1.00 94.00 371 VAL A N 1
ATOM 2583 C CA . VAL A 1 371 ? -6.420 -12.230 34.174 1.00 94.00 371 VAL A CA 1
ATOM 2584 C C . VAL A 1 371 ? -6.376 -10.728 34.501 1.00 94.00 371 VAL A C 1
ATOM 2586 O O . VAL A 1 371 ? -5.311 -10.149 34.749 1.00 94.00 371 VAL A O 1
ATOM 2589 N N . CYS A 1 372 ? -7.536 -10.073 34.499 1.00 93.69 372 CYS A N 1
ATOM 2590 C CA . CYS A 1 372 ? -7.707 -8.693 34.937 1.00 93.69 372 CYS A CA 1
ATOM 2591 C C . CYS A 1 372 ? -7.361 -8.579 36.420 1.00 93.69 372 CYS A C 1
ATOM 2593 O O . CYS A 1 372 ? -8.035 -9.134 37.278 1.00 93.69 372 CYS A O 1
ATOM 2595 N N . THR A 1 373 ? -6.304 -7.831 36.722 1.00 93.75 373 THR A N 1
ATOM 2596 C CA . THR A 1 373 ? -5.906 -7.538 38.107 1.00 93.75 373 THR A CA 1
ATOM 2597 C C . THR A 1 373 ? -6.266 -6.115 38.512 1.00 93.75 373 THR A C 1
ATOM 2599 O O . THR A 1 373 ? -6.245 -5.786 39.695 1.00 93.75 373 THR A O 1
ATOM 2602 N N . VAL A 1 374 ? -6.507 -5.231 37.536 1.00 94.69 374 VAL A N 1
ATOM 2603 C CA . VAL A 1 374 ? -6.839 -3.826 37.779 1.00 94.69 374 VAL A CA 1
ATOM 2604 C C . VAL A 1 374 ? -7.919 -3.324 36.813 1.00 94.69 374 VAL A C 1
ATOM 2606 O O . VAL A 1 374 ? -7.953 -3.700 35.643 1.00 94.69 374 VAL A O 1
ATOM 2609 N N . ARG A 1 375 ? -8.778 -2.424 37.293 1.00 93.56 375 ARG A N 1
ATOM 2610 C CA . ARG A 1 375 ? -9.820 -1.721 36.535 1.00 93.56 375 ARG A CA 1
ATOM 2611 C C . ARG A 1 375 ? -9.462 -0.248 36.403 1.00 93.56 375 ARG A C 1
ATOM 2613 O O . ARG A 1 375 ? -8.974 0.369 37.350 1.00 93.56 375 ARG A O 1
ATOM 2620 N N . SER A 1 376 ? -9.687 0.327 35.227 1.00 93.25 376 SER A N 1
ATOM 2621 C CA . SER A 1 376 ? -9.505 1.766 35.012 1.00 93.25 376 SER A CA 1
ATOM 2622 C C . SER A 1 376 ? -10.581 2.556 35.755 1.00 93.25 376 SER A C 1
ATOM 2624 O O . SER A 1 376 ? -11.768 2.323 35.546 1.00 93.25 376 SER A O 1
ATOM 2626 N N . SER A 1 377 ? -10.200 3.518 36.599 1.00 91.88 377 SER A N 1
ATOM 2627 C CA . SER A 1 377 ? -11.187 4.365 37.270 1.00 91.88 377 SER A CA 1
ATOM 2628 C C . SER A 1 377 ? -11.953 5.194 36.235 1.00 91.88 377 SER A C 1
ATOM 2630 O O . SER A 1 377 ? -11.356 5.888 35.413 1.00 91.88 377 SER A O 1
ATOM 2632 N N . GLY A 1 378 ? -13.282 5.067 36.249 1.00 90.50 378 GLY A N 1
ATOM 2633 C CA . GLY A 1 378 ? -14.180 5.712 35.285 1.00 90.50 378 GLY A CA 1
ATOM 2634 C C . GLY A 1 378 ? -14.747 4.795 34.196 1.00 90.50 378 GLY A C 1
ATOM 2635 O O . GLY A 1 378 ? -15.636 5.232 33.477 1.00 90.50 378 GLY A O 1
ATOM 2636 N N . CYS A 1 379 ? -14.312 3.533 34.074 1.00 93.12 379 CYS A N 1
ATOM 2637 C CA . CYS A 1 379 ? -14.964 2.566 33.177 1.00 93.12 379 CYS A CA 1
ATOM 2638 C C . CYS A 1 379 ? -14.853 1.117 33.688 1.00 93.12 379 CYS A C 1
ATOM 2640 O O . CYS A 1 379 ? -14.027 0.813 34.543 1.00 93.12 379 CYS A O 1
ATOM 2642 N N . SER A 1 380 ? -15.668 0.201 33.159 1.00 91.75 380 SER A N 1
ATOM 2643 C CA . SER A 1 380 ? -15.694 -1.212 33.583 1.00 91.75 380 SER A CA 1
ATOM 2644 C C . SER A 1 380 ? -14.633 -2.103 32.920 1.00 91.75 380 SER A C 1
ATOM 2646 O O . SER A 1 380 ? -14.544 -3.286 33.251 1.00 91.75 380 SER A O 1
ATOM 2648 N N . HIS A 1 381 ? -13.811 -1.560 32.015 1.00 93.75 381 HIS A N 1
ATOM 2649 C CA . HIS A 1 381 ? -12.790 -2.324 31.296 1.00 93.75 381 HIS A CA 1
ATOM 2650 C C . HIS A 1 381 ? -11.625 -2.712 32.222 1.00 93.75 381 HIS A C 1
ATOM 2652 O O . HIS A 1 381 ? -10.933 -1.850 32.775 1.00 93.75 381 HIS A O 1
ATOM 2658 N N . GLY A 1 382 ? -11.409 -4.020 32.374 1.00 93.94 382 GLY A N 1
ATOM 2659 C CA . GLY A 1 382 ? -10.310 -4.593 33.145 1.00 93.94 382 GLY A CA 1
ATOM 2660 C C . GLY A 1 382 ? -9.047 -4.793 32.305 1.00 93.94 382 GLY A C 1
ATOM 2661 O O . GLY A 1 382 ? -9.095 -5.093 31.110 1.00 93.94 382 GLY A O 1
ATOM 2662 N N . VAL A 1 383 ? -7.885 -4.622 32.932 1.00 95.62 383 VAL A N 1
ATOM 2663 C CA . VAL A 1 383 ? -6.578 -4.883 32.319 1.00 95.62 383 VAL A CA 1
ATOM 2664 C C . VAL A 1 383 ? -5.661 -5.608 33.306 1.00 95.62 383 VAL A C 1
ATOM 2666 O O . VAL A 1 383 ? -5.772 -5.463 34.524 1.00 95.62 383 VAL A O 1
ATOM 2669 N N . CYS A 1 384 ? -4.719 -6.403 32.797 1.00 96.69 384 CYS A N 1
ATOM 2670 C CA . CYS A 1 384 ? -3.683 -6.995 33.637 1.00 96.69 384 CYS A CA 1
ATOM 2671 C C . CYS A 1 384 ? -2.657 -5.936 34.067 1.00 96.69 384 CYS A C 1
ATOM 2673 O O . CYS A 1 384 ? -2.461 -4.904 33.411 1.00 96.69 384 CYS A O 1
ATOM 2675 N N . SER A 1 385 ? -1.951 -6.207 35.165 1.00 95.94 385 SER A N 1
ATOM 2676 C CA . SER A 1 385 ? -0.933 -5.306 35.718 1.00 95.94 385 SER A CA 1
ATOM 2677 C C . SER A 1 385 ? 0.185 -4.961 34.719 1.00 95.94 385 SER A C 1
ATOM 2679 O O . SER A 1 385 ? 0.713 -3.846 34.748 1.00 95.94 385 SER A O 1
ATOM 2681 N N . GLY A 1 386 ? 0.523 -5.878 33.804 1.00 96.44 386 GLY A N 1
ATOM 2682 C CA . GLY A 1 386 ? 1.502 -5.653 32.737 1.00 96.44 386 GLY A CA 1
ATOM 2683 C C . GLY A 1 386 ? 1.042 -4.590 31.738 1.00 96.44 386 GLY A C 1
ATOM 2684 O O . GLY A 1 386 ? 1.753 -3.609 31.495 1.00 96.44 386 GLY A O 1
ATOM 2685 N N . CYS A 1 387 ? -0.176 -4.732 31.212 1.00 96.12 387 CYS A N 1
ATOM 2686 C CA . CYS A 1 387 ? -0.764 -3.766 30.287 1.00 96.12 387 CYS A CA 1
ATOM 2687 C C . CYS A 1 387 ? -1.014 -2.402 30.950 1.00 96.12 387 CYS A C 1
ATOM 2689 O O . CYS A 1 387 ? -0.723 -1.374 30.336 1.00 96.12 387 CYS A O 1
ATOM 2691 N N . ALA A 1 388 ? -1.459 -2.370 32.212 1.00 95.75 388 ALA A N 1
ATOM 2692 C CA . ALA A 1 388 ? -1.632 -1.124 32.966 1.00 95.75 388 ALA A CA 1
ATOM 2693 C C . ALA A 1 388 ? -0.313 -0.343 33.107 1.00 95.75 388 ALA A C 1
ATOM 2695 O O . ALA A 1 388 ? -0.256 0.849 32.801 1.00 95.75 388 ALA A O 1
ATOM 2696 N N . LYS A 1 389 ? 0.787 -1.018 33.480 1.00 95.88 389 LYS A N 1
ATOM 2697 C CA . LYS A 1 389 ? 2.123 -0.396 33.558 1.00 95.88 389 LYS A CA 1
ATOM 2698 C C . LYS A 1 389 ? 2.569 0.177 32.214 1.00 95.88 389 LYS A C 1
ATOM 2700 O O . LYS A 1 389 ? 3.169 1.252 32.174 1.00 95.88 389 LYS A O 1
ATOM 2705 N N . GLN A 1 390 ? 2.287 -0.526 31.118 1.00 94.69 390 GLN A N 1
ATOM 2706 C CA . GLN A 1 390 ? 2.656 -0.072 29.780 1.00 94.69 390 GLN A CA 1
ATOM 2707 C C . GLN A 1 390 ? 1.867 1.173 29.356 1.00 94.69 390 GLN A C 1
ATOM 2709 O O . GLN A 1 390 ? 2.454 2.092 28.783 1.00 94.69 390 GLN A O 1
ATOM 2714 N N . LEU A 1 391 ? 0.574 1.238 29.690 1.00 92.31 391 LEU A N 1
ATOM 2715 C CA . LEU A 1 391 ? -0.246 2.432 29.479 1.00 92.31 391 LEU A CA 1
ATOM 2716 C C . LEU A 1 391 ? 0.294 3.624 30.278 1.00 92.31 391 LEU A C 1
ATOM 2718 O O . LEU A 1 391 ? 0.519 4.686 29.698 1.00 92.31 391 LEU A O 1
ATOM 2722 N N . CYS A 1 392 ? 0.605 3.439 31.566 1.00 92.69 392 CYS A N 1
ATOM 2723 C CA . CYS A 1 392 ? 1.186 4.500 32.395 1.00 92.69 392 CYS A CA 1
ATOM 2724 C C . CYS A 1 392 ? 2.493 5.053 31.804 1.00 92.69 392 CYS A C 1
ATOM 2726 O O . CYS A 1 392 ? 2.651 6.269 31.703 1.00 92.69 392 CYS A O 1
ATOM 2728 N N . LYS A 1 393 ? 3.397 4.181 31.330 1.00 92.75 393 LYS A N 1
ATOM 2729 C CA . LYS A 1 393 ? 4.661 4.599 30.692 1.00 92.75 393 LYS A CA 1
ATOM 2730 C C . LYS A 1 393 ? 4.445 5.475 29.455 1.00 92.75 393 LYS A C 1
ATOM 2732 O O . LYS A 1 393 ? 5.211 6.411 29.234 1.00 92.75 393 LYS A O 1
ATOM 2737 N N . GLN A 1 394 ? 3.425 5.186 28.644 1.00 85.38 394 GLN A N 1
ATOM 2738 C CA . GLN A 1 394 ? 3.136 5.976 27.443 1.00 85.38 394 GLN A CA 1
ATOM 2739 C C . GLN A 1 394 ? 2.669 7.397 27.770 1.00 85.38 394 GLN A C 1
ATOM 2741 O O . GLN A 1 394 ? 2.969 8.319 27.010 1.00 85.38 394 GLN A O 1
ATOM 2746 N N . VAL A 1 395 ? 1.967 7.582 28.889 1.00 86.56 395 VAL A N 1
ATOM 2747 C CA . VAL A 1 395 ? 1.480 8.903 29.302 1.00 86.56 395 VAL A CA 1
ATOM 2748 C C . VAL A 1 395 ? 2.538 9.733 29.999 1.00 86.56 395 VAL A C 1
ATOM 2750 O O . VAL A 1 395 ? 2.640 10.923 29.697 1.00 86.56 395 VAL A O 1
ATOM 2753 N N . SER A 1 396 ? 3.399 9.118 30.812 1.00 81.12 396 SER A N 1
ATOM 2754 C CA . SER A 1 396 ? 4.545 9.825 31.399 1.00 81.12 396 SER A CA 1
ATOM 2755 C C . SER A 1 396 ? 5.426 10.500 30.338 1.00 81.12 396 SER A C 1
ATOM 2757 O O . SER A 1 396 ? 6.048 11.515 30.622 1.00 81.12 396 SER A O 1
ATOM 2759 N N . ALA A 1 397 ? 5.441 9.985 29.104 1.00 77.94 397 ALA A N 1
ATOM 2760 C CA . ALA A 1 397 ? 6.204 10.553 27.995 1.00 77.94 397 ALA A CA 1
ATOM 2761 C C . ALA A 1 397 ? 5.487 11.674 27.212 1.00 77.94 397 ALA A C 1
ATOM 2763 O O . ALA A 1 397 ? 6.139 12.365 26.434 1.00 77.94 397 ALA A O 1
ATOM 2764 N N . LYS A 1 398 ? 4.161 11.835 27.341 1.00 76.44 398 LYS A N 1
ATOM 2765 C CA . LYS A 1 398 ? 3.360 12.687 26.435 1.00 76.44 398 LYS A CA 1
ATOM 2766 C C . LYS A 1 398 ? 2.574 13.814 27.109 1.00 76.44 398 LYS A C 1
ATOM 2768 O O . LYS A 1 398 ? 1.888 14.536 26.395 1.00 76.44 398 LYS A O 1
ATOM 2773 N N . LEU A 1 399 ? 2.659 13.971 28.437 1.00 80.44 399 LEU A N 1
ATOM 2774 C CA . LEU A 1 399 ? 1.940 15.002 29.219 1.00 80.44 399 LEU A CA 1
ATOM 2775 C C . LEU A 1 399 ? 0.415 15.051 28.963 1.00 80.44 399 LEU A C 1
ATOM 2777 O O . LEU A 1 399 ? -0.244 16.031 29.295 1.00 80.44 399 LEU A O 1
ATOM 2781 N N . ALA A 1 400 ? -0.160 13.999 28.378 1.00 86.00 400 ALA A N 1
ATOM 2782 C CA . ALA A 1 400 ? -1.571 13.927 28.027 1.00 86.00 400 ALA A CA 1
ATOM 2783 C C . ALA A 1 400 ? -2.303 12.985 28.994 1.00 86.00 400 ALA A C 1
ATOM 2785 O O . ALA A 1 400 ? -1.744 11.944 29.341 1.00 86.00 400 ALA A O 1
ATOM 2786 N N . PRO A 1 401 ? -3.544 13.293 29.408 1.00 90.31 401 PRO A N 1
ATOM 2787 C CA . PRO A 1 401 ? -4.306 12.427 30.303 1.00 90.31 401 PRO A CA 1
ATOM 2788 C C . PRO A 1 401 ? -4.497 11.026 29.699 1.00 90.31 401 PRO A C 1
ATOM 2790 O O . PRO A 1 401 ? -4.797 10.888 28.508 1.00 90.31 401 PRO A O 1
ATOM 2793 N N . LEU A 1 402 ? -4.324 9.986 30.526 1.00 93.00 402 LEU A N 1
ATOM 2794 C CA . LEU A 1 402 ? -4.578 8.593 30.145 1.00 93.00 402 LEU A CA 1
ATOM 2795 C C . LEU A 1 402 ? -6.024 8.454 29.674 1.00 93.00 402 LEU A C 1
ATOM 2797 O O . LEU A 1 402 ? -6.944 8.892 30.357 1.00 93.00 402 LEU A O 1
ATOM 2801 N N . ARG A 1 403 ? -6.229 7.824 28.516 1.00 94.00 403 ARG A N 1
ATOM 2802 C CA . ARG A 1 403 ? -7.561 7.469 28.020 1.00 94.00 403 ARG A CA 1
ATOM 2803 C C . ARG A 1 403 ? -7.673 5.968 27.843 1.00 94.00 403 ARG A C 1
ATOM 2805 O O . ARG A 1 403 ? -6.739 5.334 27.348 1.00 94.00 403 ARG A O 1
ATOM 2812 N N . CYS A 1 404 ? -8.818 5.411 28.221 1.00 93.25 404 CYS A N 1
ATOM 2813 C CA . CYS A 1 404 ? -9.097 3.996 28.034 1.00 93.25 404 CYS A CA 1
ATOM 2814 C C . CYS A 1 404 ? -9.101 3.674 26.527 1.00 93.25 404 CYS A C 1
ATOM 2816 O O . CYS A 1 404 ? -9.800 4.348 25.769 1.00 93.25 404 CYS A O 1
ATOM 2818 N N . PRO A 1 405 ? -8.355 2.662 26.050 1.00 89.12 405 PRO A N 1
ATOM 2819 C CA . PRO A 1 405 ? -8.297 2.342 24.622 1.00 89.12 405 PRO A CA 1
ATOM 2820 C C . PRO A 1 405 ? -9.630 1.826 24.055 1.00 89.12 405 PRO A C 1
ATOM 2822 O O . PRO A 1 405 ? -9.804 1.838 22.837 1.00 89.12 405 PRO A O 1
ATOM 2825 N N . PHE A 1 406 ? -10.566 1.415 24.918 1.00 92.75 406 PHE A N 1
ATOM 2826 C CA . PHE A 1 406 ? -11.873 0.883 24.529 1.00 92.75 406 PHE A CA 1
ATOM 2827 C C . PHE A 1 406 ? -12.950 1.976 24.490 1.00 92.75 406 PHE A C 1
ATOM 2829 O O . PHE A 1 406 ? -13.464 2.281 23.417 1.00 92.75 406 PHE A O 1
ATOM 2836 N N . CYS A 1 407 ? -13.250 2.623 25.623 1.00 93.62 407 CYS A N 1
ATOM 2837 C CA . CYS A 1 407 ? -14.299 3.654 25.701 1.00 93.62 407 CYS A CA 1
ATOM 2838 C C . CYS A 1 407 ? -13.808 5.098 25.513 1.00 93.62 407 CYS A C 1
ATOM 2840 O O . CYS A 1 407 ? -14.624 5.988 25.310 1.00 93.62 407 CYS A O 1
ATOM 2842 N N . ARG A 1 408 ? -12.489 5.348 25.519 1.00 92.81 408 ARG A N 1
ATOM 2843 C CA . ARG A 1 408 ? -11.855 6.684 25.400 1.00 92.81 408 ARG A CA 1
ATOM 2844 C C . ARG A 1 408 ? -12.105 7.653 26.559 1.00 92.81 408 ARG A C 1
ATOM 2846 O O . ARG A 1 408 ? -11.676 8.812 26.460 1.00 92.81 408 ARG A O 1
ATOM 2853 N N . ASP A 1 409 ? -12.708 7.176 27.643 1.00 94.56 409 ASP A N 1
ATOM 2854 C CA . ASP A 1 409 ? -12.855 7.926 28.888 1.00 94.56 409 ASP A CA 1
ATOM 2855 C C . ASP A 1 409 ? -11.496 8.205 29.525 1.00 94.56 409 ASP A C 1
ATOM 2857 O O . ASP A 1 409 ? -10.536 7.444 29.349 1.00 94.56 409 ASP A O 1
ATOM 2861 N N . VAL A 1 410 ? -11.412 9.325 30.243 1.00 94.06 410 VAL A N 1
ATOM 2862 C CA . VAL A 1 410 ? -10.207 9.716 30.978 1.00 94.06 410 VAL A CA 1
ATOM 2863 C C . VAL A 1 410 ? -10.036 8.778 32.169 1.00 94.06 410 VAL A C 1
ATOM 2865 O O . VAL A 1 410 ? -10.926 8.651 33.004 1.00 94.06 410 VAL A O 1
ATOM 2868 N N . VAL A 1 411 ? -8.884 8.117 32.233 1.00 94.75 411 VAL A N 1
ATOM 2869 C CA . VAL A 1 411 ? -8.527 7.187 33.302 1.00 94.75 411 VAL A CA 1
ATOM 2870 C C . VAL A 1 411 ? -7.788 7.972 34.375 1.00 94.75 411 VAL A C 1
ATOM 2872 O O . VAL A 1 411 ? -6.627 8.341 34.192 1.00 94.75 411 VAL A O 1
ATOM 2875 N N . ASN A 1 412 ? -8.455 8.215 35.502 1.00 93.44 412 ASN A N 1
ATOM 2876 C CA . ASN A 1 412 ? -7.869 8.957 36.625 1.00 93.44 412 ASN A CA 1
ATOM 2877 C C . ASN A 1 412 ? -6.888 8.100 37.448 1.00 93.44 412 ASN A C 1
ATOM 2879 O O . ASN A 1 412 ? -6.130 8.620 38.261 1.00 93.44 412 ASN A O 1
ATOM 2883 N N . GLY A 1 413 ? -6.900 6.782 37.248 1.00 93.50 413 GLY A N 1
ATOM 2884 C CA . GLY A 1 413 ? -6.074 5.816 37.957 1.00 93.50 413 GLY A CA 1
ATOM 2885 C C . GLY A 1 413 ? -6.509 4.380 37.674 1.00 93.50 413 GLY A C 1
ATOM 2886 O O . GLY A 1 413 ? -7.421 4.126 36.888 1.00 93.50 413 GLY A O 1
ATOM 2887 N N . PHE A 1 414 ? -5.853 3.430 38.329 1.00 95.00 414 PHE A N 1
ATOM 2888 C CA . PHE A 1 414 ? -6.212 2.016 38.277 1.00 95.00 414 PHE A CA 1
ATOM 2889 C C . PHE A 1 414 ? -6.548 1.538 39.690 1.00 95.00 414 PHE A C 1
ATOM 2891 O O . PHE A 1 414 ? -5.805 1.833 40.625 1.00 95.00 414 PHE A O 1
ATOM 2898 N N . VAL A 1 415 ? -7.657 0.816 39.839 1.00 94.38 415 VAL A N 1
ATOM 2899 C CA . VAL A 1 415 ? -8.104 0.206 41.101 1.00 94.38 415 VAL A CA 1
ATOM 2900 C C . VAL A 1 415 ? -7.896 -1.300 40.990 1.00 94.38 415 VAL A C 1
ATOM 2902 O O . VAL A 1 415 ? -8.198 -1.869 39.943 1.00 94.38 415 VAL A O 1
ATOM 2905 N N . SER A 1 416 ? -7.350 -1.953 42.017 1.00 91.81 416 SER A N 1
ATOM 2906 C CA . SER A 1 416 ? -7.265 -3.420 42.040 1.00 91.81 416 SER A CA 1
ATOM 2907 C C . SER A 1 416 ? -8.668 -4.020 41.968 1.00 91.81 416 SER A C 1
ATOM 2909 O O . SER A 1 416 ? -9.558 -3.536 42.669 1.00 91.81 416 SER A O 1
ATOM 2911 N N . CYS A 1 417 ? -8.855 -5.002 41.083 1.00 81.88 417 CYS A N 1
ATOM 2912 C CA . CYS A 1 417 ? -10.115 -5.742 40.973 1.00 81.88 417 CYS A CA 1
ATOM 2913 C C . CYS A 1 417 ? -10.353 -6.623 42.195 1.00 81.88 417 CYS A C 1
ATOM 2915 O O . CYS A 1 417 ? -9.345 -7.074 42.792 1.00 81.88 417 CYS A O 1
#

InterPro domains:
  IPR001841 Zinc finger, RING-type [PS50089] (364-408)
  IPR002110 Ankyrin repeat [PF00023] (44-72)
  IPR002110 Ankyrin repeat [PS50088] (42-74)
  IPR002110 Ankyrin repeat [SM00248] (42-71)
  IPR002110 Ankyrin repeat [SM00248] (98-129)
  IPR013083 Zinc finger, RING/FYVE/PHD-type [G3DSA:3.30.40.10] (351-415)
  IPR017907 Zinc finger, RING-type, conserved site [PS00518] (379-388)
  IPR036770 Ankyrin repeat-containing domain superfamily [G3DSA:1.25.40.20] (1-196)
  IPR036770 Ankyrin repeat-containing domain superfamily [SSF48403] (2-122)

Foldseek 3Di:
DDPLLVCLLVLPLVVNLVVLVVCVVPPVPDDRLQAQFDPPQFRDGSLLLNLLNLSQSNNLSSLVSPRDQQQFTAHPPLQDVDVDCCVVVSNFQSLLAGRHGSLSRNLLHAPSLLNNLQSLLSVCCCCQVVVPPPPDDQLPDAHPVRDGSLRNNVVNVVVVVVVVVVVVVPPPPDPDPDDDDPDPPVVVVVVVVVVVVVSVVSSVLSSLVSDPPNPVVVVCVVSLVSVVVSVVPDDPPDDDDDRPVRSNVVSVVVVVVVVVVVVVVPDDDDDDDDDDDDDDDDDDDDDDDDDDDDDDDDDDDDDDDDDDDDDDDDDDDDDDDDDDDDDDDDDDDDDDDDDDDDDDDDDDDDDDDDDDDPPPFLAAPPPSPDGFFKDFPPDRHGHDPVVQVVQVVVCVVPVDFRADPPPRDGRPDIDTD

Sequence (417 aa):
MTPIHLAASAGRAHVVAHLCAWSAEHAPQRRSLVNLACGLGAQLTPLALACARRHAEVVAVLLRHGASITLRGHCVCLGTRLPHPGLSQYGLPPSAGTHATALHVAAAVPDNAPVAKLLLGFYLENVLVRARAPIYDPRLQRNGEGQRALELHVSSSLAAAVGDRRQRQAQPSAPASASTSSSSASASSLAMAAATAAAAQQHVSLAALLDPNTLLQDALPEVTRAATSLVGHRTLVNGNVPTLQQLAAAALAGRLSKSVEAASAGESDVPAIHLPVKAATSVPVPRCDSPSLPGSASCSRSSSGRSSAGGSSCASPAGSSCSGSSRSSSNGGSSSVGGRSGPKPSSASDSGGSSGVESESEQCCICADDVCTVRSSGCSHGVCSGCAKQLCKQVSAKLAPLRCPFCRDVVNGFVSC

Organism: Chlamydomonas incerta (NCBI:txid51695)

Secondary structure (DSSP, 8-state):
--HHHHHHHTT-HHHHHHHHHHHHHH-TTS--GGGPPPTTTT---HHHHHHHTT-HHHHHHHHHTT--TTPEE--TTTTS--S-GGGGGGT--GGG-TTEEHHHHHHHSTT-HHHHHHHHHHHHHHHHHS----SS-TTT-B-TTS-BHHHHHHHHHHHHHHHHHHHHHHS-----------SSHHHHHHHHHHHHHHHHHHHHHHHHHH-SSS-HHHHHHHHHHHHHHHHTTT-SSS--PPPHHHHHHHHHHHHHHHHHHHHHTT-------------------------------------------------PPP--------------------------------------------B-TTTSSSB--EEETTS--EE-HHHHHHHHHHHHTT-S--B-TTT--B---EEE-

Radius of gyration: 32.46 Å; chains: 1; bounding box: 91×67×116 Å

pLDDT: mean 70.72, std 23.64, range [28.86, 98.06]